Protein AF-A0AAU9M1V7-F1 (afdb_monomer)

Foldseek 3Di:
DDDCVVVLLVVLVVVVVVVVVVVVVVVVVVVPDDDDDDDDDDDDDDDDDDDDPPPDDDDDDDDDDDDDDDDDDDDDDDPPPPSVVSVVCSVQWDADPPPRDIDGNVCCLVLVCADPPPRDRDADFLVSVCVNFFDPPFWDWPPQVDADDQPPQQDDPPDGPVVLQVVLCVVRVGRAQKIWTWGDGVNAIATEIEGGCSGVRSAQALSNLVRLLVSLVVCQVVVHAYEYEATGQEHDPSRPVRSLVSQVSNQVSVCCSCPVRVGFYEYEQAAEHEASRLVHNQVSGPYYHYDPPHHYYDHHQWDWDDDPVVQKIWGWGADPDDPPRIDTDIDGLVQWAAKEWDFDDDPDTAIWIWIQGHPPGIDTDDTPPDRDDPVRSVVVRLVVCVVSVHAHPPDPPDLADPVRDGPVCVFFVFADAKEWDFDQEDEAQDKGKIKIAQDDDQVAFFQDLLQDTHAKFKKKKKAAPPQKAADDPVRDDPVLCVQQDPWDWDASDPVRRRIIITDRDGCVVPSMHITTMTHHDCVVVVVDDQFKDKMKMKMKMHGTQADSNGDGGLQAWDFDQAWFFFADWDADPSGFIWTWHQHPVPRDTDIDTHHRHFAADDDGGDTGHGRHTRTDRRHRMGMYMDMDMYGHDDVVVVVVVVVVVVVVVVVVVVVVVVVVVVVVVCVVVVPD

Organism: NCBI:txid75947

Secondary structure (DSSP, 8-state):
---HHHHHHHHHHHHHHHHHHHHHHHHHHHS-S------------------SS-S--------------------PPP-TTSHHHHHTTGGGEEE-TTT--EEEGGGTTTTTTB-TTT--B----HHHHHHHHS-TT--EEE-TT-----TT----SSS-HHHHHHHHHHHH--SSSEEEEEEEETTEEEEEEEE-TTTGGG-B-HHHHHHHHHHHHHHHHHT--EEEEEEESSB-GGGTHHHHHHHHHHHHHHHIIIIIT---EEEEEEEEEETTTTTTGGG--SS-EE-TT--EESS---EEEEETTTTEEEEEEE-SSSS--EEEEEEEGGGEEEEEEEEEPSSS-EEEEEEEETTTEEEE-S-SS----HHHHHHHHHHHHHHHT--B----SSSB-TTS-BGGGGT--SB---EEE--SEE-TT-EEEEEEE----TT--EEPTTS-EEPPEEEEEEEPPTT-EEPPTTTS-HHHHHHHTT---EEEETTEEEEEEEEEEETTT-SEEEEEEEPP-TTT-TT--SSEEEEEEEEEES--SB-TTSPBPSSS--B-SS-EEEEEEEE-TTSSEEEEEE-TTTSPEEEEEE-SSSPB---TT-EE-TT-BSB------EEEEEEEEEEE--HHHHHHHHHHHHHHHHHHHHHHHHHHHHHHHHHHH---

Sequence (672 aa):
MDDTQYTWNNHINSCIDSYLQSQICIDNYIVSGNDNSSNNNSSNDNSSNDYISSSISSKSENSSQNEDMTTSDQTIPESSTHMGVTQQYRHLWVQCENCYGLNYKKFFKSKMHLCEQCGYHLKMSSSDRIELLIDPGTWEPMDEDMVSLDPIEFHAEEEPYKNRIDSYQRNTGLTEAVQTGRGQLNGITVAIGVMDFQFMGGSMGSIVGEKITCLIEYATKEFLPLIIVCASGGARMQKGSLSLMQMAKISSALYDYQSNKKLFYVPILTSPTTGGVTASFGMLGDIIIAEPNAYIAFAGSGYDRFDRKDGIVCIFRWGFPGKNRRVFLQFLIKDIQSVRIEVKEGIYARRVLYMDIRGQGAIPLTRTDENFTPREMEQKAAELAYFLRVPIEKGYENPREATGRIVCANFHLANKPVDIEVPQTVLPDTVFEAVVRIPYDMQLKQVLANGKKGALNVGAVLILPEGFELAPPDRISPEIKEKMGNLSFQSYRPNQKNILVIGPVPGQKYSEITFPILSPDPATKKDIHFLKYPIYVGGNRGRGQIYPDGSKSNNTVYNATASDIVSKILPKEKGGYEITIADASDGRQVVDIIPLGPELLVSEGESIKFEQPLTSNPNVGGFGHGDAEIVLQDPLRVQGLLFFLASVILAQIFLVLKKKQFEKVQLSEMNF

Radius of gyration: 37.5 Å; Cα contacts (8 Å, |Δi|>4): 1180; chains: 1; bounding box: 86×80×133 Å

InterPro domains:
  IPR002325 Cytochrome f [MF_00610] (339-671)
  IPR002325 Cytochrome f [PF01333] (554-672)
  IPR002325 Cytochrome f [PR00610] (396-415)
  IPR002325 Cytochrome f [PR00610] (416-436)
  IPR002325 Cytochrome f [PR00610] (437-456)
  IPR002325 Cytochrome f [PR00610] (457-477)
  IPR002325 Cytochrome f [PR00610] (478-498)
  IPR002325 Cytochrome f [PR00610] (499-519)
  IPR002325 Cytochrome f [PR00610] (520-540)
  IPR002325 Cytochrome f [PR00610] (541-564)
  IPR002325 Cytochrome f [PR00610] (590-610)
  IPR002325 Cytochrome f [PR00610] (611-631)
  IPR002325 Cytochrome f [PR00610] (632-652)
  IPR002325 Cytochrome f [PR00610] (653-670)
  IPR002325 Cytochrome f [PS51010] (387-672)
  IPR003359 Photosystem I Ycf4, assembly [PF02392] (282-385)
  IPR011054 Rudiment single hybrid motif [SSF51246] (555-617)
  IPR011762 Acetyl-coenzyme A carboxyltransferase, N-terminal [PS50980] (92-367)
  IPR024058 Cytochrome f transmembrane anchor [SSF103431] (634-672)
  IPR024094 Cytochrome f large domain [PF16639] (394-542)

Solvent-accessible surface area (backbone atoms only — not comparable to full-atom values): 38483 Å² total; per-residue (Å²): 125,92,45,70,70,55,50,54,44,45,52,46,38,50,53,49,51,54,49,51,52,50,51,55,52,50,57,54,60,72,72,68,75,85,86,89,84,87,89,85,87,86,81,90,81,90,88,91,89,89,90,79,88,86,84,86,80,91,85,89,86,88,90,84,89,84,89,85,91,82,93,72,96,71,84,83,80,81,82,76,72,69,67,57,66,47,65,67,54,52,85,48,54,45,68,38,94,83,78,60,49,77,39,56,52,86,49,29,72,85,48,74,32,40,36,89,86,77,63,48,78,48,91,67,53,35,66,61,49,46,64,73,60,34,42,88,93,43,73,42,80,46,74,72,85,60,63,78,79,69,92,72,67,48,81,50,97,86,59,53,54,64,61,53,51,57,50,38,29,70,75,69,75,38,59,54,30,48,50,35,30,37,28,23,44,93,81,42,64,30,26,40,34,31,30,16,42,86,34,77,41,12,32,35,31,54,56,45,28,47,51,54,33,55,47,45,53,47,21,52,76,72,72,29,39,37,37,36,38,38,22,17,58,9,51,26,66,80,52,48,68,56,14,57,52,24,38,58,53,34,44,52,47,47,45,46,31,39,72,76,64,66,47,55,37,34,17,34,39,32,68,44,23,10,16,47,44,40,75,21,65,53,65,67,33,82,49,73,44,68,48,82,91,39,48,70,37,74,61,52,78,52,51,78,46,79,39,77,90,81,37,36,34,38,42,36,37,62,52,86,90,64,99,65,50,63,47,77,46,77,46,51,52,86,43,49,60,32,31,38,78,44,76,46,84,61,103,61,77,41,78,37,40,32,39,33,32,71,97,75,49,75,43,75,70,56,58,96,84,62,85,68,53,76,64,56,48,53,48,53,49,52,53,48,17,61,74,65,74,26,51,61,60,84,64,71,93,54,64,54,45,97,87,69,51,50,59,64,53,77,28,25,76,42,79,38,74,26,47,61,47,59,56,70,61,43,53,55,72,34,74,45,63,38,37,38,36,48,77,72,70,84,85,57,59,31,52,40,97,85,29,49,76,35,82,43,34,22,34,38,39,40,39,48,45,86,71,28,30,71,45,55,79,89,72,55,51,72,70,59,49,60,71,38,59,91,70,72,79,38,53,76,39,97,88,38,55,27,29,37,34,38,63,84,40,60,25,89,82,46,34,59,44,55,43,56,34,24,36,45,40,49,91,79,40,80,92,45,72,80,44,77,43,63,34,41,37,38,33,38,33,45,76,46,29,42,45,96,89,68,50,77,40,51,32,35,65,48,54,32,93,54,42,41,34,27,70,42,76,44,76,41,97,90,50,28,38,39,36,31,33,39,27,82,91,77,75,49,73,46,76,48,78,44,58,36,46,38,50,76,72,69,56,74,71,40,76,45,48,62,64,37,68,42,29,41,71,44,59,76,45,23,26,20,62,32,73,44,61,36,27,42,45,56,70,65,59,54,54,52,48,52,54,50,51,52,50,50,53,52,50,52,51,50,52,51,51,51,49,60,55,48,53,54,51,38,67,72,65,76,58,133

Structure (mmCIF, N/CA/C/O backbone):
data_AF-A0AAU9M1V7-F1
#
_entry.id   AF-A0AAU9M1V7-F1
#
loop_
_atom_site.group_PDB
_atom_site.id
_atom_site.type_symbol
_atom_site.label_atom_id
_atom_site.label_alt_id
_atom_site.label_comp_id
_atom_site.label_asym_id
_atom_site.label_entity_id
_atom_site.label_seq_id
_atom_site.pdbx_PDB_ins_code
_atom_site.Cartn_x
_atom_site.Cartn_y
_atom_site.Cartn_z
_atom_site.occupancy
_atom_site.B_iso_or_equiv
_atom_site.auth_seq_id
_atom_site.auth_comp_id
_atom_site.auth_asym_id
_atom_site.auth_atom_id
_atom_site.pdbx_PDB_model_num
ATOM 1 N N . MET A 1 1 ? 18.554 11.695 14.674 1.00 32.97 1 MET A N 1
ATOM 2 C CA . MET A 1 1 ? 18.127 12.726 15.631 1.00 32.97 1 MET A CA 1
ATOM 3 C C . MET A 1 1 ? 17.466 12.025 16.790 1.00 32.97 1 MET A C 1
ATOM 5 O O . MET A 1 1 ? 16.371 11.485 16.645 1.00 32.97 1 MET A O 1
ATOM 9 N N . ASP A 1 2 ? 18.165 12.023 17.922 1.00 27.64 2 ASP A N 1
ATOM 10 C CA . ASP A 1 2 ? 17.505 12.353 19.178 1.00 27.64 2 ASP A CA 1
ATOM 11 C C . ASP A 1 2 ? 16.544 13.506 18.854 1.00 27.64 2 ASP A C 1
ATOM 13 O O . ASP A 1 2 ? 16.915 14.478 18.212 1.00 27.64 2 ASP A O 1
ATOM 17 N N . ASP A 1 3 ? 15.261 13.415 19.129 1.00 33.56 3 ASP A N 1
ATOM 18 C CA . ASP A 1 3 ? 14.813 13.025 20.434 1.00 33.56 3 ASP A CA 1
ATOM 19 C C . ASP A 1 3 ? 13.287 12.855 20.343 1.00 33.56 3 ASP A C 1
ATOM 21 O O . ASP A 1 3 ? 12.559 13.837 20.406 1.00 33.56 3 ASP A O 1
ATOM 25 N N . THR A 1 4 ? 12.758 11.645 20.081 1.00 32.59 4 THR A N 1
ATOM 26 C CA . THR A 1 4 ? 11.288 11.462 20.053 1.00 32.59 4 THR A CA 1
ATOM 27 C C . THR A 1 4 ? 10.681 11.606 21.420 1.00 32.59 4 THR A C 1
ATOM 29 O O . THR A 1 4 ? 9.515 11.936 21.527 1.00 32.59 4 THR A O 1
ATOM 32 N N . GLN A 1 5 ? 11.452 11.333 22.467 1.00 30.22 5 GLN A N 1
ATOM 33 C CA . GLN A 1 5 ? 10.994 11.524 23.828 1.00 30.22 5 GLN A CA 1
ATOM 34 C C . GLN A 1 5 ? 10.919 13.023 24.136 1.00 30.22 5 GLN A C 1
ATOM 36 O O . GLN A 1 5 ? 9.956 13.430 24.768 1.00 30.22 5 GLN A O 1
ATOM 41 N N . TYR A 1 6 ? 11.825 13.840 23.588 1.00 36.38 6 TYR A N 1
ATOM 42 C CA . TYR A 1 6 ? 11.801 15.305 23.677 1.00 36.38 6 TYR A CA 1
ATOM 43 C C . TYR A 1 6 ? 10.913 15.990 22.643 1.00 36.38 6 TYR A C 1
ATOM 45 O O . TYR A 1 6 ? 10.382 17.023 22.975 1.00 36.38 6 TYR A O 1
ATOM 53 N N . THR A 1 7 ? 10.645 15.450 21.450 1.00 36.94 7 THR A N 1
ATOM 54 C CA . THR A 1 7 ? 9.617 16.000 20.530 1.00 36.94 7 THR A CA 1
ATOM 55 C C . THR A 1 7 ? 8.219 15.598 20.962 1.00 36.94 7 THR A C 1
ATOM 57 O O . THR A 1 7 ? 7.303 16.397 20.853 1.00 36.94 7 THR A O 1
ATOM 60 N N . TRP A 1 8 ? 8.041 14.404 21.525 1.00 37.38 8 TRP A N 1
ATOM 61 C CA . TRP A 1 8 ? 6.785 13.991 22.142 1.00 37.38 8 TRP A CA 1
ATOM 62 C C . TRP A 1 8 ? 6.558 14.719 23.483 1.00 37.38 8 TRP A C 1
ATOM 64 O O . TRP A 1 8 ? 5.448 15.191 23.716 1.00 37.38 8 TRP A O 1
ATOM 74 N N . ASN A 1 9 ? 7.601 14.908 24.312 1.00 37.25 9 ASN A N 1
ATOM 75 C CA . ASN A 1 9 ? 7.541 15.815 25.466 1.00 37.25 9 ASN A CA 1
ATOM 76 C C . ASN A 1 9 ? 7.276 17.243 24.979 1.00 37.25 9 ASN A C 1
ATOM 78 O O . ASN A 1 9 ? 6.307 17.819 25.423 1.00 37.25 9 ASN A O 1
ATOM 82 N N . ASN A 1 10 ? 8.034 17.795 24.028 1.00 41.91 10 ASN A N 1
ATOM 83 C CA . ASN A 1 10 ? 7.884 19.179 23.556 1.00 41.91 10 ASN A CA 1
ATOM 84 C C . ASN A 1 10 ? 6.557 19.444 22.868 1.00 41.91 10 ASN A C 1
ATOM 86 O O . ASN A 1 10 ? 6.034 20.533 23.027 1.00 41.91 10 ASN A O 1
ATOM 90 N N . HIS A 1 11 ? 5.990 18.489 22.135 1.00 44.66 11 HIS A N 1
ATOM 91 C CA . HIS A 1 11 ? 4.670 18.661 21.542 1.00 44.66 11 HIS A CA 1
ATOM 92 C C . HIS A 1 11 ? 3.595 18.658 22.630 1.00 44.66 11 HIS A C 1
ATOM 94 O O . HIS A 1 11 ? 2.669 19.457 22.577 1.00 44.66 11 HIS A O 1
ATOM 100 N N . ILE A 1 12 ? 3.728 17.819 23.657 1.00 41.94 12 ILE A N 1
ATOM 101 C CA . ILE A 1 12 ? 2.840 17.883 24.816 1.00 41.94 12 ILE A CA 1
ATOM 102 C C . ILE A 1 12 ? 3.053 19.155 25.613 1.00 41.94 12 ILE A C 1
ATOM 104 O O . ILE A 1 12 ? 2.067 19.776 25.971 1.00 41.94 12 ILE A O 1
ATOM 108 N N . ASN A 1 13 ? 4.293 19.589 25.804 1.00 45.25 13 ASN A N 1
ATOM 109 C CA . ASN A 1 13 ? 4.656 20.814 26.508 1.00 45.25 13 ASN A CA 1
ATOM 110 C C . ASN A 1 13 ? 4.148 22.035 25.764 1.00 45.25 13 ASN A C 1
ATOM 112 O O . ASN A 1 13 ? 3.548 22.884 26.384 1.00 45.25 13 ASN A O 1
ATOM 116 N N . SER A 1 14 ? 4.279 22.068 24.441 1.00 48.16 14 SER A N 1
ATOM 117 C CA . SER A 1 14 ? 3.719 23.100 23.571 1.00 48.16 14 SER A CA 1
ATOM 118 C C . SER A 1 14 ? 2.193 23.122 23.648 1.00 48.16 14 SER A C 1
ATOM 120 O O . SER A 1 14 ? 1.596 24.185 23.774 1.00 48.16 14 SER A O 1
ATOM 122 N N . CYS A 1 15 ? 1.540 21.959 23.664 1.00 46.19 15 CYS A N 1
ATOM 123 C CA . CYS A 1 15 ? 0.095 21.891 23.838 1.00 46.19 15 CYS A CA 1
ATOM 124 C C . CYS A 1 15 ? -0.350 22.283 25.269 1.00 46.19 15 CYS A C 1
ATOM 126 O O . CYS A 1 15 ? -1.385 22.926 25.427 1.00 46.19 15 CYS A O 1
ATOM 128 N N . ILE A 1 16 ? 0.423 21.944 26.311 1.00 48.00 16 ILE A N 1
ATOM 129 C CA . ILE A 1 16 ? 0.205 22.370 27.707 1.00 48.00 16 ILE A CA 1
ATOM 130 C C . ILE A 1 16 ? 0.413 23.881 27.849 1.00 48.00 16 ILE A C 1
ATOM 132 O O . ILE A 1 16 ? -0.437 24.535 28.442 1.00 48.00 16 ILE A O 1
ATOM 136 N N . ASP A 1 17 ? 1.492 24.425 27.286 1.00 45.16 17 ASP A N 1
ATOM 137 C CA . ASP A 1 17 ? 1.853 25.845 27.303 1.00 45.16 17 ASP A CA 1
ATOM 138 C C . ASP A 1 17 ? 0.772 26.665 26.580 1.00 45.16 17 ASP A C 1
ATOM 140 O O . ASP A 1 17 ? 0.234 27.608 27.156 1.00 45.16 17 ASP A O 1
ATOM 144 N N . SER A 1 18 ? 0.338 26.220 25.393 1.00 47.28 18 SER A N 1
ATOM 145 C CA . SER A 1 18 ? -0.756 26.835 24.629 1.00 47.28 18 SER A CA 1
ATOM 146 C C . SER A 1 18 ? -2.094 26.795 25.381 1.00 47.28 18 SER A C 1
ATOM 148 O O . SER A 1 18 ? -2.845 27.774 25.395 1.00 47.28 18 SER A O 1
ATOM 150 N N . TYR A 1 19 ? -2.391 25.692 26.077 1.00 44.47 19 TYR A N 1
ATOM 151 C CA . TYR A 1 19 ? -3.590 25.587 26.906 1.00 44.47 19 TYR A CA 1
ATOM 152 C C . TYR A 1 19 ? -3.519 26.481 28.159 1.00 44.47 19 TYR A C 1
ATOM 154 O O . TYR A 1 19 ? -4.499 27.161 28.472 1.00 44.47 19 TYR A O 1
ATOM 162 N N . LEU A 1 20 ? -2.378 26.533 28.855 1.00 42.66 20 LEU A N 1
ATOM 163 C CA . LEU A 1 20 ? -2.164 27.402 30.018 1.00 42.66 20 LEU A CA 1
ATOM 164 C C . LEU A 1 20 ? -2.219 28.886 29.628 1.00 42.66 20 LEU A C 1
ATOM 166 O O . LEU A 1 20 ? -2.880 29.657 30.319 1.00 42.66 20 LEU A O 1
ATOM 170 N N . GLN A 1 21 ? -1.637 29.278 28.489 1.00 41.94 21 GLN A N 1
ATOM 171 C CA . GLN A 1 21 ? -1.803 30.621 27.915 1.00 41.94 21 GLN A CA 1
ATOM 172 C C . GLN A 1 21 ? -3.271 30.921 27.588 1.00 41.94 21 GLN A C 1
ATOM 1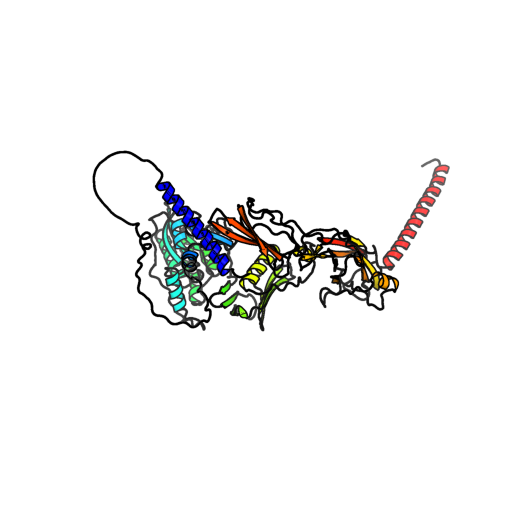74 O O . GLN A 1 21 ? -3.738 32.023 27.869 1.00 41.94 21 GLN A O 1
ATOM 179 N N . SER A 1 22 ? -4.035 29.945 27.080 1.00 41.81 22 SER A N 1
ATOM 180 C CA . SER A 1 22 ? -5.473 30.131 26.832 1.00 41.81 22 SER A CA 1
ATOM 181 C C . SER A 1 22 ? -6.283 30.330 28.124 1.00 41.81 22 SER A C 1
ATOM 183 O O . SER A 1 22 ? -7.194 31.152 28.148 1.00 41.81 22 SER A O 1
ATOM 185 N N . GLN A 1 23 ? -5.926 29.645 29.217 1.00 36.41 23 GLN A N 1
ATOM 186 C CA . GLN A 1 23 ? -6.596 29.770 30.516 1.00 36.41 23 GLN A CA 1
ATOM 187 C C . GLN A 1 23 ? -6.239 31.104 31.204 1.00 36.41 23 GLN A C 1
ATOM 189 O O . GLN A 1 23 ? -7.128 31.769 31.727 1.00 36.41 23 GLN A O 1
ATOM 194 N N . ILE A 1 24 ? -4.982 31.557 31.090 1.00 38.72 24 ILE A N 1
ATOM 195 C CA . ILE A 1 24 ? -4.532 32.893 31.528 1.00 38.72 24 ILE A CA 1
ATOM 196 C C . ILE A 1 24 ? -5.234 34.002 30.720 1.00 38.72 24 ILE A C 1
ATOM 198 O O . ILE A 1 24 ? -5.598 35.043 31.266 1.00 38.72 24 ILE A O 1
ATOM 202 N N . CYS A 1 25 ? -5.494 33.784 29.426 1.00 32.81 25 CYS A N 1
ATOM 203 C CA . CYS A 1 25 ? -6.296 34.700 28.610 1.00 32.81 25 CYS A CA 1
ATOM 204 C C . CYS A 1 25 ? -7.787 34.721 28.995 1.00 32.81 25 CYS A C 1
ATOM 206 O O . CYS A 1 25 ? -8.407 35.777 28.879 1.00 32.81 25 CYS A O 1
ATOM 208 N N . ILE A 1 26 ? -8.360 33.605 29.469 1.00 32.16 26 ILE A N 1
ATOM 209 C CA . ILE A 1 26 ? -9.744 33.553 29.977 1.00 32.16 26 ILE A CA 1
ATOM 210 C C . ILE A 1 26 ? -9.861 34.308 31.309 1.00 32.16 26 ILE A C 1
ATOM 212 O O . ILE A 1 26 ? -10.788 35.103 31.465 1.00 32.16 26 ILE A O 1
ATOM 216 N N . ASP A 1 27 ? -8.897 34.151 32.220 1.00 27.41 27 ASP A N 1
ATOM 217 C CA . ASP A 1 27 ? -8.883 34.890 33.492 1.00 27.41 27 ASP A CA 1
ATOM 218 C C . ASP A 1 27 ? -8.686 36.405 33.271 1.00 27.41 27 ASP A C 1
ATOM 220 O O . ASP A 1 27 ? -9.305 37.221 33.952 1.00 27.41 27 ASP A O 1
ATOM 224 N N . ASN A 1 28 ? -7.950 36.810 32.229 1.00 32.06 28 ASN A N 1
ATOM 225 C CA . ASN A 1 28 ? -7.828 38.220 31.832 1.00 32.06 28 ASN A CA 1
ATOM 226 C C . ASN A 1 28 ? -9.088 38.793 31.149 1.00 32.06 28 ASN A C 1
ATOM 228 O O . ASN A 1 28 ? -9.312 40.007 31.188 1.00 32.06 28 ASN A O 1
ATOM 232 N N . TYR A 1 29 ? -9.935 37.945 30.554 1.00 30.52 29 TYR A N 1
ATOM 233 C CA . TYR A 1 29 ? -11.219 38.363 29.976 1.00 30.52 29 TYR A CA 1
ATOM 234 C C . TYR A 1 29 ? -12.320 38.529 31.033 1.00 30.52 29 TYR A C 1
ATOM 236 O O . TYR A 1 29 ? -13.235 39.323 30.837 1.00 30.52 29 TYR A O 1
ATOM 244 N N . ILE A 1 30 ? -12.223 37.834 32.173 1.00 31.66 30 ILE A N 1
ATOM 245 C CA . ILE A 1 30 ? -13.142 38.019 33.312 1.00 31.66 30 ILE A CA 1
ATOM 246 C C . ILE A 1 30 ? -12.753 39.260 34.146 1.00 31.66 30 ILE A C 1
ATOM 248 O O . ILE A 1 30 ? -13.609 39.863 34.788 1.00 31.66 30 ILE A O 1
ATOM 252 N N . VAL A 1 31 ? -11.494 39.710 34.073 1.00 29.06 31 VAL A N 1
ATOM 253 C CA . VAL A 1 31 ? -10.967 40.875 34.820 1.00 29.06 31 VAL A CA 1
ATOM 254 C C . VAL A 1 31 ? -11.096 42.211 34.055 1.00 29.06 31 VAL A C 1
ATOM 256 O O . VAL A 1 31 ? -10.770 43.270 34.585 1.00 29.06 31 VAL A O 1
ATOM 259 N N . SER A 1 32 ? -11.643 42.218 32.834 1.00 30.05 32 SER A N 1
ATOM 260 C CA . SER A 1 32 ? -11.808 43.435 32.019 1.00 30.05 32 SER A CA 1
ATOM 261 C C . SER A 1 32 ? -13.277 43.737 31.691 1.00 30.05 32 SER A C 1
ATOM 263 O O . SER A 1 32 ? -13.702 43.732 30.539 1.00 30.05 32 SER A O 1
ATOM 265 N N . GLY A 1 33 ? -14.071 44.043 32.722 1.00 27.42 33 GLY A N 1
ATOM 266 C CA . GLY A 1 33 ? -15.461 44.475 32.562 1.00 27.42 33 GLY A CA 1
ATOM 267 C C . GLY A 1 33 ? -16.005 45.291 33.739 1.00 27.42 33 GLY A C 1
ATOM 268 O O . GLY A 1 33 ? -16.536 44.723 34.683 1.00 27.42 33 GLY A O 1
ATOM 269 N N . ASN A 1 34 ? -15.960 46.619 33.582 1.00 26.92 34 ASN A N 1
ATOM 270 C CA . ASN A 1 34 ? -16.675 47.687 34.304 1.00 26.92 34 ASN A CA 1
ATOM 271 C C . ASN A 1 34 ? -16.259 48.100 35.732 1.00 26.92 34 ASN A C 1
ATOM 273 O O . ASN A 1 34 ? -16.575 47.455 36.728 1.00 26.92 34 ASN A O 1
ATOM 277 N N . ASP A 1 35 ? -15.721 49.323 35.796 1.00 28.36 35 ASP A N 1
ATOM 278 C CA . ASP A 1 35 ? -15.693 50.201 36.966 1.00 28.36 35 ASP A CA 1
ATOM 279 C C . ASP A 1 35 ? -17.056 50.879 37.241 1.00 28.36 35 ASP A C 1
ATOM 281 O O . ASP A 1 35 ? -17.794 51.238 36.322 1.00 28.36 35 ASP A O 1
ATOM 285 N N . ASN A 1 36 ? -17.260 51.184 38.533 1.00 25.78 36 ASN A N 1
ATOM 286 C CA . ASN A 1 36 ? -18.159 52.171 39.165 1.00 25.78 36 ASN A CA 1
ATOM 287 C C . ASN A 1 36 ? -19.643 51.813 39.413 1.00 25.78 36 ASN A C 1
ATOM 289 O O . ASN A 1 36 ? -20.494 52.048 38.565 1.00 25.78 36 ASN A O 1
ATOM 293 N N . SER A 1 37 ? -19.991 51.458 40.664 1.00 23.91 37 SER A N 1
ATOM 294 C CA . SER A 1 37 ? -20.547 52.417 41.653 1.00 23.91 37 SER A CA 1
ATOM 295 C C . SER A 1 37 ? -21.078 51.751 42.945 1.00 23.91 37 SER A C 1
ATOM 297 O O . SER A 1 37 ? -21.934 50.876 42.889 1.00 23.91 37 SER A O 1
ATOM 299 N N . SER A 1 38 ? -20.627 52.275 44.094 1.00 24.34 38 SER A N 1
ATOM 300 C CA . SER A 1 38 ? -21.326 52.466 45.390 1.00 24.34 38 SER A CA 1
ATOM 301 C C . SER A 1 38 ? -22.010 51.314 46.169 1.00 24.34 38 SER A C 1
ATOM 303 O O . SER A 1 38 ? -23.091 50.861 45.821 1.00 24.34 38 SER A O 1
ATOM 305 N N . ASN A 1 39 ? -21.455 51.104 47.374 1.00 24.17 39 ASN A N 1
ATOM 306 C CA . ASN A 1 39 ? -22.071 50.921 48.706 1.00 24.17 39 ASN A CA 1
ATOM 307 C C . ASN A 1 39 ? -22.896 49.673 49.111 1.00 24.17 39 ASN A C 1
ATOM 309 O O . ASN A 1 39 ? -23.984 49.413 48.616 1.00 24.17 39 ASN A O 1
ATOM 313 N N . ASN A 1 40 ? -22.440 49.150 50.264 1.00 23.83 40 ASN A N 1
ATOM 314 C CA . ASN A 1 40 ? -23.150 48.587 51.425 1.00 23.83 40 ASN A CA 1
ATOM 315 C C . ASN A 1 40 ? -23.457 47.075 51.525 1.00 23.83 40 ASN A C 1
ATOM 317 O O . ASN A 1 40 ? -24.360 46.544 50.899 1.00 23.83 40 ASN A O 1
ATOM 321 N N . ASN A 1 41 ? -22.788 46.505 52.539 1.00 24.78 41 ASN A N 1
ATOM 322 C CA . ASN A 1 41 ? -23.236 45.549 53.559 1.00 24.78 41 ASN A CA 1
ATOM 323 C C . ASN A 1 41 ? -23.546 44.075 53.218 1.00 24.78 41 ASN A C 1
ATOM 325 O O . ASN A 1 41 ? -24.620 43.711 52.763 1.00 24.78 41 ASN A O 1
ATOM 329 N N . SER A 1 42 ? -22.612 43.259 53.726 1.00 23.41 42 SER A N 1
ATOM 330 C CA . SER A 1 42 ? -22.773 42.126 54.655 1.00 23.41 42 SER A CA 1
ATOM 331 C C . SER A 1 42 ? -23.197 40.734 54.163 1.00 23.41 42 SER A C 1
ATOM 333 O O . SER A 1 42 ? -24.337 40.507 53.769 1.00 23.41 42 SER A O 1
ATOM 335 N N . SER A 1 43 ? -22.284 39.808 54.504 1.00 25.86 43 SER A N 1
ATOM 336 C CA . SER A 1 43 ? -22.434 38.441 55.048 1.00 25.86 43 SER A CA 1
ATOM 337 C C . SER A 1 43 ? -22.610 37.233 54.111 1.00 25.86 43 SER A C 1
ATOM 339 O O . SER A 1 43 ? -23.679 37.052 53.548 1.00 25.86 43 SER A O 1
ATOM 341 N N . ASN A 1 44 ? -21.550 36.392 54.134 1.00 25.34 44 ASN A N 1
ATOM 342 C CA . ASN A 1 44 ? -21.486 34.916 54.278 1.00 25.34 44 ASN A CA 1
ATOM 343 C C . ASN A 1 44 ? -22.179 34.026 53.211 1.00 25.34 44 ASN A C 1
ATOM 345 O O . ASN A 1 44 ? -23.309 34.289 52.839 1.00 25.34 44 ASN A O 1
ATOM 349 N N . ASP A 1 45 ? -21.622 32.929 52.671 1.00 25.47 45 ASP A N 1
ATOM 350 C CA . ASP A 1 45 ? -20.557 31.998 53.091 1.00 25.47 45 ASP A CA 1
ATOM 351 C C . ASP A 1 45 ? -19.907 31.262 51.879 1.00 25.47 45 ASP A C 1
ATOM 353 O O . ASP A 1 45 ? -20.582 30.975 50.895 1.00 25.47 45 ASP A O 1
ATOM 357 N N . ASN A 1 46 ? -18.599 30.966 52.008 1.00 27.20 46 ASN A N 1
ATOM 358 C CA . ASN A 1 46 ? -17.768 29.791 51.612 1.00 27.20 46 ASN A CA 1
ATOM 359 C C . ASN A 1 46 ? -18.287 28.703 50.628 1.00 27.20 46 ASN A C 1
ATOM 361 O O . ASN A 1 46 ? -19.447 28.323 50.671 1.00 27.20 46 ASN A O 1
ATOM 365 N N . SER A 1 47 ? -17.465 27.975 49.851 1.00 25.72 47 SER A N 1
ATOM 366 C CA . SER A 1 47 ? -16.017 27.970 49.554 1.00 25.72 47 SER A CA 1
ATOM 367 C C . SER A 1 47 ? -15.734 26.996 48.389 1.00 25.72 47 SER A C 1
ATOM 369 O O . SER A 1 47 ? -16.474 26.029 48.204 1.00 25.72 47 SER A O 1
ATOM 371 N N . SER A 1 48 ? -14.627 27.217 47.663 1.00 23.89 48 SER A N 1
ATOM 372 C CA . SER A 1 48 ? -13.640 26.217 47.177 1.00 23.89 48 SER A CA 1
ATOM 373 C C . SER A 1 48 ? -13.004 26.674 45.859 1.00 23.89 48 SER A C 1
ATOM 375 O O . SER A 1 48 ? -13.474 26.305 44.790 1.00 23.89 48 SER A O 1
ATOM 377 N N . ASN A 1 49 ? -11.946 27.485 45.938 1.00 25.80 49 ASN A N 1
ATOM 378 C CA . ASN A 1 49 ? -10.910 27.624 44.905 1.00 25.80 49 ASN A CA 1
ATOM 379 C C . ASN A 1 49 ? -9.786 28.509 45.458 1.00 25.80 49 ASN A C 1
ATOM 381 O O . ASN A 1 49 ? -9.856 29.718 45.320 1.00 25.80 49 ASN A O 1
ATOM 385 N N . ASP A 1 50 ? -8.785 27.916 46.112 1.00 24.64 50 ASP A N 1
ATOM 386 C CA . ASP A 1 50 ? -7.525 28.598 46.453 1.00 24.64 50 ASP A CA 1
ATOM 387 C C . ASP A 1 50 ? -6.443 27.558 46.784 1.00 24.64 50 ASP A C 1
ATOM 389 O O . ASP A 1 50 ? -6.247 27.195 47.937 1.00 24.64 50 ASP A O 1
ATOM 393 N N . TYR A 1 51 ? -5.752 27.036 45.764 1.00 25.81 51 TYR A N 1
ATOM 394 C CA . TYR A 1 51 ? -4.531 26.229 45.939 1.00 25.81 51 TYR A CA 1
ATOM 395 C C . TYR A 1 51 ? -3.618 26.290 44.702 1.00 25.81 51 TYR A C 1
ATOM 397 O O . TYR A 1 51 ? -3.223 25.254 44.183 1.00 25.81 51 TYR A O 1
ATOM 405 N N . ILE A 1 52 ? -3.271 27.479 44.188 1.00 28.36 52 ILE A N 1
ATOM 406 C CA . ILE A 1 52 ? -2.169 27.601 43.197 1.00 28.36 52 ILE A CA 1
ATOM 407 C C . ILE A 1 52 ? -1.218 28.791 43.479 1.00 28.36 52 ILE A C 1
ATOM 409 O O . ILE A 1 52 ? -0.101 28.818 42.972 1.00 28.36 52 ILE A O 1
ATOM 413 N N . SER A 1 53 ? -1.554 29.745 44.355 1.00 25.14 53 SER A N 1
ATOM 414 C CA . SER A 1 53 ? -0.784 30.999 44.491 1.00 25.14 53 SER A CA 1
ATOM 415 C C . SER A 1 53 ? 0.393 30.992 45.488 1.00 25.14 53 SER A C 1
ATOM 417 O O . SER A 1 53 ? 1.028 32.028 45.671 1.00 25.14 53 SER A O 1
ATOM 419 N N . SER A 1 54 ? 0.738 29.874 46.138 1.00 25.56 54 SER A N 1
ATOM 420 C CA . SER A 1 54 ? 1.558 29.918 47.366 1.00 25.56 54 SER A CA 1
ATOM 421 C C . SER A 1 54 ? 3.004 29.398 47.292 1.00 25.56 54 SER A C 1
ATOM 423 O O . SER A 1 54 ? 3.546 29.034 48.334 1.00 25.56 54 SER A O 1
ATOM 425 N N . SER A 1 55 ? 3.678 29.343 46.137 1.00 24.80 55 SER A N 1
ATOM 426 C CA . SER A 1 55 ? 5.051 28.784 46.091 1.00 24.80 55 SER A CA 1
ATOM 427 C C . SER A 1 55 ? 6.101 29.585 45.318 1.00 24.80 55 SER A C 1
ATOM 429 O O . SER A 1 55 ? 7.060 29.005 44.816 1.00 24.80 55 SER A O 1
ATOM 431 N N . ILE A 1 56 ? 5.989 30.917 45.271 1.00 28.31 56 ILE A N 1
ATOM 432 C CA . ILE A 1 56 ? 7.093 31.787 44.828 1.00 28.31 56 ILE A CA 1
ATOM 433 C C . ILE A 1 56 ? 7.292 32.916 45.848 1.00 28.31 56 ILE A C 1
ATOM 435 O O . ILE A 1 56 ? 6.768 34.014 45.703 1.00 28.31 56 ILE A O 1
ATOM 439 N N . SER A 1 57 ? 8.072 32.651 46.899 1.00 23.59 57 SER A N 1
ATOM 440 C CA . SER A 1 57 ? 8.741 33.709 47.665 1.00 23.59 57 SER A CA 1
ATOM 441 C C . SER A 1 57 ? 10.075 33.203 48.218 1.00 23.59 57 SER A C 1
ATOM 443 O O . SER A 1 57 ? 10.127 32.278 49.027 1.00 23.59 57 SER A O 1
ATOM 445 N N . SER A 1 58 ? 11.147 33.825 47.744 1.00 26.28 58 SER A N 1
ATOM 446 C CA . SER A 1 58 ? 12.560 33.624 48.066 1.00 26.28 58 SER A CA 1
ATOM 447 C C . SER A 1 58 ? 12.920 33.825 49.545 1.00 26.28 58 SER A C 1
ATOM 449 O O . SER A 1 58 ? 12.444 34.775 50.166 1.00 26.28 58 SER A O 1
ATOM 451 N N . LYS A 1 59 ? 13.882 33.042 50.057 1.00 22.73 59 LYS A N 1
ATOM 452 C CA . LYS A 1 59 ? 14.741 33.437 51.189 1.00 22.73 59 LYS A CA 1
ATOM 453 C C . LYS A 1 59 ? 16.213 33.140 50.896 1.00 22.73 59 LYS A C 1
ATOM 455 O O . LYS A 1 59 ? 16.593 32.006 50.629 1.00 22.73 59 LYS A O 1
ATOM 460 N N . SER A 1 60 ? 16.997 34.209 50.943 1.00 25.39 60 SER A N 1
ATOM 461 C CA . SER A 1 60 ? 18.455 34.305 50.907 1.00 25.39 60 SER A CA 1
ATOM 462 C C . SER A 1 60 ? 19.035 34.239 52.321 1.00 25.39 60 SER A C 1
ATOM 464 O O . SER A 1 60 ? 18.511 34.944 53.179 1.00 25.39 60 SER A O 1
ATOM 466 N N . GLU A 1 61 ? 20.145 33.528 52.544 1.00 23.06 61 GLU A N 1
ATOM 467 C CA . GLU A 1 61 ? 21.037 33.736 53.700 1.00 23.06 61 GLU A CA 1
ATOM 468 C C . GLU A 1 61 ? 22.498 33.357 53.358 1.00 23.06 61 GLU A C 1
ATOM 470 O O . GLU A 1 61 ? 22.755 32.374 52.665 1.00 23.06 61 GLU A O 1
ATOM 475 N N . ASN A 1 62 ? 23.437 34.200 53.810 1.00 22.72 62 ASN A N 1
ATOM 476 C CA . ASN A 1 62 ? 24.891 34.193 53.566 1.00 22.72 62 ASN A CA 1
ATOM 477 C C . ASN A 1 62 ? 25.665 33.447 54.673 1.00 22.72 62 ASN A C 1
ATOM 479 O O . ASN A 1 62 ? 25.362 33.659 55.843 1.00 22.72 62 ASN A O 1
ATOM 483 N N . SER A 1 63 ? 26.780 32.771 54.343 1.00 22.86 63 SER A N 1
ATOM 484 C CA . SER A 1 63 ? 27.976 32.717 55.216 1.00 22.86 63 SER A CA 1
ATOM 485 C C . SER A 1 63 ? 29.254 32.299 54.464 1.00 22.86 63 SER A C 1
ATOM 487 O O . SER A 1 63 ? 29.207 31.537 53.505 1.00 22.86 63 SER A O 1
ATOM 489 N N . SER A 1 64 ? 30.380 32.837 54.927 1.00 23.69 64 SER A N 1
ATOM 490 C CA . SER A 1 64 ? 31.675 33.083 54.278 1.00 23.69 64 SER A CA 1
ATOM 491 C C . SER A 1 64 ? 32.756 31.986 54.383 1.00 23.69 64 SER A C 1
ATOM 493 O O . SER A 1 64 ? 32.914 31.378 55.433 1.00 23.69 64 SER A O 1
ATOM 495 N N . GLN A 1 65 ? 33.526 31.864 53.288 1.00 22.86 65 GLN A N 1
ATOM 496 C CA . GLN A 1 65 ? 34.975 31.608 53.087 1.00 22.86 65 GLN A CA 1
ATOM 497 C C . GLN A 1 65 ? 35.807 30.749 54.070 1.00 22.86 65 GLN A C 1
ATOM 499 O O . GLN A 1 65 ? 35.954 31.087 55.240 1.00 22.86 65 GLN A O 1
ATOM 504 N N . ASN A 1 66 ? 36.515 29.754 53.506 1.00 23.64 66 ASN A N 1
ATOM 505 C CA . ASN A 1 66 ? 37.979 29.611 53.609 1.00 23.64 66 ASN A CA 1
ATOM 506 C C . ASN A 1 66 ? 38.546 28.806 52.416 1.00 23.64 66 ASN A C 1
ATOM 508 O O . ASN A 1 66 ? 37.869 27.948 51.854 1.00 23.64 66 ASN A O 1
ATOM 512 N N . GLU A 1 67 ? 39.764 29.177 52.023 1.00 23.55 67 GLU A N 1
ATOM 513 C CA . GLU A 1 67 ? 40.510 28.866 50.794 1.00 23.55 67 GLU A CA 1
ATOM 514 C C . GLU A 1 67 ? 41.103 27.441 50.757 1.00 23.55 67 GLU A C 1
ATOM 516 O O . GLU A 1 67 ? 41.516 26.937 51.796 1.00 23.55 67 GLU A O 1
ATOM 521 N N . ASP A 1 68 ? 41.217 26.828 49.567 1.00 22.06 68 ASP A N 1
ATOM 522 C CA . ASP A 1 68 ? 42.534 26.468 49.007 1.00 22.06 68 ASP A CA 1
ATOM 523 C C . ASP A 1 68 ? 42.470 26.056 47.519 1.00 22.06 68 ASP A C 1
ATOM 525 O O . ASP A 1 68 ? 41.532 25.406 47.053 1.00 22.06 68 ASP A O 1
ATOM 529 N N . MET A 1 69 ? 43.487 26.477 46.763 1.00 21.41 69 MET A N 1
ATOM 530 C CA . MET A 1 69 ? 43.663 26.280 45.318 1.00 21.41 69 MET A CA 1
ATOM 531 C C . MET A 1 69 ? 44.126 24.854 44.977 1.00 21.41 69 MET A C 1
ATOM 533 O O . MET A 1 69 ? 45.122 24.384 45.514 1.00 21.41 69 MET A O 1
ATOM 537 N N . THR A 1 70 ? 43.518 24.215 43.972 1.00 23.44 70 THR A N 1
ATOM 538 C CA . THR A 1 70 ? 44.229 23.415 42.949 1.00 23.44 70 THR A CA 1
ATOM 539 C C . THR A 1 70 ? 43.304 23.139 41.760 1.00 23.44 70 THR A C 1
ATOM 541 O O . THR A 1 70 ? 42.144 22.771 41.905 1.00 23.44 70 THR A O 1
ATOM 544 N N . THR A 1 71 ? 43.821 23.394 40.563 1.00 23.80 71 THR A N 1
ATOM 545 C CA . THR A 1 71 ? 43.119 23.457 39.279 1.00 23.80 71 THR A CA 1
ATOM 546 C C . THR A 1 71 ? 42.942 22.082 38.624 1.00 23.80 71 THR A C 1
ATOM 548 O O . THR A 1 71 ? 43.918 21.433 38.256 1.00 23.80 71 THR A O 1
ATOM 551 N N . SER A 1 72 ? 41.689 21.688 38.378 1.00 26.56 72 SER A N 1
ATOM 552 C CA . SER A 1 72 ? 41.298 20.750 37.314 1.00 26.56 72 SER A CA 1
ATOM 553 C C . SER A 1 72 ? 39.823 20.982 36.957 1.00 26.56 72 SER A C 1
ATOM 555 O O . SER A 1 72 ? 38.950 20.695 37.776 1.00 26.56 72 SER A O 1
ATOM 557 N N . ASP A 1 73 ? 39.570 21.543 35.769 1.00 24.09 73 ASP A N 1
ATOM 558 C CA . ASP A 1 73 ? 38.251 21.954 35.263 1.00 24.09 73 ASP A CA 1
ATOM 559 C C . ASP A 1 73 ? 37.234 20.803 35.282 1.00 24.09 73 ASP A C 1
ATOM 561 O O . ASP A 1 73 ? 37.315 19.845 34.509 1.00 24.09 73 ASP A O 1
ATOM 565 N N . GLN A 1 74 ? 36.262 20.928 36.185 1.00 23.17 74 GLN A N 1
ATOM 566 C CA . GLN A 1 74 ? 35.071 20.099 36.280 1.00 23.17 74 GLN A CA 1
ATOM 567 C C . GLN A 1 74 ? 33.910 20.779 35.543 1.00 23.17 74 GLN A C 1
ATOM 569 O O . GLN A 1 74 ? 33.575 21.934 35.792 1.00 23.17 74 GLN A O 1
ATOM 574 N N . THR A 1 75 ? 33.299 20.003 34.649 1.00 23.97 75 THR A N 1
ATOM 575 C CA . THR A 1 75 ? 31.863 19.952 34.326 1.00 23.97 75 THR A CA 1
ATOM 576 C C . THR A 1 75 ? 30.951 20.907 35.106 1.00 23.97 75 THR A C 1
ATOM 578 O O . THR A 1 75 ? 30.725 20.724 36.302 1.00 23.97 75 THR A O 1
ATOM 581 N N . ILE A 1 76 ? 30.338 21.854 34.389 1.00 24.20 76 ILE A N 1
ATOM 582 C CA . ILE A 1 76 ? 29.198 22.642 34.874 1.00 24.20 76 ILE A CA 1
ATOM 583 C C . ILE A 1 76 ? 27.932 21.757 34.819 1.00 24.20 76 ILE A C 1
ATOM 585 O O . ILE A 1 76 ? 27.737 21.069 33.814 1.00 24.20 76 ILE A O 1
ATOM 589 N N . PRO A 1 77 ? 27.075 21.736 35.860 1.00 22.09 77 PRO A N 1
ATOM 590 C CA . PRO A 1 77 ? 25.945 20.816 35.968 1.00 22.09 77 PRO A CA 1
ATOM 591 C C . PRO A 1 77 ? 24.747 21.301 35.143 1.00 22.09 77 PRO A C 1
ATOM 593 O O . PRO A 1 77 ? 24.341 22.458 35.253 1.00 22.09 77 PRO A O 1
ATOM 596 N N . GLU A 1 78 ? 24.144 20.406 34.358 1.00 24.80 78 GLU A N 1
ATOM 597 C CA . GLU A 1 78 ? 22.850 20.642 33.713 1.00 24.80 78 GLU A CA 1
ATOM 598 C C . GLU A 1 78 ? 21.771 20.906 34.777 1.00 24.80 78 GLU A C 1
ATOM 600 O O . GLU A 1 78 ? 21.495 20.073 35.646 1.00 24.80 78 GLU A O 1
ATOM 605 N N . SER A 1 79 ? 21.149 22.084 34.707 1.00 27.58 79 SER A N 1
ATOM 606 C CA . SER A 1 79 ? 19.987 22.461 35.505 1.00 27.58 79 SER A CA 1
ATOM 607 C C . SER A 1 79 ? 18.772 21.622 35.091 1.00 27.58 79 SER A C 1
ATOM 609 O O . SER A 1 79 ? 18.021 21.919 34.167 1.00 27.58 79 SER A O 1
ATOM 611 N N . SER A 1 80 ? 18.573 20.539 35.829 1.00 28.94 80 SER A N 1
ATOM 612 C CA . SER A 1 80 ? 17.536 19.518 35.671 1.00 28.94 80 SER A CA 1
ATOM 613 C C . SER A 1 80 ? 16.121 19.943 36.104 1.00 28.94 80 SER A C 1
ATOM 615 O O . SER A 1 80 ? 15.267 19.092 36.346 1.00 28.94 80 SER A O 1
ATOM 617 N N . THR A 1 81 ? 15.805 21.237 36.185 1.00 28.72 81 THR A N 1
ATOM 618 C CA . THR A 1 81 ? 14.545 21.698 36.800 1.00 28.72 81 THR A CA 1
ATOM 619 C C . THR A 1 81 ? 13.368 21.910 35.842 1.00 28.72 81 THR A C 1
ATOM 621 O O . THR A 1 81 ? 12.237 21.963 36.316 1.00 28.72 81 THR A O 1
ATOM 624 N N . HIS A 1 82 ? 13.555 21.939 34.515 1.00 33.03 82 HIS A N 1
ATOM 625 C CA . HIS A 1 82 ? 12.433 22.175 33.578 1.00 33.03 82 HIS A CA 1
ATOM 626 C C . HIS A 1 82 ? 11.829 20.912 32.935 1.00 33.03 82 HIS A C 1
ATOM 628 O O . HIS A 1 82 ? 10.727 20.963 32.382 1.00 33.03 82 HIS A O 1
ATOM 634 N N . MET A 1 83 ? 12.508 19.764 33.041 1.00 28.23 83 MET A N 1
ATOM 635 C CA . MET A 1 83 ? 12.022 18.482 32.508 1.00 28.23 83 MET A CA 1
ATOM 636 C C . MET A 1 83 ? 10.989 17.808 33.435 1.00 28.23 83 MET A C 1
ATOM 638 O O . MET A 1 83 ? 10.215 16.963 32.992 1.00 28.23 83 MET A O 1
ATOM 642 N N . GLY A 1 84 ? 10.938 18.208 34.713 1.00 29.66 84 GLY A N 1
ATOM 643 C CA . GLY A 1 84 ? 9.996 17.667 35.702 1.00 29.66 84 GLY A CA 1
ATOM 644 C C . GLY A 1 84 ? 8.568 18.201 35.554 1.00 29.66 84 GLY A C 1
ATOM 645 O O . GLY A 1 84 ? 7.615 17.429 35.623 1.00 29.66 84 GLY A O 1
ATOM 646 N N . VAL A 1 85 ? 8.417 19.502 35.278 1.00 36.66 85 VAL A N 1
ATOM 647 C CA . VAL A 1 85 ? 7.108 20.176 35.141 1.00 36.66 85 VAL A CA 1
ATOM 648 C C . VAL A 1 85 ? 6.350 19.677 33.908 1.00 36.66 85 VAL A C 1
ATOM 650 O O . VAL A 1 85 ? 5.136 19.551 33.896 1.00 36.66 85 VAL A O 1
ATOM 653 N N . THR A 1 86 ? 7.073 19.330 32.857 1.00 39.03 86 THR A N 1
ATOM 654 C CA . THR A 1 86 ? 6.539 18.965 31.545 1.00 39.03 86 THR A CA 1
ATOM 655 C C . THR A 1 86 ? 6.120 17.494 31.459 1.00 39.03 86 THR A C 1
ATOM 657 O O . THR A 1 86 ? 5.060 17.147 30.932 1.00 39.03 86 THR A O 1
ATOM 660 N N . GLN A 1 87 ? 6.867 16.616 32.129 1.00 44.59 87 GLN A N 1
ATOM 661 C CA . GLN A 1 87 ? 6.461 15.231 32.374 1.00 44.59 87 GLN A CA 1
ATOM 662 C C . GLN A 1 87 ? 5.206 15.144 33.263 1.00 44.59 87 GLN A C 1
ATOM 664 O O . GLN A 1 87 ? 4.420 14.199 33.130 1.00 44.59 87 GLN A O 1
ATOM 669 N N . GLN A 1 88 ? 4.982 16.155 34.113 1.00 47.09 88 GLN A N 1
ATOM 670 C CA . GLN A 1 88 ? 3.851 16.234 35.034 1.00 47.09 88 GLN A CA 1
ATOM 671 C C . GLN A 1 88 ? 2.501 16.280 34.315 1.00 47.09 88 GLN A C 1
ATOM 673 O O . GLN A 1 88 ? 1.542 15.744 34.850 1.00 47.09 88 GLN A O 1
ATOM 678 N N . TYR A 1 89 ? 2.412 16.818 33.093 1.00 55.03 89 TYR A N 1
ATOM 679 C CA . TYR A 1 89 ? 1.137 17.108 32.415 1.00 55.03 89 TYR A CA 1
ATOM 680 C C . TYR A 1 89 ? 0.868 16.264 31.148 1.00 55.03 89 TYR A C 1
ATOM 682 O O . TYR A 1 89 ? -0.179 16.418 30.516 1.00 55.03 89 TYR A O 1
ATOM 690 N N . ARG A 1 90 ? 1.740 15.293 30.803 1.00 54.41 90 ARG A N 1
ATOM 691 C CA . ARG A 1 90 ? 1.510 14.271 29.741 1.00 54.41 90 ARG A CA 1
ATOM 692 C C . ARG A 1 90 ? 0.125 13.640 29.819 1.00 54.41 90 ARG A C 1
ATOM 694 O O . ARG A 1 90 ? -0.490 13.321 28.805 1.00 54.41 90 ARG A O 1
ATOM 701 N N . HIS A 1 91 ? -0.343 13.433 31.041 1.00 70.94 91 HIS A N 1
ATOM 702 C CA . HIS A 1 91 ? -1.615 12.799 31.326 1.00 70.94 91 HIS A CA 1
ATOM 703 C C . HIS A 1 91 ? -2.829 13.615 30.853 1.00 70.94 91 HIS A C 1
ATOM 705 O O . HIS A 1 91 ? -3.923 13.063 30.894 1.00 70.94 91 HIS A O 1
ATOM 711 N N . LEU A 1 92 ? -2.670 14.865 30.398 1.00 75.12 92 LEU A N 1
ATOM 712 C CA . LEU A 1 92 ? -3.755 15.719 29.900 1.00 75.12 92 LEU A CA 1
ATOM 713 C C . LEU A 1 92 ? -4.100 15.501 28.416 1.00 75.12 92 LEU A C 1
ATOM 715 O O . LEU A 1 92 ? -5.121 16.008 27.954 1.00 75.12 92 LEU A O 1
ATOM 719 N N . TRP A 1 93 ? -3.293 14.744 27.668 1.00 77.31 93 TRP A N 1
ATOM 720 C CA . TRP A 1 93 ? -3.452 14.557 26.220 1.00 77.31 93 TRP A CA 1
ATOM 721 C C . TRP A 1 93 ? -3.639 13.085 25.853 1.00 77.31 93 TRP A C 1
ATOM 723 O O . TRP A 1 93 ? -3.102 12.189 26.507 1.00 77.31 93 TRP A O 1
ATOM 733 N N . VAL A 1 94 ? -4.398 12.829 24.787 1.00 71.44 94 VAL A N 1
ATOM 734 C CA . VAL A 1 94 ? -4.623 11.489 24.225 1.00 71.44 94 VAL A CA 1
ATOM 735 C C . VAL A 1 94 ? -4.438 11.538 22.715 1.00 71.44 94 VAL A C 1
ATOM 737 O O . VAL A 1 94 ? -5.013 12.375 22.018 1.00 71.44 94 VAL A O 1
ATOM 740 N N . GLN A 1 95 ? -3.628 10.619 22.207 1.00 71.44 95 GLN A N 1
ATOM 741 C CA . GLN A 1 95 ? -3.338 10.500 20.787 1.00 71.44 95 GLN A CA 1
ATOM 742 C C . GLN A 1 95 ? -4.436 9.708 20.068 1.00 71.44 95 GLN A C 1
ATOM 744 O O . GLN A 1 95 ? -4.883 8.674 20.562 1.00 71.44 95 GLN A O 1
ATOM 749 N N . CYS A 1 96 ? -4.856 10.183 18.895 1.00 68.62 96 CYS A N 1
ATOM 750 C CA . CYS A 1 96 ? -5.776 9.450 18.033 1.00 68.62 96 CYS A CA 1
ATOM 751 C C . CYS A 1 96 ? -5.089 8.232 17.403 1.00 68.62 96 CYS A C 1
ATOM 753 O O . CYS A 1 96 ? -4.025 8.367 16.809 1.00 68.62 96 CYS A O 1
ATOM 755 N N . GLU A 1 97 ? -5.722 7.060 17.470 1.00 63.25 97 GLU A N 1
ATOM 756 C CA . GLU A 1 97 ? -5.201 5.828 16.853 1.00 63.25 97 GLU A CA 1
ATOM 757 C C . GLU A 1 97 ? -5.290 5.843 15.313 1.00 63.25 97 GLU A C 1
ATOM 759 O O . GLU A 1 97 ? -4.609 5.060 14.663 1.00 63.25 97 GLU A O 1
ATOM 764 N N . ASN A 1 98 ? -6.106 6.736 14.735 1.00 63.22 98 ASN A N 1
ATOM 765 C CA . ASN A 1 98 ? -6.325 6.834 13.290 1.00 63.22 98 ASN A CA 1
ATOM 766 C C . ASN A 1 98 ? -5.439 7.897 12.615 1.00 63.22 98 ASN A C 1
ATOM 768 O O . ASN A 1 98 ? -4.755 7.608 11.643 1.00 63.22 98 ASN A O 1
ATOM 772 N N . CYS A 1 99 ? -5.443 9.137 13.119 1.00 65.44 99 CYS A N 1
ATOM 773 C CA . CYS A 1 99 ? -4.707 10.250 12.500 1.00 65.44 99 CYS A CA 1
ATOM 774 C C . CYS A 1 99 ? -3.523 10.757 13.333 1.00 65.44 99 CYS A C 1
ATOM 776 O O . CYS A 1 99 ? -2.912 11.757 12.965 1.00 65.44 99 CYS A O 1
ATOM 778 N N . TYR A 1 100 ? -3.247 10.137 14.486 1.00 59.69 100 TYR A N 1
ATOM 779 C CA . TYR A 1 100 ? -2.156 10.491 15.405 1.00 59.69 100 TYR A CA 1
ATOM 780 C C . TYR A 1 100 ? -2.181 11.913 15.981 1.00 59.69 100 TYR A C 1
ATOM 782 O O . TYR A 1 100 ? -1.272 12.279 16.726 1.00 59.69 100 TYR A O 1
ATOM 790 N N . GLY A 1 101 ? -3.238 12.685 15.717 1.00 65.25 101 GLY A N 1
ATOM 791 C CA . GLY A 1 101 ? -3.459 13.996 16.322 1.00 65.25 101 GLY A CA 1
ATOM 792 C C . GLY A 1 101 ? -3.627 13.894 17.839 1.00 65.25 101 GLY A C 1
ATOM 793 O O . GLY A 1 101 ? -4.235 12.943 18.342 1.00 65.25 101 GLY A O 1
ATOM 794 N N . LEU A 1 102 ? -3.087 14.869 18.571 1.00 73.88 102 LEU A N 1
ATOM 795 C CA . LEU A 1 102 ? -3.273 14.982 20.015 1.00 73.88 102 LEU A CA 1
ATOM 796 C C . LEU A 1 102 ? -4.604 15.663 20.315 1.00 73.88 102 LEU A C 1
ATOM 798 O O . LEU A 1 102 ? -4.911 16.720 19.774 1.00 73.88 102 LEU A O 1
ATOM 802 N N . ASN A 1 103 ? -5.385 15.054 21.198 1.00 77.25 103 ASN A N 1
ATOM 803 C CA . ASN A 1 103 ? -6.671 15.571 21.630 1.00 77.25 103 ASN A CA 1
ATOM 804 C C . ASN A 1 103 ? -6.582 15.875 23.128 1.00 77.25 103 ASN A C 1
ATOM 806 O O . ASN A 1 103 ? -6.072 15.064 23.911 1.00 77.25 103 ASN A O 1
ATOM 810 N N . TYR A 1 104 ? -7.053 17.056 23.519 1.00 81.00 104 TYR A N 1
ATOM 811 C CA . TYR A 1 104 ? -6.995 17.498 24.904 1.00 81.00 104 TYR A CA 1
ATOM 812 C C . TYR A 1 104 ? -8.092 16.823 25.727 1.00 81.00 104 TYR A C 1
ATOM 814 O O . TYR A 1 104 ? -9.273 16.948 25.400 1.00 81.00 104 TYR A O 1
ATOM 822 N N . LYS A 1 105 ? -7.730 16.133 26.817 1.00 79.50 105 LYS A N 1
ATOM 823 C CA . LYS A 1 105 ? -8.682 15.329 27.603 1.00 79.50 105 LYS A CA 1
ATOM 824 C C . LYS A 1 105 ? -9.869 16.135 28.126 1.00 79.50 105 LYS A C 1
ATOM 826 O O . LYS A 1 105 ? -10.969 15.600 28.184 1.00 79.50 105 LYS A O 1
ATOM 831 N N . LYS A 1 106 ? -9.686 17.417 28.468 1.00 80.75 106 LYS A N 1
ATOM 832 C CA . LYS A 1 106 ? -10.782 18.267 28.972 1.00 80.75 106 LYS A CA 1
ATOM 833 C C . LYS A 1 106 ? -11.919 18.426 27.954 1.00 80.75 106 LYS A C 1
ATOM 835 O O . LYS A 1 106 ? -13.067 18.569 28.360 1.00 80.75 106 LYS A O 1
ATOM 840 N N . PHE A 1 107 ? -11.624 18.373 26.652 1.00 77.88 107 PHE A N 1
ATOM 841 C CA . PHE A 1 107 ? -12.631 18.514 25.592 1.00 77.88 107 PHE A CA 1
ATOM 842 C C . PHE A 1 107 ? -13.277 17.190 25.174 1.00 77.88 107 PHE A C 1
ATOM 844 O O . PHE A 1 107 ? -14.144 17.179 24.305 1.00 77.88 107 PHE A O 1
ATOM 851 N N . PHE A 1 108 ? -12.906 16.067 25.796 1.00 80.44 108 PHE A N 1
ATOM 852 C CA . PHE A 1 108 ? -13.449 14.760 25.421 1.00 80.44 108 PHE A CA 1
ATOM 853 C C . PHE A 1 108 ? -14.947 14.690 25.668 1.00 80.44 108 PHE A C 1
ATOM 855 O O . PHE A 1 108 ? -15.687 14.264 24.786 1.00 80.44 108 PHE A O 1
ATOM 862 N N . LYS A 1 109 ? -15.396 15.196 26.819 1.00 76.44 109 LYS A N 1
ATOM 863 C CA . LYS A 1 109 ? -16.818 15.245 27.165 1.00 76.44 109 LYS A CA 1
ATOM 864 C C . LYS A 1 109 ? -17.610 16.123 26.196 1.00 76.44 109 LYS A C 1
ATOM 866 O O . LYS A 1 109 ? -18.594 15.666 25.626 1.00 76.44 109 LYS A O 1
ATOM 871 N N . SER A 1 110 ? -17.146 17.349 25.933 1.00 79.25 110 SER A N 1
ATOM 872 C CA . SER A 1 110 ? -17.855 18.280 25.042 1.00 79.25 110 SER A CA 1
ATOM 873 C C . SER A 1 110 ? -17.868 17.837 23.576 1.00 79.25 110 SER A C 1
ATOM 875 O O . SER A 1 110 ? -18.778 18.210 22.840 1.00 79.25 110 SER A O 1
ATOM 877 N N . LYS A 1 111 ? -16.890 17.028 23.148 1.00 81.31 111 LYS A N 1
ATOM 878 C CA . LYS A 1 111 ? -16.795 16.475 21.787 1.00 81.31 111 LYS A CA 1
ATOM 879 C C . LYS A 1 111 ? -17.179 14.995 21.690 1.00 81.31 111 LYS A C 1
ATOM 881 O O . LYS A 1 111 ? -16.867 14.365 20.685 1.00 81.31 111 LYS A O 1
ATOM 886 N N . MET A 1 112 ? -17.837 14.431 22.707 1.00 85.19 112 MET A N 1
ATOM 887 C CA . MET A 1 112 ? -18.323 13.038 22.720 1.00 85.19 112 MET A CA 1
ATOM 888 C C . MET A 1 112 ? -17.228 11.994 22.409 1.00 85.19 112 MET A C 1
ATOM 890 O O . MET A 1 112 ? -17.483 10.974 21.775 1.00 85.19 112 MET A O 1
ATOM 894 N N . HIS A 1 113 ? -15.989 12.260 22.839 1.00 86.69 113 HIS A N 1
ATOM 895 C CA . HIS A 1 113 ? -14.784 11.469 22.551 1.00 86.69 113 HIS A CA 1
ATOM 896 C C . HIS A 1 113 ? -14.495 11.272 21.050 1.00 86.69 113 HIS A C 1
ATOM 898 O O . HIS A 1 113 ? -13.902 10.272 20.644 1.00 86.69 113 HIS A O 1
ATOM 904 N N . LEU A 1 114 ? -14.857 12.242 20.212 1.00 87.75 114 LEU A N 1
ATOM 905 C CA . LEU A 1 114 ? -14.456 12.273 18.808 1.00 87.75 114 LEU A CA 1
ATOM 906 C C . LEU A 1 114 ? -13.109 12.976 18.645 1.00 87.75 114 LEU A C 1
ATOM 908 O O . LEU A 1 114 ? -12.849 14.018 19.250 1.00 87.75 114 LEU A O 1
ATOM 912 N N . CYS A 1 115 ? -12.250 12.418 17.793 1.00 80.75 115 CYS A N 1
ATOM 913 C CA . CYS A 1 115 ? -11.010 13.081 17.426 1.00 80.75 115 CYS A CA 1
ATOM 914 C C . CYS A 1 115 ? -11.302 14.380 16.668 1.00 80.75 115 CYS A C 1
ATOM 916 O O . CYS A 1 115 ? -11.992 14.372 15.651 1.00 80.75 115 CYS A O 1
ATOM 918 N N . GLU A 1 116 ? -10.695 15.480 17.108 1.00 82.19 116 GLU A N 1
ATOM 919 C CA . GLU A 1 116 ? -10.939 16.812 16.543 1.00 82.19 116 GLU A CA 1
ATOM 920 C C . GLU A 1 116 ? -10.453 16.960 15.098 1.00 82.19 116 GLU A C 1
ATOM 922 O O . GLU A 1 116 ? -10.932 17.817 14.365 1.00 82.19 116 GLU A O 1
ATOM 927 N N . GLN A 1 117 ? -9.491 16.128 14.702 1.00 76.88 117 GLN A N 1
ATOM 928 C CA . GLN A 1 117 ? -8.820 16.213 13.408 1.00 76.88 117 GLN A CA 1
ATOM 929 C C . GLN A 1 117 ? -9.492 15.340 12.342 1.00 76.88 117 GLN A C 1
ATOM 931 O O . GLN A 1 117 ? -9.565 15.733 11.183 1.00 76.88 117 GLN A O 1
ATOM 936 N N . CYS A 1 118 ? -9.969 14.145 12.713 1.00 75.25 118 CYS A N 1
ATOM 937 C CA . CYS A 1 118 ? -10.486 13.165 11.748 1.00 75.25 118 CYS A CA 1
ATOM 938 C C . CYS A 1 118 ? -11.867 12.583 12.081 1.00 75.25 118 CYS A C 1
ATOM 940 O O . CYS A 1 118 ? -12.360 11.751 11.326 1.00 75.25 118 CYS A O 1
ATOM 942 N N . GLY A 1 119 ? -12.484 12.964 13.205 1.00 81.94 119 GLY A N 1
ATOM 943 C CA . GLY A 1 119 ? -13.792 12.445 13.622 1.00 81.94 119 GLY A CA 1
ATOM 944 C C . GLY A 1 119 ? -13.795 10.981 14.081 1.00 81.94 119 GLY A C 1
ATOM 945 O O . GLY A 1 119 ? -14.860 10.401 14.262 1.00 81.94 119 GLY A O 1
ATOM 946 N N . TYR A 1 120 ? -12.627 10.360 14.271 1.00 77.38 120 TYR A N 1
ATOM 947 C CA . TYR A 1 120 ? -12.524 8.983 14.761 1.00 77.38 120 TYR A CA 1
ATOM 948 C C . TYR A 1 120 ? -13.013 8.855 16.213 1.00 77.38 120 TYR A C 1
ATOM 950 O O . TYR A 1 120 ? -12.663 9.688 17.052 1.00 77.38 120 TYR A O 1
ATOM 958 N N . HIS A 1 121 ? -13.769 7.794 16.510 1.00 81.62 121 HIS A N 1
ATOM 959 C CA . HIS A 1 121 ? -14.267 7.488 17.853 1.00 81.62 121 HIS A CA 1
ATOM 960 C C . HIS A 1 121 ? -13.117 7.005 18.746 1.00 81.62 121 HIS A C 1
ATOM 962 O O . HIS A 1 121 ? -12.557 5.925 18.546 1.00 81.62 121 HIS A O 1
ATOM 968 N N . LEU A 1 122 ? -12.736 7.819 19.730 1.00 81.12 122 LEU A N 1
ATOM 969 C CA . LEU A 1 122 ? -11.715 7.467 20.711 1.00 81.12 122 LEU A CA 1
ATOM 970 C C . LEU A 1 122 ? -12.312 6.579 21.806 1.00 81.12 122 LEU A C 1
ATOM 972 O O . LEU A 1 122 ? -13.514 6.592 22.069 1.00 81.12 122 LEU A O 1
ATOM 976 N N . LYS A 1 123 ? -11.446 5.824 22.491 1.00 80.62 123 LYS A N 1
ATOM 977 C CA . LYS A 1 123 ? -11.862 5.003 23.633 1.00 80.62 123 LYS A CA 1
ATOM 978 C C . LYS A 1 123 ? -12.489 5.883 24.715 1.00 80.62 123 LYS A C 1
ATOM 980 O O . LYS A 1 123 ? -11.940 6.922 25.090 1.00 80.62 123 LYS A O 1
ATOM 985 N N . MET A 1 124 ? -13.622 5.426 25.226 1.00 88.06 124 MET A N 1
ATOM 986 C CA . MET A 1 124 ? -14.414 6.094 26.251 1.00 88.06 124 MET A CA 1
ATOM 987 C C . MET A 1 124 ? -14.542 5.155 27.450 1.00 88.06 124 MET A C 1
ATOM 989 O O . MET A 1 124 ? -14.662 3.943 27.261 1.00 88.06 124 MET A O 1
ATOM 993 N N . SER A 1 125 ? -14.451 5.693 28.668 1.00 91.88 125 SER A N 1
ATOM 994 C CA . SER A 1 125 ? -14.717 4.897 29.867 1.00 91.88 125 SER A CA 1
ATOM 995 C C . SER A 1 125 ? -16.213 4.618 29.990 1.00 91.88 125 SER A C 1
ATOM 997 O O . SER A 1 125 ? -17.049 5.339 29.440 1.00 91.88 125 SER A O 1
ATOM 999 N N . SER A 1 126 ? -16.562 3.578 30.734 1.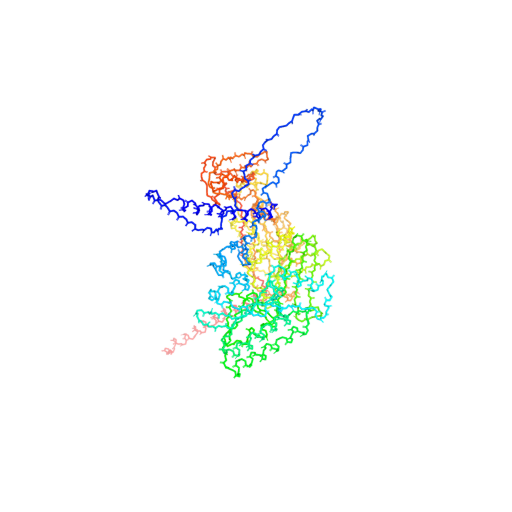00 94.50 126 SER A N 1
ATOM 1000 C CA . SER A 1 126 ? -17.957 3.259 31.034 1.00 94.50 126 SER A CA 1
ATOM 1001 C C . SER A 1 126 ? -18.666 4.401 31.777 1.00 94.50 126 SER A C 1
ATOM 1003 O O . SER A 1 126 ? -19.806 4.713 31.447 1.00 94.50 126 SER A O 1
ATOM 1005 N N . SER A 1 127 ? -17.978 5.094 32.690 1.00 93.94 127 SER A N 1
ATOM 1006 C CA . SER A 1 127 ? -18.529 6.247 33.416 1.00 93.94 127 SER A CA 1
ATOM 1007 C C . SER A 1 127 ? -18.796 7.447 32.504 1.00 93.94 127 SER A C 1
ATOM 1009 O O . SER A 1 127 ? -19.884 8.015 32.560 1.00 93.94 127 SER A O 1
ATOM 1011 N N . ASP A 1 128 ? -17.858 7.787 31.609 1.00 92.31 128 ASP A N 1
ATOM 1012 C CA . ASP A 1 128 ? -18.063 8.869 30.629 1.00 92.31 128 ASP A CA 1
ATOM 1013 C C . ASP A 1 128 ? -19.245 8.552 29.695 1.00 92.31 128 ASP A C 1
ATOM 1015 O O . ASP A 1 128 ? -20.006 9.435 29.308 1.00 92.31 128 ASP A O 1
ATOM 1019 N N . ARG A 1 129 ? -19.425 7.272 29.346 1.00 93.38 129 ARG A N 1
ATOM 1020 C CA . ARG A 1 129 ? -20.525 6.809 28.493 1.00 93.38 129 ARG A CA 1
ATOM 1021 C C . ARG A 1 129 ? -21.880 6.895 29.197 1.00 93.38 129 ARG A C 1
ATOM 1023 O O . ARG A 1 129 ? -22.862 7.244 28.550 1.00 93.38 129 ARG A O 1
ATOM 1030 N N . ILE A 1 130 ? -21.936 6.574 30.490 1.00 95.44 130 ILE A N 1
ATOM 1031 C CA . ILE A 1 130 ? -23.145 6.730 31.311 1.00 95.44 130 ILE A CA 1
ATOM 1032 C C . ILE A 1 130 ? -23.509 8.212 31.401 1.00 95.44 130 ILE A C 1
ATOM 1034 O O . ILE A 1 130 ? -24.644 8.562 31.108 1.00 95.44 130 ILE A O 1
ATOM 1038 N N . GLU A 1 131 ? -22.547 9.082 31.713 1.00 93.56 131 GLU A N 1
ATOM 1039 C CA . GLU A 1 131 ? -22.756 10.537 31.780 1.00 93.56 131 GLU A CA 1
ATOM 1040 C C . GLU A 1 131 ? -23.204 11.134 30.435 1.00 93.56 131 GLU A C 1
ATOM 1042 O O . GLU A 1 131 ? -23.968 12.093 30.407 1.00 93.56 131 GLU A O 1
ATOM 1047 N N . LEU A 1 132 ? -22.754 10.555 29.317 1.00 92.25 132 LEU A N 1
ATOM 1048 C CA . LEU A 1 132 ? -23.165 10.964 27.974 1.00 92.25 132 LEU A CA 1
ATOM 1049 C C . LEU A 1 132 ? -24.599 10.535 27.620 1.00 92.25 132 LEU A C 1
ATOM 1051 O O . LEU A 1 132 ? -25.280 11.253 26.891 1.00 92.25 132 LEU A O 1
ATOM 1055 N N . LEU A 1 133 ? -25.027 9.343 28.048 1.00 93.12 133 LEU A N 1
ATOM 1056 C CA . LEU A 1 133 ? -26.289 8.729 27.611 1.00 93.12 133 LEU A CA 1
ATOM 1057 C C . LEU A 1 133 ? -27.451 8.928 28.589 1.00 93.12 133 LEU A C 1
ATOM 1059 O O . LEU A 1 133 ? -28.600 8.907 28.154 1.00 93.12 133 LEU A O 1
ATOM 1063 N N . ILE A 1 134 ? -27.166 9.046 29.885 1.00 97.25 134 ILE A N 1
ATOM 1064 C CA . ILE A 1 134 ? -28.164 9.072 30.955 1.00 97.25 134 ILE A CA 1
ATOM 1065 C C . ILE A 1 134 ? -28.348 10.495 31.473 1.00 97.25 134 ILE A C 1
ATOM 1067 O O . ILE A 1 134 ? -27.386 11.219 31.725 1.00 97.25 134 ILE A O 1
ATOM 1071 N N . ASP A 1 135 ? -29.607 10.870 31.673 1.00 96.88 135 ASP A N 1
ATOM 1072 C CA . ASP A 1 135 ? -30.010 12.185 32.138 1.00 96.88 135 ASP A CA 1
ATOM 1073 C C . ASP A 1 135 ? -29.371 12.491 33.510 1.00 96.88 135 ASP A C 1
ATOM 1075 O O . ASP A 1 135 ? -29.416 11.645 34.422 1.00 96.88 135 ASP A O 1
ATOM 1079 N N . PRO A 1 136 ? -28.801 13.697 33.702 1.00 94.88 136 PRO A N 1
ATOM 1080 C CA . PRO A 1 136 ? -28.101 14.056 34.930 1.00 94.88 136 PRO A CA 1
ATOM 1081 C C . PRO A 1 136 ? -28.938 13.823 36.194 1.00 94.88 136 PRO A C 1
ATOM 1083 O O . PRO A 1 136 ? -30.083 14.260 36.290 1.00 94.88 136 PRO A O 1
ATOM 1086 N N . GLY A 1 137 ? -28.347 13.155 37.188 1.00 95.00 137 GLY A N 1
ATOM 1087 C CA . GLY A 1 137 ? -28.988 12.885 38.482 1.00 95.00 137 GLY A CA 1
ATOM 1088 C C . GLY A 1 137 ? -29.958 11.700 38.502 1.00 95.00 137 GLY A C 1
ATOM 1089 O O . GLY A 1 137 ? -30.579 11.465 39.533 1.00 95.00 137 GLY A O 1
ATOM 1090 N N . THR A 1 138 ? -30.086 10.947 37.403 1.00 97.12 138 THR A N 1
ATOM 1091 C CA . THR A 1 138 ? -30.996 9.786 37.327 1.00 97.12 138 THR A CA 1
ATOM 1092 C C . THR A 1 138 ? -30.294 8.429 37.377 1.00 97.12 138 THR A C 1
ATOM 1094 O O . THR A 1 138 ? -30.967 7.406 37.460 1.00 97.12 138 THR A O 1
ATOM 1097 N N . TRP A 1 139 ? -28.959 8.408 37.323 1.00 97.81 139 TRP A N 1
ATOM 1098 C CA . TRP A 1 139 ? -28.173 7.177 37.368 1.00 97.81 139 TRP A CA 1
ATOM 1099 C C . TRP A 1 139 ? -28.248 6.509 38.742 1.00 97.81 139 TRP A C 1
ATOM 1101 O O . TRP A 1 139 ? -27.838 7.086 39.748 1.00 97.81 139 TRP A O 1
ATOM 1111 N N . GLU A 1 140 ? -28.719 5.268 38.761 1.00 97.19 140 GLU A N 1
ATOM 1112 C CA . GLU A 1 140 ? -28.748 4.411 39.939 1.00 97.19 140 GLU A CA 1
ATOM 1113 C C . GLU A 1 140 ? -27.997 3.104 39.629 1.00 97.19 140 GLU A C 1
ATOM 1115 O O . GLU A 1 140 ? -28.534 2.242 38.916 1.00 97.19 140 GLU A O 1
ATOM 1120 N N . PRO A 1 141 ? -26.747 2.955 40.112 1.00 96.19 141 PRO A N 1
ATOM 1121 C CA . PRO A 1 141 ? -25.938 1.772 39.848 1.00 96.19 141 PRO A CA 1
ATOM 1122 C C . PRO A 1 141 ? -26.491 0.536 40.569 1.00 96.19 141 PRO A C 1
ATOM 1124 O O . PRO A 1 141 ? -27.147 0.620 41.607 1.00 96.19 141 PRO A O 1
ATOM 1127 N N . MET A 1 142 ? -26.206 -0.637 40.008 1.00 94.12 142 MET A N 1
ATOM 1128 C CA . MET A 1 142 ? -26.600 -1.945 40.526 1.00 94.12 142 MET A CA 1
ATOM 1129 C C . MET A 1 142 ? -25.379 -2.856 40.660 1.00 94.12 142 MET A C 1
ATOM 1131 O O . MET A 1 142 ? -24.442 -2.781 39.862 1.00 94.12 142 MET A O 1
ATOM 1135 N N . ASP A 1 143 ? -25.428 -3.768 41.634 1.00 91.94 143 ASP A N 1
ATOM 1136 C CA . ASP A 1 143 ? -24.451 -4.851 41.803 1.00 91.94 143 ASP A CA 1
ATOM 1137 C C . ASP A 1 143 ? -22.986 -4.369 41.917 1.00 91.94 143 ASP A C 1
ATOM 1139 O O . ASP A 1 143 ? -22.053 -5.022 41.431 1.00 91.94 143 ASP A O 1
ATOM 1143 N N . GLU A 1 144 ? -22.756 -3.210 42.546 1.00 88.88 144 GLU A N 1
ATOM 1144 C CA . GLU A 1 144 ? -21.422 -2.599 42.665 1.00 88.88 144 GLU A CA 1
ATOM 1145 C C . GLU A 1 144 ? -20.436 -3.502 43.421 1.00 88.88 144 GLU A C 1
ATOM 1147 O O . GLU A 1 144 ? -19.295 -3.660 42.980 1.00 88.88 144 GLU A O 1
ATOM 1152 N N . ASP A 1 145 ? -20.916 -4.196 44.457 1.00 88.12 145 ASP A N 1
ATOM 1153 C CA . ASP A 1 145 ? -20.125 -5.056 45.348 1.00 88.12 145 ASP A CA 1
ATOM 1154 C C . ASP A 1 145 ? -19.702 -6.402 44.725 1.00 88.12 145 ASP A C 1
ATOM 1156 O O . ASP A 1 145 ? -18.924 -7.155 45.320 1.00 88.12 145 ASP A O 1
ATOM 1160 N N . MET A 1 146 ? -20.192 -6.752 43.527 1.00 90.25 146 MET A N 1
ATOM 1161 C CA . MET A 1 146 ? -19.817 -8.017 42.887 1.00 90.25 146 MET A CA 1
ATOM 1162 C C . MET A 1 146 ? -18.403 -7.947 42.298 1.00 90.25 146 MET A C 1
ATOM 1164 O O . MET A 1 146 ? -18.142 -7.219 41.336 1.00 90.25 146 MET A O 1
ATOM 1168 N N . VAL A 1 147 ? -17.505 -8.784 42.826 1.00 86.81 147 VAL A N 1
ATOM 1169 C CA . VAL A 1 147 ? -16.083 -8.844 42.451 1.00 86.81 147 VAL A CA 1
ATOM 1170 C C . VAL A 1 147 ? -15.666 -10.212 41.914 1.00 86.81 147 VAL A C 1
ATOM 1172 O O . VAL A 1 147 ? -16.183 -11.263 42.298 1.00 86.81 147 VAL A O 1
ATOM 1175 N N . SER A 1 148 ? -14.695 -10.214 40.999 1.00 83.00 148 SER A N 1
ATOM 1176 C CA . SER A 1 148 ? -14.187 -11.440 40.384 1.00 83.00 148 SER A CA 1
ATOM 1177 C C . SER A 1 148 ? -13.254 -12.223 41.304 1.00 83.00 148 SER A C 1
ATOM 1179 O O . SER A 1 148 ? -12.224 -11.719 41.730 1.00 83.00 148 SER A O 1
ATOM 1181 N N . LEU A 1 149 ? -13.556 -13.510 41.491 1.00 80.25 149 LEU A N 1
ATOM 1182 C CA . LEU A 1 149 ? -12.644 -14.485 42.097 1.00 80.25 149 LEU A CA 1
ATOM 1183 C C . LEU A 1 149 ? -11.816 -15.236 41.038 1.00 80.25 149 LEU A C 1
ATOM 1185 O O . LEU A 1 149 ? -12.122 -15.163 39.836 1.00 80.25 149 LEU A O 1
ATOM 1189 N N . ASP A 1 150 ? -10.809 -15.981 41.506 1.00 76.44 150 ASP A N 1
ATOM 1190 C CA . ASP A 1 150 ? -10.008 -16.945 40.737 1.00 76.44 150 ASP A CA 1
ATOM 1191 C C . ASP A 1 150 ? -10.424 -18.396 41.064 1.00 76.44 150 ASP A C 1
ATOM 1193 O O . ASP A 1 150 ? -9.762 -19.074 41.845 1.00 76.44 150 ASP A O 1
ATOM 1197 N N . PRO A 1 151 ? -11.559 -18.880 40.525 1.00 70.56 151 PRO A N 1
ATOM 1198 C CA . PRO A 1 151 ? -12.108 -20.188 40.884 1.00 70.56 151 PRO A CA 1
ATOM 1199 C C . PRO A 1 151 ? -11.309 -21.378 40.337 1.00 70.56 151 PRO A C 1
ATOM 1201 O O . PRO A 1 151 ? -11.591 -22.504 40.731 1.00 70.56 151 PRO A O 1
ATOM 1204 N N . ILE A 1 152 ? -10.376 -21.157 39.403 1.00 76.19 152 ILE A N 1
ATOM 1205 C CA . ILE A 1 152 ? -9.580 -22.228 38.784 1.00 76.19 152 ILE A CA 1
ATOM 1206 C C . ILE A 1 152 ? -8.095 -22.155 39.150 1.00 76.19 152 ILE A C 1
ATOM 1208 O O . ILE A 1 152 ? -7.309 -22.879 38.544 1.00 76.19 152 ILE A O 1
ATOM 1212 N N . GLU A 1 153 ? -7.728 -21.276 40.091 1.00 72.56 153 GLU A N 1
ATOM 1213 C CA . GLU A 1 153 ? -6.346 -21.035 40.528 1.00 72.56 153 GLU A CA 1
ATOM 1214 C C . GLU A 1 153 ? -5.398 -20.892 39.330 1.00 72.56 153 GLU A C 1
ATOM 1216 O O . GLU A 1 153 ? -4.439 -21.644 39.155 1.00 72.56 153 GLU A O 1
ATOM 1221 N N . PHE A 1 154 ? -5.719 -19.962 38.425 1.00 70.25 154 PHE A N 1
ATOM 1222 C CA . PHE A 1 154 ? -5.010 -19.861 37.157 1.00 70.25 154 PHE A CA 1
ATOM 1223 C C . PHE A 1 154 ? -3.535 -19.485 37.370 1.00 70.25 154 PHE A C 1
ATOM 1225 O O . PHE A 1 154 ? -3.189 -18.326 37.623 1.00 70.25 154 PHE A O 1
ATOM 1232 N N . HIS A 1 155 ? -2.652 -20.468 37.199 1.00 64.38 155 HIS A N 1
ATOM 1233 C CA . HIS A 1 155 ? -1.207 -20.283 37.255 1.00 64.38 155 HIS A CA 1
ATOM 1234 C C . HIS A 1 155 ? -0.675 -19.764 35.912 1.00 64.38 155 HIS A C 1
ATOM 1236 O O . HIS A 1 155 ? -0.703 -20.467 34.901 1.00 64.38 155 HIS A O 1
ATOM 1242 N N . ALA A 1 156 ? -0.172 -18.530 35.906 1.00 59.72 156 ALA A N 1
ATOM 1243 C CA . ALA A 1 156 ? 0.625 -17.986 34.810 1.00 59.72 156 ALA A CA 1
ATOM 1244 C C . ALA A 1 156 ? 2.100 -17.919 35.229 1.00 59.72 156 ALA A C 1
ATOM 1246 O O . ALA A 1 156 ? 2.392 -17.645 36.390 1.00 59.72 156 ALA A O 1
ATOM 1247 N N . GLU A 1 157 ? 3.014 -18.138 34.281 1.00 48.31 157 GLU A N 1
ATOM 1248 C CA . GLU A 1 157 ? 4.468 -18.119 34.524 1.00 48.31 157 GLU A CA 1
ATOM 1249 C C . GLU A 1 157 ? 4.998 -16.726 34.919 1.00 48.31 157 GLU A C 1
ATOM 1251 O O . GLU A 1 157 ? 6.023 -16.633 35.586 1.00 48.31 157 GLU A O 1
ATOM 1256 N N . GLU A 1 158 ? 4.292 -15.654 34.542 1.00 55.78 158 GLU A N 1
ATOM 1257 C CA . GLU A 1 158 ? 4.689 -14.264 34.810 1.00 55.78 158 GLU A CA 1
ATOM 1258 C C . GLU A 1 158 ? 4.041 -13.691 36.081 1.00 55.78 158 GLU A C 1
ATOM 1260 O O . GLU A 1 158 ? 4.738 -13.235 36.983 1.00 55.78 158 GLU A O 1
ATOM 1265 N N . GLU A 1 159 ? 2.702 -13.693 36.162 1.00 62.25 159 GLU A N 1
ATOM 1266 C CA . GLU A 1 159 ? 1.966 -13.008 37.232 1.00 62.25 159 GLU A CA 1
ATOM 1267 C C . GLU A 1 159 ? 0.648 -13.724 37.598 1.00 62.25 159 GLU A C 1
ATOM 1269 O O . GLU A 1 159 ? -0.146 -14.031 36.698 1.00 62.25 159 GLU A O 1
ATOM 1274 N N . PRO A 1 160 ? 0.348 -13.946 38.897 1.00 74.88 160 PRO A N 1
ATOM 1275 C CA . PRO A 1 160 ? -0.909 -14.552 39.334 1.00 74.88 160 PRO A CA 1
ATOM 1276 C C . PRO A 1 160 ? -2.142 -13.779 38.850 1.00 74.88 160 PRO A C 1
ATOM 1278 O O . PRO A 1 160 ? -2.186 -12.548 38.896 1.00 74.88 160 PRO A O 1
ATOM 1281 N N . TYR A 1 161 ? -3.193 -14.496 38.444 1.00 79.25 161 TYR A N 1
ATOM 1282 C CA . TYR A 1 161 ? -4.414 -13.885 37.908 1.00 79.25 161 TYR A CA 1
ATOM 1283 C C . TYR A 1 161 ? -5.096 -12.917 38.891 1.00 79.25 161 TYR A C 1
ATOM 1285 O O . TYR A 1 161 ? -5.579 -11.861 38.475 1.00 79.25 161 TYR A O 1
ATOM 1293 N N . LYS A 1 162 ? -5.064 -13.222 40.193 1.00 82.00 162 LYS A N 1
ATOM 1294 C CA . LYS A 1 162 ? -5.580 -12.340 41.248 1.00 82.00 162 LYS A CA 1
ATOM 1295 C C . LYS A 1 162 ? -4.898 -10.966 41.250 1.00 82.00 162 LYS A C 1
ATOM 1297 O O . LYS A 1 162 ? -5.582 -9.950 41.203 1.00 82.00 162 LYS A O 1
ATOM 1302 N N . ASN A 1 163 ? -3.567 -10.933 41.167 1.00 81.62 163 ASN A N 1
ATOM 1303 C CA . ASN A 1 163 ? -2.803 -9.681 41.133 1.00 81.62 163 ASN A CA 1
ATOM 1304 C C . ASN A 1 163 ? -3.164 -8.830 39.909 1.00 81.62 163 ASN A C 1
ATOM 1306 O O . ASN A 1 163 ? -3.215 -7.601 39.992 1.00 81.62 163 ASN A O 1
ATOM 1310 N N . ARG A 1 164 ? -3.462 -9.481 38.776 1.00 81.81 164 ARG A N 1
ATOM 1311 C CA . ARG A 1 164 ? -3.915 -8.792 37.565 1.00 81.81 164 ARG A CA 1
ATOM 1312 C C . ARG A 1 164 ? -5.277 -8.138 37.772 1.00 81.81 164 ARG A C 1
ATOM 1314 O O . ARG A 1 164 ? -5.414 -6.971 37.418 1.00 81.81 164 ARG A O 1
ATOM 1321 N N . ILE A 1 165 ? -6.254 -8.845 38.349 1.00 85.50 165 ILE A N 1
ATOM 1322 C CA . ILE A 1 165 ? -7.560 -8.250 38.688 1.00 85.50 165 ILE A CA 1
ATOM 1323 C C . ILE A 1 165 ? -7.356 -7.043 39.606 1.00 85.50 165 ILE A C 1
ATOM 1325 O O . ILE A 1 165 ? -7.805 -5.951 39.262 1.00 85.50 165 ILE A O 1
ATOM 1329 N N . ASP A 1 166 ? -6.614 -7.213 40.701 1.00 86.19 166 ASP A N 1
ATOM 1330 C CA . ASP A 1 166 ? -6.387 -6.155 41.691 1.00 86.19 166 ASP A CA 1
ATOM 1331 C C . ASP A 1 166 ? -5.717 -4.919 41.067 1.00 86.19 166 ASP A C 1
ATOM 1333 O O . ASP A 1 166 ? -5.985 -3.782 41.454 1.00 86.19 166 ASP A O 1
ATOM 1337 N N . SER A 1 167 ? -4.824 -5.124 40.093 1.00 85.00 167 SER A N 1
ATOM 1338 C CA . SER A 1 167 ? -4.183 -4.049 39.331 1.00 85.00 167 SER A CA 1
ATOM 1339 C C . SER A 1 167 ? -5.187 -3.288 38.460 1.00 85.00 167 SER A C 1
ATOM 1341 O O . SER A 1 167 ? -5.250 -2.061 38.520 1.00 85.00 167 SER A O 1
ATOM 1343 N N . TYR A 1 168 ? -6.027 -3.990 37.690 1.00 87.31 168 TYR A N 1
ATOM 1344 C CA . TYR A 1 168 ? -7.047 -3.344 36.856 1.00 87.31 168 TYR A CA 1
ATOM 1345 C C . TYR A 1 168 ? -8.124 -2.635 37.682 1.00 87.31 168 TYR A C 1
ATOM 1347 O O . TYR A 1 168 ? -8.519 -1.531 37.311 1.00 87.31 168 TYR A O 1
ATOM 1355 N N . GLN A 1 169 ? -8.547 -3.209 38.811 1.00 89.81 169 GLN A N 1
ATOM 1356 C CA . GLN A 1 169 ? -9.485 -2.566 39.735 1.00 89.81 169 GLN A CA 1
ATOM 1357 C C . GLN A 1 169 ? -8.913 -1.254 40.281 1.00 89.81 169 GLN A C 1
ATOM 1359 O O . GLN A 1 169 ? -9.573 -0.222 40.209 1.00 89.81 169 GLN A O 1
ATOM 1364 N N . ARG A 1 170 ? -7.648 -1.249 40.727 1.00 88.25 170 ARG A N 1
ATOM 1365 C CA . ARG A 1 170 ? -6.969 -0.021 41.179 1.00 88.25 170 ARG A CA 1
ATOM 1366 C C . ARG A 1 170 ? -6.820 1.023 40.074 1.00 88.25 170 ARG A C 1
ATOM 1368 O O . ARG A 1 170 ? -6.980 2.207 40.338 1.00 88.25 170 ARG A O 1
ATOM 1375 N N . ASN A 1 171 ? -6.512 0.593 38.852 1.00 85.06 171 ASN A N 1
ATOM 1376 C CA . ASN A 1 171 ? -6.263 1.510 37.739 1.00 85.06 171 ASN A CA 1
ATOM 1377 C C . ASN A 1 171 ? -7.544 2.131 37.167 1.00 85.06 171 ASN A C 1
ATOM 1379 O O . ASN A 1 171 ? -7.506 3.264 36.700 1.00 85.06 171 ASN A O 1
ATOM 1383 N N . THR A 1 172 ? -8.650 1.385 37.156 1.00 87.38 172 THR A N 1
ATOM 1384 C CA . THR A 1 172 ? -9.920 1.822 36.544 1.00 87.38 172 THR A CA 1
ATOM 1385 C C . THR A 1 172 ? -10.932 2.344 37.560 1.00 87.38 172 THR A C 1
ATOM 1387 O O . THR A 1 172 ? -11.848 3.063 37.179 1.00 87.38 172 THR A O 1
ATOM 1390 N N . GLY A 1 173 ? -10.797 1.974 38.837 1.00 90.88 173 GLY A N 1
ATOM 1391 C CA . GLY A 1 173 ? -11.811 2.222 39.863 1.00 90.88 173 GLY A CA 1
ATOM 1392 C C . GLY A 1 173 ? -13.051 1.328 39.745 1.00 90.88 173 GLY A C 1
ATOM 1393 O O . GLY A 1 173 ? -13.984 1.489 40.523 1.00 90.88 173 GLY A O 1
ATOM 1394 N N . LEU A 1 174 ? -13.079 0.387 38.795 1.00 92.00 174 LEU A N 1
ATOM 1395 C CA . LEU A 1 174 ? -14.214 -0.505 38.562 1.00 92.00 174 LEU A CA 1
ATOM 1396 C C . LEU A 1 174 ? -14.019 -1.835 39.287 1.00 92.00 174 LEU A C 1
ATOM 1398 O O . LEU A 1 174 ? -12.904 -2.350 39.359 1.00 92.00 174 LEU A O 1
ATOM 1402 N N . THR A 1 175 ? -15.109 -2.450 39.752 1.00 91.62 175 THR A N 1
ATOM 1403 C CA . THR A 1 175 ? -15.055 -3.813 40.309 1.00 91.62 175 THR A CA 1
ATOM 1404 C C . THR A 1 175 ? -14.905 -4.881 39.228 1.00 91.62 175 THR A C 1
ATOM 1406 O O . THR A 1 175 ? -14.316 -5.937 39.482 1.00 91.62 175 THR A O 1
ATOM 1409 N N . GLU A 1 176 ? -15.386 -4.597 38.013 1.00 93.75 176 GLU A N 1
ATOM 1410 C CA . GLU A 1 176 ? -15.341 -5.488 36.858 1.00 93.75 176 GLU A CA 1
ATOM 1411 C C . GLU A 1 176 ? -15.543 -4.715 35.532 1.00 93.75 176 GLU A C 1
ATOM 1413 O O . GLU A 1 176 ? -15.893 -3.540 35.533 1.00 93.75 176 GLU A O 1
ATOM 1418 N N . ALA A 1 177 ? -15.359 -5.379 34.388 1.00 94.25 177 ALA A N 1
ATOM 1419 C CA . ALA A 1 177 ? -15.452 -4.819 33.036 1.00 94.25 177 ALA A CA 1
ATOM 1420 C C . ALA A 1 177 ? -16.852 -4.380 32.556 1.00 94.25 177 ALA A C 1
ATOM 1422 O O . ALA A 1 177 ? -17.040 -4.174 31.356 1.00 94.25 177 ALA A O 1
ATOM 1423 N N . VAL A 1 178 ? -17.842 -4.275 33.443 1.00 97.00 178 VAL A N 1
ATOM 1424 C CA . VAL A 1 178 ? -19.182 -3.774 33.113 1.00 97.00 178 VAL A CA 1
ATOM 1425 C C . VAL A 1 178 ? -19.785 -3.041 34.307 1.00 97.00 178 VAL A C 1
ATOM 1427 O O . VAL A 1 178 ? -19.721 -3.526 35.440 1.00 97.00 178 VAL A O 1
ATOM 1430 N N . GLN A 1 179 ? -20.385 -1.887 34.031 1.00 97.62 179 GLN A N 1
ATOM 1431 C CA . GLN A 1 179 ? -21.269 -1.175 34.947 1.00 97.62 179 GLN A CA 1
ATOM 1432 C C . GLN A 1 179 ? -22.718 -1.408 34.522 1.00 97.62 179 GLN A C 1
ATOM 1434 O O . GLN A 1 179 ? -23.026 -1.389 33.332 1.00 97.62 179 GLN A O 1
ATOM 1439 N N . THR A 1 180 ? -23.603 -1.646 35.480 1.00 98.12 180 THR A N 1
ATOM 1440 C CA . THR A 1 180 ? -25.024 -1.930 35.248 1.00 98.12 180 THR A CA 1
ATOM 1441 C C . THR A 1 180 ? -25.863 -1.075 36.178 1.00 98.12 180 THR A C 1
ATOM 1443 O O . THR A 1 180 ? -25.448 -0.820 37.305 1.00 98.12 180 THR A O 1
ATOM 1446 N N . GLY A 1 181 ? -27.026 -0.627 35.722 1.00 97.31 181 GLY A N 1
ATOM 1447 C CA . GLY A 1 181 ? -27.907 0.211 36.526 1.00 97.31 181 GLY A CA 1
ATOM 1448 C C . GLY A 1 181 ? -29.165 0.629 35.781 1.00 97.31 181 GLY A C 1
ATOM 1449 O O . GLY A 1 181 ? -29.411 0.201 34.648 1.00 97.31 181 GLY A O 1
ATOM 1450 N N . ARG A 1 182 ? -29.952 1.498 36.415 1.00 97.31 182 ARG A N 1
ATOM 1451 C CA . ARG A 1 182 ? -31.084 2.179 35.775 1.00 97.31 182 ARG A CA 1
ATOM 1452 C C . ARG A 1 182 ? -30.819 3.675 35.659 1.00 97.31 182 ARG A C 1
ATOM 1454 O O . ARG A 1 182 ? -30.086 4.251 36.458 1.00 97.31 182 ARG A O 1
ATOM 1461 N N . GLY A 1 183 ? -31.435 4.301 34.668 1.00 97.12 183 GLY A N 1
ATOM 1462 C CA . GLY A 1 183 ? -31.380 5.745 34.467 1.00 97.12 183 GLY A CA 1
ATOM 1463 C C . GLY A 1 183 ? -32.486 6.215 33.538 1.00 97.12 183 GLY A C 1
ATOM 1464 O O . GLY A 1 183 ? -33.234 5.396 33.004 1.00 97.12 183 GLY A O 1
ATOM 1465 N N . GLN A 1 184 ? -32.617 7.525 33.354 1.00 97.50 184 GLN A N 1
ATOM 1466 C CA . GLN A 1 184 ? -33.497 8.084 32.329 1.00 97.50 184 GLN A CA 1
ATOM 1467 C C . GLN A 1 184 ? -32.679 8.476 31.101 1.00 97.50 184 GLN A C 1
ATOM 1469 O O . GLN A 1 184 ? -31.562 8.957 31.235 1.00 97.50 184 GLN A O 1
ATOM 1474 N N . LEU A 1 185 ? -33.220 8.244 29.910 1.00 94.81 185 LEU A N 1
ATOM 1475 C CA . LEU A 1 185 ? -32.670 8.722 28.646 1.00 94.81 185 LEU A CA 1
ATOM 1476 C C . LEU A 1 185 ? -33.749 9.568 27.979 1.00 94.81 185 LEU A C 1
ATOM 1478 O O . LEU A 1 185 ? -34.774 9.031 27.549 1.00 94.81 185 LEU A O 1
ATOM 1482 N N . ASN A 1 186 ? -33.543 10.885 27.919 1.00 93.50 186 ASN A N 1
ATOM 1483 C CA . ASN A 1 186 ? -34.557 11.844 27.473 1.00 93.50 186 ASN A CA 1
ATOM 1484 C C . ASN A 1 186 ? -35.909 11.652 28.199 1.00 93.50 186 ASN A C 1
ATOM 1486 O O . ASN A 1 186 ? -36.973 11.668 27.575 1.00 93.50 186 ASN A O 1
ATOM 1490 N N . GLY A 1 187 ? -35.869 11.418 29.513 1.00 94.62 187 GLY A N 1
ATOM 1491 C CA . GLY A 1 187 ? -37.036 11.183 30.367 1.00 94.62 187 GLY A CA 1
ATOM 1492 C C . GLY A 1 187 ? -37.610 9.760 30.334 1.00 94.62 187 GLY A C 1
ATOM 1493 O O . GLY A 1 187 ? -38.562 9.472 31.059 1.00 94.62 187 GLY A O 1
ATOM 1494 N N . ILE A 1 188 ? -37.066 8.850 29.519 1.00 96.38 188 ILE A N 1
ATOM 1495 C CA . ILE A 1 188 ? -37.515 7.451 29.449 1.00 96.38 188 ILE A CA 1
ATOM 1496 C C . ILE A 1 188 ? -36.657 6.605 30.385 1.00 96.38 188 ILE A C 1
ATOM 1498 O O . ILE A 1 188 ? -35.450 6.505 30.187 1.00 96.38 188 ILE A O 1
ATOM 1502 N N . THR A 1 189 ? -37.265 5.962 31.384 1.00 97.69 189 THR A N 1
ATOM 1503 C CA . THR A 1 189 ? -36.543 5.040 32.271 1.00 97.69 189 THR A CA 1
ATOM 1504 C C . THR A 1 189 ? -36.083 3.803 31.505 1.00 97.69 189 THR A C 1
ATOM 1506 O O . THR A 1 189 ? -36.896 3.102 30.905 1.00 97.69 189 THR A O 1
ATOM 1509 N N . VAL A 1 190 ? -34.784 3.519 31.559 1.00 98.00 190 VAL A N 1
ATOM 1510 C CA . VAL A 1 190 ? -34.142 2.378 30.904 1.00 98.00 190 VAL A CA 1
ATOM 1511 C C . VAL A 1 190 ? -33.249 1.627 31.886 1.00 98.00 190 VAL A C 1
ATOM 1513 O O . VAL A 1 190 ? -32.657 2.211 32.797 1.00 98.00 190 VAL A O 1
ATOM 1516 N N . ALA A 1 191 ? -33.132 0.320 31.678 1.00 98.44 191 ALA A N 1
ATOM 1517 C CA . ALA A 1 191 ? -32.072 -0.487 32.259 1.00 98.44 191 ALA A CA 1
ATOM 1518 C C . ALA A 1 191 ? -30.877 -0.465 31.298 1.00 98.44 191 ALA A C 1
ATOM 1520 O O . ALA A 1 191 ? -31.036 -0.747 30.108 1.00 98.44 191 ALA A O 1
ATOM 1521 N N . ILE A 1 192 ? -29.686 -0.115 31.783 1.00 98.38 192 ILE A N 1
ATOM 1522 C CA . ILE A 1 192 ? -28.505 0.041 30.931 1.00 98.38 192 ILE A CA 1
ATOM 1523 C C . ILE A 1 192 ? -27.279 -0.669 31.507 1.00 98.38 192 ILE A C 1
ATOM 1525 O O . ILE A 1 192 ? -26.989 -0.610 32.702 1.00 98.38 192 ILE A O 1
ATOM 1529 N N . GLY A 1 193 ? -26.558 -1.362 30.627 1.00 98.00 193 GLY A N 1
ATOM 1530 C CA . GLY A 1 193 ? -25.263 -1.973 30.902 1.00 98.00 193 GLY A CA 1
ATOM 1531 C C . GLY A 1 193 ? -24.191 -1.363 30.008 1.00 98.00 193 GLY A C 1
ATOM 1532 O O . GLY A 1 193 ? -24.366 -1.287 28.796 1.00 98.00 193 GLY A O 1
ATOM 1533 N N . VAL A 1 194 ? -23.070 -0.938 30.576 1.00 97.88 194 VAL A N 1
ATOM 1534 C CA . VAL A 1 194 ? -21.974 -0.311 29.834 1.00 97.88 194 VAL A CA 1
ATOM 1535 C C . VAL A 1 194 ? -20.676 -1.046 30.127 1.00 97.88 194 VAL A C 1
ATOM 1537 O O . VAL A 1 194 ? -20.166 -1.020 31.248 1.00 97.88 194 VAL A O 1
ATOM 1540 N N . MET A 1 195 ? -20.145 -1.726 29.113 1.00 97.06 195 MET A N 1
ATOM 1541 C CA . MET A 1 195 ? -18.867 -2.427 29.211 1.00 97.06 195 MET A CA 1
ATOM 1542 C C . MET A 1 195 ? -17.682 -1.460 29.135 1.00 97.06 195 MET A C 1
ATOM 1544 O O . MET A 1 195 ? -17.743 -0.444 28.445 1.00 97.06 195 MET A O 1
ATOM 1548 N N . ASP A 1 196 ? -16.576 -1.817 29.790 1.00 94.19 196 ASP A N 1
ATOM 1549 C CA . ASP A 1 196 ? -15.343 -1.032 29.794 1.00 94.19 196 ASP A CA 1
ATOM 1550 C C . ASP A 1 196 ? -14.150 -1.836 29.266 1.00 94.19 196 ASP A C 1
ATOM 1552 O O . ASP A 1 196 ? -13.676 -2.792 29.889 1.00 94.19 196 ASP A O 1
ATOM 1556 N N . PHE A 1 197 ? -13.622 -1.429 28.108 1.00 90.62 197 PHE A N 1
ATOM 1557 C CA . PHE A 1 197 ? -12.483 -2.108 27.493 1.00 90.62 197 PHE A CA 1
ATOM 1558 C C . PHE A 1 197 ? -11.174 -1.921 28.279 1.00 90.62 197 PHE A C 1
ATOM 1560 O O . PHE A 1 197 ? -10.260 -2.741 28.156 1.00 90.62 197 PHE A O 1
ATOM 1567 N N . GLN A 1 198 ? -11.057 -0.871 29.099 1.00 88.50 198 GLN A N 1
ATOM 1568 C CA . GLN A 1 198 ? -9.852 -0.623 29.896 1.00 88.50 198 GLN A CA 1
ATOM 1569 C C . GLN A 1 198 ? -9.657 -1.709 30.961 1.00 88.50 198 GLN A C 1
ATOM 1571 O O . GLN A 1 198 ? -8.521 -2.053 31.299 1.00 88.50 198 GLN A O 1
ATOM 1576 N N . PHE A 1 199 ? -10.749 -2.318 31.430 1.00 87.81 199 PHE A N 1
ATOM 1577 C CA . PHE A 1 199 ? -10.715 -3.417 32.384 1.00 87.81 199 PHE A CA 1
ATOM 1578 C C . PHE A 1 199 ? -10.506 -4.757 31.668 1.00 87.81 199 PHE A C 1
ATOM 1580 O O . PHE A 1 199 ? -11.428 -5.335 31.093 1.00 87.81 199 PHE A O 1
ATOM 1587 N N . MET A 1 200 ? -9.277 -5.282 31.695 1.00 85.56 200 MET A N 1
ATOM 1588 C CA . MET A 1 200 ? -8.930 -6.582 31.094 1.00 85.56 200 MET A CA 1
ATOM 1589 C C . MET A 1 200 ? -9.441 -6.769 29.648 1.00 85.56 200 MET A C 1
ATOM 1591 O O . MET A 1 200 ? -9.890 -7.862 29.280 1.00 85.56 200 MET A O 1
ATOM 1595 N N . GLY A 1 201 ? -9.406 -5.709 28.834 1.00 86.38 201 GLY A N 1
ATOM 1596 C CA . GLY A 1 201 ? -9.883 -5.746 27.450 1.00 86.38 201 GLY A CA 1
ATOM 1597 C C . GLY A 1 201 ? -11.393 -5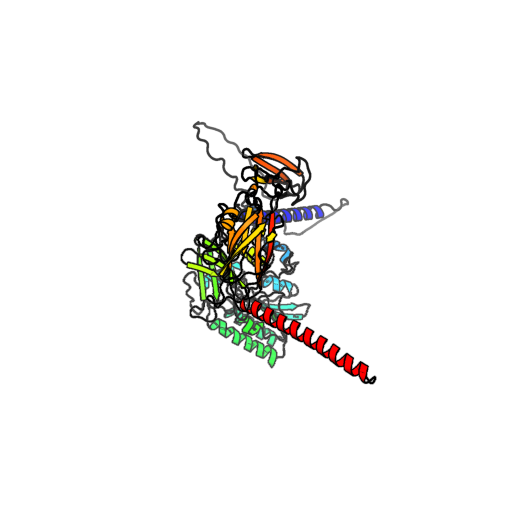.951 27.332 1.00 86.38 201 GLY A C 1
ATOM 1598 O O . GLY A 1 201 ? -11.836 -6.583 26.376 1.00 86.38 201 GLY A O 1
ATOM 1599 N N . GLY A 1 202 ? -12.182 -5.542 28.328 1.00 89.44 202 GLY A N 1
ATOM 1600 C CA . GLY A 1 202 ? -13.631 -5.744 28.329 1.00 89.44 202 GLY A CA 1
ATOM 1601 C C . GLY A 1 202 ? -14.034 -7.219 28.368 1.00 89.44 202 GLY A C 1
ATOM 1602 O O . GLY A 1 202 ? -15.125 -7.588 27.934 1.00 89.44 202 GLY A O 1
ATOM 1603 N N . SER A 1 203 ? -13.120 -8.112 28.763 1.00 90.00 203 SER A N 1
ATOM 1604 C CA . SER A 1 203 ? -13.338 -9.550 28.615 1.00 90.00 203 SER A CA 1
ATOM 1605 C C . SER A 1 203 ? -14.464 -10.038 29.523 1.00 90.00 203 SER A C 1
ATOM 1607 O O . SER A 1 203 ? -14.465 -9.769 30.725 1.00 90.00 203 SER A O 1
ATOM 1609 N N . MET A 1 204 ? -15.403 -10.804 28.968 1.00 91.81 204 MET A N 1
ATOM 1610 C CA . MET A 1 204 ? -16.537 -11.332 29.722 1.00 91.81 204 MET A CA 1
ATOM 1611 C C . MET A 1 204 ? -16.097 -12.511 30.597 1.00 91.81 204 MET A C 1
ATOM 1613 O O . MET A 1 204 ? -15.851 -13.610 30.098 1.00 91.81 204 MET A O 1
ATOM 1617 N N . GLY A 1 205 ? -15.978 -12.272 31.904 1.00 90.88 205 GLY A N 1
ATOM 1618 C CA . GLY A 1 205 ? -15.846 -13.312 32.928 1.00 90.88 205 GLY A CA 1
ATOM 1619 C C . GLY A 1 205 ? -17.180 -13.623 33.613 1.00 90.88 205 GLY A C 1
ATOM 1620 O O . GLY A 1 205 ? -18.204 -13.038 33.273 1.00 90.88 205 GLY A O 1
ATOM 1621 N N . SER A 1 206 ? -17.160 -14.495 34.626 1.00 91.50 206 SER A N 1
ATOM 1622 C CA . SER A 1 206 ? -18.367 -14.881 35.378 1.00 91.50 206 SER A CA 1
ATOM 1623 C C . SER A 1 206 ? -19.151 -13.691 35.937 1.00 91.50 206 SER A C 1
ATOM 1625 O O . SER A 1 206 ? -20.362 -13.664 35.805 1.00 91.50 206 SER A O 1
ATOM 1627 N N . ILE A 1 207 ? -18.467 -12.690 36.504 1.00 94.12 207 ILE A N 1
ATOM 1628 C CA . ILE A 1 207 ? -19.124 -11.524 37.119 1.00 94.12 207 ILE A CA 1
ATOM 1629 C C . ILE A 1 207 ? -19.727 -10.588 36.073 1.00 94.12 207 ILE A C 1
ATOM 1631 O O . ILE A 1 207 ? -20.824 -10.091 36.281 1.00 94.12 207 ILE A O 1
ATOM 1635 N N . VAL A 1 208 ? -19.063 -10.394 34.926 1.00 95.31 208 VAL A N 1
ATOM 1636 C CA . VAL A 1 208 ? -19.656 -9.640 33.806 1.00 95.31 208 VAL A CA 1
ATOM 1637 C C . VAL A 1 208 ? -20.967 -10.296 33.378 1.00 95.31 208 VAL A C 1
ATOM 1639 O O . VAL A 1 208 ? -21.972 -9.614 33.207 1.00 95.31 208 VAL A O 1
ATOM 1642 N N . GLY A 1 209 ? -20.963 -11.626 33.238 1.00 95.06 209 GLY A N 1
ATOM 1643 C CA . GLY A 1 209 ? -22.167 -12.367 32.882 1.00 95.06 209 GLY A CA 1
ATOM 1644 C C . GLY A 1 209 ? -23.260 -12.317 33.941 1.00 95.06 209 GLY A C 1
ATOM 1645 O O . GLY A 1 209 ? -24.428 -12.159 33.592 1.00 95.06 209 GLY A O 1
ATOM 1646 N N . GLU A 1 210 ? -22.884 -12.384 35.219 1.00 95.88 210 GLU A N 1
ATOM 1647 C CA . GLU A 1 210 ? -23.814 -12.252 36.340 1.00 95.88 210 GLU A CA 1
ATOM 1648 C C . GLU A 1 210 ? -24.497 -10.885 36.342 1.00 95.88 210 GLU A C 1
ATOM 1650 O O . GLU A 1 210 ? -25.718 -10.833 36.262 1.00 95.88 210 GLU A O 1
ATOM 1655 N N . LYS A 1 211 ? -23.722 -9.791 36.324 1.00 97.25 211 LYS A N 1
ATOM 1656 C CA . LYS A 1 211 ? -24.252 -8.417 36.337 1.00 97.25 211 LYS A CA 1
ATOM 1657 C C . LYS A 1 211 ? -25.205 -8.157 35.173 1.00 97.25 211 LYS A C 1
ATOM 1659 O O . LYS A 1 211 ? -26.289 -7.615 35.362 1.00 97.25 211 LYS A O 1
ATOM 1664 N N . ILE A 1 212 ? -24.835 -8.586 33.963 1.00 97.69 212 ILE A N 1
ATOM 1665 C CA . ILE A 1 212 ? -25.705 -8.442 32.787 1.00 97.69 212 ILE A CA 1
ATOM 1666 C C . ILE A 1 212 ? -26.991 -9.260 32.957 1.00 97.69 212 ILE A C 1
ATOM 1668 O O . ILE A 1 212 ? -28.069 -8.777 32.622 1.00 97.69 212 ILE A O 1
ATOM 1672 N N . THR A 1 213 ? -26.903 -10.477 33.498 1.00 97.94 213 THR A N 1
ATOM 1673 C CA . THR A 1 213 ? -28.092 -11.305 33.741 1.00 97.94 213 THR A CA 1
ATOM 1674 C C . THR A 1 213 ? -29.016 -10.663 34.778 1.00 97.94 213 THR A C 1
ATOM 1676 O O . THR A 1 213 ? -30.207 -10.525 34.509 1.00 97.94 213 THR A O 1
ATOM 1679 N N . CYS A 1 214 ? -28.476 -10.197 35.910 1.00 97.75 214 CYS A N 1
ATOM 1680 C CA . CYS A 1 214 ? -29.231 -9.474 36.935 1.00 97.75 214 CYS A CA 1
ATOM 1681 C C . CYS A 1 214 ? -29.921 -8.229 36.364 1.00 97.75 214 CYS A C 1
ATOM 1683 O O . CYS A 1 214 ? -31.099 -7.999 36.638 1.00 97.75 214 CYS A O 1
ATOM 1685 N N . LEU A 1 215 ? -29.225 -7.464 35.514 1.00 98.38 215 LEU A N 1
ATOM 1686 C CA . LEU A 1 215 ? -29.792 -6.308 34.821 1.00 98.38 215 LEU A CA 1
ATOM 1687 C C . LEU A 1 215 ? -30.982 -6.698 33.930 1.00 98.38 215 LEU A C 1
ATOM 1689 O O . LEU A 1 215 ? -32.018 -6.038 33.976 1.00 98.38 215 LEU A O 1
ATOM 1693 N N . ILE A 1 216 ? -30.860 -7.769 33.137 1.00 98.38 216 ILE A N 1
ATOM 1694 C CA . ILE A 1 216 ? -31.942 -8.256 32.265 1.00 98.38 216 ILE A CA 1
ATOM 1695 C C . ILE A 1 216 ? -33.140 -8.729 33.093 1.00 98.38 216 ILE A C 1
ATOM 1697 O O . ILE A 1 216 ? -34.288 -8.418 32.771 1.00 98.38 216 ILE A O 1
ATOM 1701 N N . GLU A 1 217 ? -32.901 -9.468 34.174 1.00 97.94 217 GLU A N 1
ATOM 1702 C CA . GLU A 1 217 ? -33.961 -9.937 35.068 1.00 97.94 217 GLU A CA 1
ATOM 1703 C C . GLU A 1 217 ? -34.660 -8.779 35.787 1.00 97.94 217 GLU A C 1
ATOM 1705 O O . GLU A 1 217 ? -35.879 -8.802 35.965 1.00 97.94 217 GLU A O 1
ATOM 1710 N N . TYR A 1 218 ? -33.913 -7.747 36.175 1.00 97.88 218 TYR A N 1
ATOM 1711 C CA . TYR A 1 218 ? -34.474 -6.523 36.733 1.00 97.88 218 TYR A CA 1
ATOM 1712 C C . TYR A 1 218 ? -35.328 -5.782 35.698 1.00 97.88 218 TYR A C 1
ATOM 1714 O O . TYR A 1 218 ? -36.500 -5.512 35.954 1.00 97.88 218 TYR A O 1
ATOM 1722 N N . ALA A 1 219 ? -34.793 -5.555 34.494 1.00 97.88 219 ALA A N 1
ATOM 1723 C CA . ALA A 1 219 ? -35.523 -4.940 33.386 1.00 97.88 219 ALA A CA 1
ATOM 1724 C C . ALA A 1 219 ? -36.799 -5.723 33.036 1.00 97.88 219 ALA A C 1
ATOM 1726 O O . ALA A 1 219 ? -37.833 -5.134 32.729 1.00 97.88 219 ALA A O 1
ATOM 1727 N N . THR A 1 220 ? -36.747 -7.053 33.147 1.00 97.56 220 THR A N 1
ATOM 1728 C CA . THR A 1 220 ? -37.898 -7.947 32.977 1.00 97.56 220 THR A CA 1
ATOM 1729 C C . THR A 1 220 ? -38.980 -7.707 34.031 1.00 97.56 220 THR A C 1
ATOM 1731 O O . THR A 1 220 ? -40.164 -7.675 33.697 1.00 97.56 220 THR A O 1
ATOM 1734 N N . LYS A 1 221 ? -38.594 -7.582 35.307 1.00 97.31 221 LYS A N 1
ATOM 1735 C CA . LYS A 1 221 ? -39.529 -7.386 36.428 1.00 97.31 221 LYS A CA 1
ATOM 1736 C C . LYS A 1 221 ? -40.184 -6.007 36.387 1.00 97.31 221 LYS A C 1
ATOM 1738 O O . LYS A 1 221 ? -41.384 -5.908 36.618 1.00 97.31 221 LYS A O 1
ATOM 1743 N N . GLU A 1 222 ? -39.405 -4.986 36.047 1.00 97.12 222 GLU A N 1
ATOM 1744 C CA . GLU A 1 222 ? -39.838 -3.584 36.009 1.00 97.12 222 GLU A CA 1
ATOM 1745 C C . GLU A 1 222 ? -40.395 -3.152 34.639 1.00 97.12 222 GLU A C 1
ATOM 1747 O O . GLU A 1 222 ? -40.801 -2.006 34.470 1.00 97.12 222 GLU A O 1
ATOM 1752 N N . PHE A 1 223 ? -40.436 -4.057 33.652 1.00 96.88 223 PHE A N 1
ATOM 1753 C CA . PHE A 1 223 ? -40.887 -3.791 32.278 1.00 96.88 223 PHE A CA 1
ATOM 1754 C C . PHE A 1 223 ? -40.146 -2.626 31.594 1.00 96.88 223 PHE A C 1
ATOM 1756 O O . PHE A 1 223 ? -40.737 -1.846 30.845 1.00 96.88 223 PHE A O 1
ATOM 1763 N N . LEU A 1 224 ? -38.838 -2.513 31.837 1.00 97.44 224 LEU A N 1
ATOM 1764 C CA . LEU A 1 224 ? -38.001 -1.437 31.302 1.00 97.44 224 LEU A CA 1
ATOM 1765 C C . LEU A 1 224 ? -37.358 -1.832 29.966 1.00 97.44 224 LEU A C 1
ATOM 1767 O O . LEU A 1 224 ? -36.934 -2.985 29.829 1.00 97.44 224 LEU A O 1
ATOM 1771 N N . PRO A 1 225 ? -37.202 -0.899 29.004 1.00 97.56 225 PRO A N 1
ATOM 1772 C CA . PRO A 1 225 ? -36.312 -1.078 27.860 1.00 97.56 225 PRO A CA 1
ATOM 1773 C C . PRO A 1 225 ? -34.870 -1.322 28.314 1.00 97.56 225 PRO A C 1
ATOM 1775 O O . PRO A 1 225 ? -34.411 -0.724 29.292 1.00 97.56 225 PRO A O 1
ATOM 1778 N N . LEU A 1 226 ? -34.155 -2.179 27.590 1.00 98.44 226 LEU A N 1
ATOM 1779 C CA . LEU A 1 226 ? -32.792 -2.588 27.904 1.00 98.44 226 LEU A CA 1
ATOM 1780 C C . LEU A 1 226 ? -31.813 -2.049 26.859 1.00 98.44 226 LEU A C 1
ATOM 1782 O O . LEU A 1 226 ? -31.999 -2.249 25.659 1.00 98.44 226 LEU A O 1
ATOM 1786 N N . ILE A 1 227 ? -30.726 -1.430 27.313 1.00 98.44 227 ILE A N 1
ATOM 1787 C CA . ILE A 1 227 ? -29.630 -0.970 26.454 1.00 98.44 227 ILE A CA 1
ATOM 1788 C C . ILE A 1 227 ? -28.320 -1.577 26.951 1.00 98.44 227 ILE A C 1
ATOM 1790 O O . ILE A 1 227 ? -28.014 -1.500 28.136 1.00 98.44 227 ILE A O 1
ATOM 1794 N N . ILE A 1 228 ? -27.515 -2.175 26.068 1.00 98.31 228 ILE A N 1
ATOM 1795 C CA . ILE A 1 228 ? -26.180 -2.667 26.452 1.00 98.31 228 ILE A CA 1
ATOM 1796 C C . ILE A 1 228 ? -25.111 -2.135 25.499 1.00 98.31 228 ILE A C 1
ATOM 1798 O O . ILE A 1 228 ? -25.053 -2.522 24.334 1.00 98.31 228 ILE A O 1
ATOM 1802 N N . VAL A 1 229 ? -24.219 -1.285 26.006 1.00 97.81 229 VAL A N 1
ATOM 1803 C CA . VAL A 1 229 ? -23.035 -0.816 25.278 1.00 97.81 229 VAL A CA 1
ATOM 1804 C C . VAL A 1 229 ? -21.930 -1.863 25.392 1.00 97.81 229 VAL A C 1
ATOM 1806 O O . VAL A 1 229 ? -21.386 -2.111 26.468 1.00 97.81 229 VAL A O 1
ATOM 1809 N N . CYS A 1 230 ? -21.606 -2.486 24.266 1.00 96.44 230 CYS A N 1
ATOM 1810 C CA . CYS A 1 230 ? -20.653 -3.576 24.150 1.00 96.44 230 CYS A CA 1
ATOM 1811 C C . CYS A 1 230 ? -19.258 -3.045 23.807 1.00 96.44 230 CYS A C 1
ATOM 1813 O O . CYS A 1 230 ? -19.089 -2.300 22.841 1.00 96.44 230 CYS A O 1
ATOM 1815 N N . ALA A 1 231 ? -18.261 -3.478 24.578 1.00 93.25 231 ALA A N 1
ATOM 1816 C CA . ALA A 1 231 ? -16.841 -3.228 24.352 1.00 93.25 231 ALA A CA 1
ATOM 1817 C C . ALA A 1 231 ? -16.057 -4.422 24.914 1.00 93.25 231 ALA A C 1
ATOM 1819 O O . ALA A 1 231 ? -15.971 -4.595 26.129 1.00 93.25 231 ALA A O 1
ATOM 1820 N N . SER A 1 232 ? -15.545 -5.307 24.055 1.00 91.12 232 SER A N 1
ATOM 1821 C CA . SER A 1 232 ? -14.942 -6.565 24.501 1.00 91.12 232 SER A CA 1
ATOM 1822 C C . SER A 1 232 ? -13.955 -7.201 23.523 1.00 91.12 232 SER A C 1
ATOM 1824 O O . SER A 1 232 ? -14.182 -7.290 22.315 1.00 91.12 232 SER A O 1
ATOM 1826 N N . GLY A 1 233 ? -12.887 -7.764 24.088 1.00 84.81 233 GLY A N 1
ATOM 1827 C CA . GLY A 1 233 ? -11.956 -8.693 23.447 1.00 84.81 233 GLY A CA 1
ATOM 1828 C C . GLY A 1 233 ? -12.423 -10.160 23.436 1.00 84.81 233 GLY A C 1
ATOM 1829 O O . GLY A 1 233 ? -11.686 -11.021 22.956 1.00 84.81 233 GLY A O 1
ATOM 1830 N N . GLY A 1 234 ? -13.605 -10.467 23.990 1.00 86.75 234 GLY A N 1
ATOM 1831 C CA . GLY A 1 234 ? -14.191 -11.810 24.036 1.00 86.75 234 GLY A CA 1
ATOM 1832 C C . GLY A 1 234 ? -14.335 -12.395 25.444 1.00 86.75 234 GLY A C 1
ATOM 1833 O O . GLY A 1 234 ? -14.358 -11.681 26.444 1.00 86.75 234 GLY A O 1
ATOM 1834 N N . ALA A 1 235 ? -14.464 -13.722 25.537 1.00 86.31 235 ALA A N 1
ATOM 1835 C CA . ALA A 1 235 ? -14.602 -14.417 26.819 1.00 86.31 235 ALA A CA 1
ATOM 1836 C C . ALA A 1 235 ? -13.276 -14.423 27.602 1.00 86.31 235 ALA A C 1
ATOM 1838 O O . ALA A 1 235 ? -12.196 -14.589 27.026 1.00 86.31 235 ALA A O 1
ATOM 1839 N N . ARG A 1 236 ? -13.344 -14.284 28.931 1.00 86.75 236 ARG A N 1
ATOM 1840 C CA . ARG A 1 236 ? -12.157 -14.247 29.792 1.00 86.75 236 ARG A CA 1
ATOM 1841 C C . ARG A 1 236 ? -11.537 -15.633 29.933 1.00 86.75 236 ARG A C 1
ATOM 1843 O O . ARG A 1 236 ? -12.032 -16.474 30.684 1.00 86.75 236 ARG A O 1
ATOM 1850 N N . MET A 1 237 ? -10.431 -15.857 29.229 1.00 79.88 237 MET A N 1
ATOM 1851 C CA . MET A 1 237 ? -9.747 -17.154 29.175 1.00 79.88 237 MET A CA 1
ATOM 1852 C C . MET A 1 237 ? -9.289 -17.673 30.537 1.00 79.88 237 MET A C 1
ATOM 1854 O O . MET A 1 237 ? -9.312 -18.877 30.764 1.00 79.88 237 MET A O 1
ATOM 1858 N N . GLN A 1 238 ? -8.895 -16.776 31.442 1.00 80.56 238 GLN A N 1
ATOM 1859 C CA . GLN A 1 238 ? -8.380 -17.108 32.774 1.00 80.56 238 GLN A CA 1
ATOM 1860 C C . GLN A 1 238 ? -9.439 -17.735 33.688 1.00 80.56 238 GLN A C 1
ATOM 1862 O O . GLN A 1 238 ? -9.106 -18.201 34.764 1.00 80.56 238 GLN A O 1
ATOM 1867 N N . LYS A 1 239 ? -10.710 -17.759 33.269 1.00 80.00 239 LYS A N 1
ATOM 1868 C CA . LYS A 1 239 ? -11.798 -18.464 33.962 1.00 80.00 239 LYS A CA 1
ATOM 1869 C C . LYS A 1 239 ? -12.336 -19.662 33.166 1.00 80.00 239 LYS A C 1
ATOM 1871 O O . LYS A 1 239 ? -13.303 -20.297 33.581 1.00 80.00 239 LYS A O 1
ATOM 1876 N N . GLY A 1 240 ? -11.726 -19.978 32.021 1.00 81.38 240 GLY A N 1
ATOM 1877 C CA . GLY A 1 240 ? -12.051 -21.150 31.209 1.00 81.38 240 GLY A CA 1
ATOM 1878 C C . GLY A 1 240 ? -13.529 -21.245 30.815 1.00 81.38 240 GLY A C 1
ATOM 1879 O O . GLY A 1 240 ? -14.128 -20.286 30.323 1.00 81.38 240 GLY A O 1
ATOM 1880 N N . SER A 1 241 ? -14.118 -22.423 31.030 1.00 84.38 241 SER A N 1
ATOM 1881 C CA . SER A 1 241 ? -15.512 -22.736 30.690 1.00 84.38 241 SER A CA 1
ATOM 1882 C C . SER A 1 241 ? -16.536 -21.880 31.439 1.00 84.38 241 SER A C 1
ATOM 1884 O O . SER A 1 241 ? -17.607 -21.627 30.891 1.00 84.38 241 SER A O 1
ATOM 1886 N N . LEU A 1 242 ? -16.211 -21.373 32.635 1.00 86.00 242 LEU A N 1
ATOM 1887 C CA . LEU A 1 242 ? -17.122 -20.529 33.418 1.00 86.00 242 LEU A CA 1
ATOM 1888 C C . LEU A 1 242 ? -17.451 -19.216 32.702 1.00 86.00 242 LEU A C 1
ATOM 1890 O O . LEU A 1 242 ? -18.583 -18.746 32.792 1.00 86.00 242 LEU A O 1
ATOM 1894 N N . SER A 1 243 ? -16.488 -18.651 31.966 1.00 86.62 243 SER A N 1
ATOM 1895 C CA . SER A 1 243 ? -16.717 -17.481 31.108 1.00 86.62 243 SER A CA 1
ATOM 1896 C C . SER A 1 243 ? -17.604 -17.816 29.914 1.00 86.62 243 SER A C 1
ATOM 1898 O O . SER A 1 243 ? -18.448 -17.015 29.530 1.00 86.62 243 SER A O 1
ATOM 1900 N N . LEU A 1 244 ? -17.429 -19.002 29.324 1.00 85.25 244 LEU A N 1
ATOM 1901 C CA . LEU A 1 244 ? -18.209 -19.427 28.162 1.00 85.25 244 LEU A CA 1
ATOM 1902 C C . LEU A 1 244 ? -19.676 -19.684 28.536 1.00 85.25 244 LEU A C 1
ATOM 1904 O O . LEU A 1 244 ? -20.576 -19.283 27.805 1.00 85.25 244 LEU A O 1
ATOM 1908 N N . MET A 1 245 ? -19.922 -20.287 29.704 1.00 90.38 245 MET A N 1
ATOM 1909 C CA . MET A 1 245 ? -21.273 -20.535 30.222 1.00 90.38 245 MET A CA 1
ATOM 1910 C C . MET A 1 245 ? -22.090 -19.250 30.406 1.00 90.38 245 MET A C 1
ATOM 1912 O O . MET A 1 245 ? -23.312 -19.291 30.273 1.00 90.38 245 MET A O 1
ATOM 1916 N N . GLN A 1 246 ? -21.438 -18.104 30.630 1.00 93.31 246 GLN A N 1
ATOM 1917 C CA . GLN A 1 246 ? -22.140 -16.822 30.721 1.00 93.31 246 GLN A CA 1
ATOM 1918 C C . GLN A 1 246 ? -22.866 -16.455 29.426 1.00 93.31 246 GLN A C 1
ATOM 1920 O O . GLN A 1 246 ? -23.938 -15.867 29.489 1.00 93.31 246 GLN A O 1
ATOM 1925 N N . MET A 1 247 ? -22.350 -16.861 28.258 1.00 92.88 247 MET A N 1
ATOM 1926 C CA . MET A 1 247 ? -23.040 -16.631 26.984 1.00 92.88 247 MET A CA 1
ATOM 1927 C C . MET A 1 247 ? -24.423 -17.281 26.989 1.00 92.88 247 MET A C 1
ATOM 1929 O O . MET A 1 247 ? -25.408 -16.645 26.623 1.00 92.88 247 MET A O 1
ATOM 1933 N N . ALA A 1 248 ? -24.497 -18.538 27.434 1.00 92.94 248 ALA A N 1
ATOM 1934 C CA . ALA A 1 248 ? -25.750 -19.276 27.519 1.00 92.94 248 ALA A CA 1
ATOM 1935 C C . ALA A 1 248 ? -26.683 -18.666 28.573 1.00 92.94 248 ALA A C 1
ATOM 1937 O O . ALA A 1 248 ? -27.867 -18.486 28.299 1.00 92.94 248 ALA A O 1
ATOM 1938 N N . LYS A 1 249 ? -26.141 -18.292 29.741 1.00 95.81 249 LYS A N 1
ATOM 1939 C CA . LYS A 1 249 ? -26.907 -17.667 30.828 1.00 95.81 249 LYS A CA 1
ATOM 1940 C C . LYS A 1 249 ? -27.576 -16.362 30.378 1.00 95.81 249 LYS A C 1
ATOM 1942 O O . LYS A 1 249 ? -28.793 -16.239 30.478 1.00 95.81 249 LYS A O 1
ATOM 1947 N N . ILE A 1 250 ? -26.802 -15.441 29.804 1.00 96.88 250 ILE A N 1
ATOM 1948 C CA . ILE A 1 250 ? -27.312 -14.151 29.321 1.00 96.88 250 ILE A CA 1
ATOM 1949 C C . ILE A 1 250 ? -28.315 -14.357 28.181 1.00 96.88 250 ILE A C 1
ATOM 1951 O O . ILE A 1 250 ? -29.372 -13.736 28.173 1.00 96.88 250 ILE A O 1
ATOM 1955 N N . SER A 1 251 ? -28.014 -15.252 27.232 1.00 95.94 251 SER A N 1
ATOM 1956 C CA . SER A 1 251 ? -28.913 -15.521 26.099 1.00 95.94 251 SER A CA 1
ATOM 1957 C C . SER A 1 251 ? -30.253 -16.100 26.559 1.00 95.94 251 SER A C 1
ATOM 1959 O O . SER A 1 251 ? -31.286 -15.759 25.994 1.00 95.94 251 SER A O 1
ATOM 1961 N N . SER A 1 252 ? -30.255 -16.939 27.602 1.00 96.75 252 SER A N 1
ATOM 1962 C CA . SER A 1 252 ? -31.486 -17.463 28.201 1.00 96.75 252 SER A CA 1
ATOM 1963 C C . SER A 1 252 ? -32.314 -16.354 28.853 1.00 96.75 252 SER A C 1
ATOM 1965 O O . SER A 1 252 ? -33.520 -16.294 28.635 1.00 96.75 252 SER A O 1
ATOM 1967 N N . ALA A 1 253 ? -31.679 -15.456 29.610 1.00 97.62 253 ALA A N 1
ATOM 1968 C CA . ALA A 1 253 ? -32.372 -14.326 30.226 1.00 97.62 253 ALA A CA 1
ATOM 1969 C C . ALA A 1 253 ? -32.943 -13.360 29.172 1.00 97.62 253 ALA A C 1
ATOM 1971 O O . ALA A 1 253 ? -34.085 -12.918 29.292 1.00 97.62 253 ALA A O 1
ATOM 1972 N N . LEU A 1 254 ? -32.186 -13.082 28.102 1.00 97.31 254 LEU A N 1
ATOM 1973 C CA . LEU A 1 254 ? -32.664 -12.284 26.968 1.00 97.31 254 LEU A CA 1
ATOM 1974 C C . LEU A 1 254 ? -33.828 -12.954 26.238 1.00 97.31 254 LEU A C 1
ATOM 1976 O O . LEU A 1 254 ? -34.787 -12.276 25.877 1.00 97.31 254 LEU A O 1
ATOM 1980 N N . TYR A 1 255 ? -33.785 -14.276 26.059 1.00 96.44 255 TYR A N 1
ATOM 1981 C CA . TYR A 1 255 ? -34.887 -15.013 25.449 1.00 96.44 255 TYR A CA 1
ATOM 1982 C C . TYR A 1 255 ? -36.189 -14.819 26.233 1.00 96.44 255 TYR A C 1
ATOM 1984 O O . TYR A 1 255 ? -37.223 -14.536 25.628 1.00 96.44 255 TYR A O 1
ATOM 1992 N N . ASP A 1 256 ? -36.145 -14.905 27.564 1.00 95.88 256 ASP A N 1
ATOM 1993 C CA . ASP A 1 256 ? -37.315 -14.642 28.404 1.00 95.88 256 ASP A CA 1
ATOM 1994 C C . ASP A 1 256 ? -37.766 -13.172 28.323 1.00 95.88 256 ASP A C 1
ATOM 1996 O O . ASP A 1 256 ? -38.960 -12.899 28.159 1.00 95.88 256 ASP A O 1
ATOM 2000 N N . TYR A 1 257 ? -36.825 -12.225 28.363 1.00 97.62 257 TYR A N 1
ATOM 2001 C CA . TYR A 1 257 ? -37.088 -10.786 28.246 1.00 97.62 257 TYR A CA 1
ATOM 2002 C C . TYR A 1 257 ? -37.775 -10.412 26.914 1.00 97.62 257 TYR A C 1
ATOM 2004 O O . TYR A 1 257 ? -38.806 -9.735 26.903 1.00 97.62 257 TYR A O 1
ATOM 2012 N N . GLN A 1 258 ? -37.267 -10.903 25.782 1.00 96.00 258 GLN A N 1
ATOM 2013 C CA . GLN A 1 258 ? -37.794 -10.574 24.452 1.00 96.00 258 GLN A CA 1
ATOM 2014 C C . GLN A 1 258 ? -38.994 -11.451 24.074 1.00 96.00 258 GLN A C 1
ATOM 2016 O O . GLN A 1 258 ? -40.030 -10.946 23.652 1.00 96.00 258 GLN A O 1
ATOM 2021 N N . SER A 1 259 ? -38.906 -12.772 24.242 1.00 91.62 259 SER A N 1
ATOM 2022 C CA . SER A 1 259 ? -39.925 -13.695 23.717 1.00 91.62 259 SER A CA 1
ATOM 2023 C C . SER A 1 259 ? -41.131 -13.819 24.643 1.00 91.62 259 SER A C 1
ATOM 2025 O O . SER A 1 259 ? -42.275 -13.752 24.188 1.00 91.62 259 SER A O 1
ATOM 2027 N N . ASN A 1 260 ? -40.892 -13.982 25.948 1.00 91.69 260 ASN A N 1
ATOM 2028 C CA . ASN A 1 260 ? -41.969 -14.199 26.916 1.00 91.69 260 ASN A CA 1
ATOM 2029 C C . ASN A 1 260 ? -42.590 -12.880 27.389 1.00 91.69 260 ASN A C 1
ATOM 2031 O O . ASN A 1 260 ? -43.794 -12.830 27.649 1.00 91.69 260 ASN A O 1
ATOM 2035 N N . LYS A 1 261 ? -41.790 -11.811 27.495 1.00 94.44 261 LYS A N 1
ATOM 2036 C CA . LYS A 1 261 ? -42.240 -10.505 28.007 1.00 94.44 261 LYS A CA 1
ATOM 2037 C C . LYS A 1 261 ? -42.405 -9.432 26.936 1.00 94.44 261 LYS A C 1
ATOM 2039 O O . LYS A 1 261 ? -43.092 -8.451 27.208 1.00 94.44 261 LYS A O 1
ATOM 2044 N N . LYS A 1 262 ? -41.883 -9.648 25.721 1.00 95.31 262 LYS A N 1
ATOM 2045 C CA . LYS A 1 262 ? -42.001 -8.723 24.576 1.00 95.31 262 LYS A CA 1
ATOM 2046 C C . LYS A 1 262 ? -41.455 -7.326 24.875 1.00 95.31 262 LYS A C 1
ATOM 2048 O O . LYS A 1 262 ? -42.037 -6.330 24.449 1.00 95.31 262 LYS A O 1
ATOM 2053 N N . LEU A 1 263 ? -40.365 -7.270 25.635 1.00 97.00 263 LEU A N 1
ATOM 2054 C CA . LEU A 1 263 ? -39.663 -6.035 25.969 1.00 97.00 263 LEU A CA 1
ATOM 2055 C C . LEU A 1 263 ? -38.547 -5.749 24.956 1.00 97.00 263 LEU A C 1
ATOM 2057 O O . LEU A 1 263 ? -38.111 -6.644 24.237 1.00 97.00 263 LEU A O 1
ATOM 2061 N N . PHE A 1 264 ? -38.123 -4.488 24.891 1.00 97.00 264 PHE A N 1
ATOM 2062 C CA . PHE A 1 264 ? -37.284 -3.959 23.817 1.00 97.00 264 PHE A CA 1
ATOM 2063 C C . PHE A 1 264 ? -35.806 -3.871 24.212 1.00 97.00 264 PHE A C 1
ATOM 2065 O O . PHE A 1 264 ? -35.465 -3.187 25.179 1.00 97.00 264 PHE A O 1
ATOM 2072 N N . TYR A 1 265 ? -34.931 -4.520 23.440 1.00 98.19 265 TYR A N 1
ATOM 2073 C CA . TYR A 1 265 ? -33.491 -4.591 23.677 1.00 98.19 265 TYR A CA 1
ATOM 2074 C C . TYR A 1 265 ? -32.657 -3.976 22.539 1.00 98.19 265 TYR A C 1
ATOM 2076 O O . TYR A 1 265 ? -32.783 -4.355 21.371 1.00 98.19 265 TYR A O 1
ATOM 2084 N N . VAL A 1 266 ? -31.732 -3.077 22.902 1.00 98.25 266 VAL A N 1
ATOM 2085 C CA . VAL A 1 266 ? -30.781 -2.427 21.985 1.00 98.25 266 VAL A CA 1
ATOM 2086 C C . VAL A 1 266 ? -29.327 -2.615 22.445 1.00 98.25 266 VAL A C 1
ATOM 2088 O O . VAL A 1 266 ? -28.877 -1.953 23.386 1.00 98.25 266 VAL A O 1
ATOM 2091 N N . PRO A 1 267 ? -28.530 -3.469 21.782 1.00 97.94 267 PRO A N 1
ATOM 2092 C CA . PRO A 1 267 ? -27.081 -3.452 21.908 1.00 97.94 267 PRO A CA 1
ATOM 2093 C C . PRO A 1 267 ? -26.451 -2.327 21.074 1.00 97.94 267 PRO A C 1
ATOM 2095 O O . PRO A 1 267 ? -26.807 -2.103 19.914 1.00 97.94 267 PRO A O 1
ATOM 2098 N N . ILE A 1 268 ? -25.455 -1.659 21.658 1.00 97.56 268 ILE A N 1
ATOM 2099 C CA . ILE A 1 268 ? -24.608 -0.663 20.991 1.00 97.56 268 ILE A CA 1
ATOM 2100 C C . ILE A 1 268 ? -23.187 -1.221 20.894 1.00 97.56 268 ILE A C 1
ATOM 2102 O O . ILE A 1 268 ? -22.512 -1.394 21.903 1.00 97.56 268 ILE A O 1
ATOM 2106 N N . LEU A 1 269 ? -22.722 -1.501 19.683 1.00 95.38 269 LEU A N 1
ATOM 2107 C CA . LEU A 1 269 ? -21.420 -2.095 19.398 1.00 95.38 269 LEU A CA 1
ATOM 2108 C C . LEU A 1 269 ? -20.356 -1.007 19.234 1.00 95.38 269 LEU A C 1
ATOM 2110 O O . LEU A 1 269 ? -20.428 -0.192 18.312 1.00 95.38 269 LEU A O 1
ATOM 2114 N N . THR A 1 270 ? -19.354 -1.017 20.112 1.00 92.88 270 THR A N 1
ATOM 2115 C CA . THR A 1 270 ? -18.221 -0.076 20.086 1.00 92.88 270 THR A CA 1
ATOM 2116 C C . THR A 1 270 ? -16.919 -0.790 19.720 1.00 92.88 270 THR A C 1
ATOM 2118 O O . THR A 1 270 ? -16.861 -2.024 19.665 1.00 92.88 270 THR A O 1
ATOM 2121 N N . SER A 1 271 ? -15.865 -0.023 19.428 1.00 85.19 271 SER A N 1
ATOM 2122 C CA . SER A 1 271 ? -14.568 -0.578 19.030 1.00 85.19 271 SER A CA 1
ATOM 2123 C C . SER A 1 271 ? -13.682 -0.928 20.238 1.00 85.19 271 SER A C 1
ATOM 2125 O O . SER A 1 271 ? -13.283 -0.017 20.970 1.00 85.19 271 SER A O 1
ATOM 2127 N N . PRO A 1 272 ? -13.264 -2.196 20.431 1.00 87.88 272 PRO A N 1
ATOM 2128 C CA . PRO A 1 272 ? -13.662 -3.405 19.706 1.00 87.88 272 PRO A CA 1
ATOM 2129 C C . PRO A 1 272 ? -14.835 -4.151 20.376 1.00 87.88 272 PRO A C 1
ATOM 2131 O O . PRO A 1 272 ? -14.938 -4.173 21.600 1.00 87.88 272 PRO A O 1
ATOM 2134 N N . THR A 1 273 ? -15.652 -4.867 19.596 1.00 90.00 273 THR A N 1
ATOM 2135 C CA . THR A 1 273 ? -16.644 -5.835 20.103 1.00 90.00 273 THR A CA 1
ATOM 2136 C C . THR A 1 273 ? -16.425 -7.194 19.453 1.00 90.00 273 THR A C 1
ATOM 2138 O O . THR A 1 273 ? -16.704 -7.393 18.268 1.00 90.00 273 THR A O 1
ATOM 2141 N N . THR A 1 274 ? -15.881 -8.140 20.221 1.00 89.25 274 THR A N 1
ATOM 2142 C CA . THR A 1 274 ? -15.439 -9.428 19.678 1.00 89.25 274 THR A CA 1
ATOM 2143 C C . THR A 1 274 ? -15.805 -10.646 20.521 1.00 89.25 274 THR A C 1
ATOM 2145 O O . THR A 1 274 ? -16.162 -10.544 21.697 1.00 89.25 274 THR A O 1
ATOM 2148 N N . GLY A 1 275 ? -15.664 -11.837 19.931 1.00 86.75 275 GLY A N 1
ATOM 2149 C CA . GLY A 1 275 ? -15.678 -13.095 20.672 1.00 86.75 275 GLY A CA 1
ATOM 2150 C C . GLY A 1 275 ? -17.050 -13.449 21.238 1.00 86.75 275 GLY A C 1
ATOM 2151 O O . GLY A 1 275 ? -18.081 -13.281 20.590 1.00 86.75 275 GLY A O 1
ATOM 2152 N N . GLY A 1 276 ? -17.047 -13.940 22.480 1.00 85.62 276 GLY A N 1
ATOM 2153 C CA . GLY A 1 276 ? -18.257 -14.388 23.170 1.00 85.62 276 GLY A CA 1
ATOM 2154 C C . GLY A 1 276 ? -19.324 -13.306 23.346 1.00 85.62 276 GLY A C 1
ATOM 2155 O O . GLY A 1 276 ? -20.498 -13.645 23.403 1.00 85.62 276 GLY A O 1
ATOM 2156 N N . VAL A 1 277 ? -18.949 -12.022 23.376 1.00 92.00 277 VAL A N 1
ATOM 2157 C CA . VAL A 1 277 ? -19.913 -10.910 23.449 1.00 92.00 277 VAL A CA 1
ATOM 2158 C C . VAL A 1 277 ? -20.664 -10.760 22.128 1.00 92.00 277 VAL A C 1
ATOM 2160 O O . VAL A 1 277 ? -21.891 -10.784 22.118 1.00 92.00 277 VAL A O 1
ATOM 2163 N N . THR A 1 278 ? -19.941 -10.709 21.005 1.00 91.75 278 THR A N 1
ATOM 2164 C CA . THR A 1 278 ? -20.537 -10.673 19.658 1.00 91.75 278 THR A CA 1
ATOM 2165 C C . THR A 1 278 ? -21.370 -11.920 19.375 1.00 91.75 278 THR A C 1
ATOM 2167 O O . THR A 1 278 ? -22.418 -11.833 18.755 1.00 91.75 278 THR A O 1
ATOM 2170 N N . ALA A 1 279 ? -20.926 -13.087 19.846 1.00 88.88 279 ALA A N 1
ATOM 2171 C CA . ALA A 1 279 ? -21.635 -14.355 19.675 1.00 88.88 279 ALA A CA 1
ATOM 2172 C C . ALA A 1 279 ? -22.796 -14.574 20.670 1.00 88.88 279 ALA A C 1
ATOM 2174 O O . ALA A 1 279 ? -23.392 -15.649 20.670 1.00 88.88 279 ALA A O 1
ATOM 2175 N N . SER A 1 280 ? -23.089 -13.605 21.542 1.00 92.56 280 SER A N 1
ATOM 2176 C CA . SER A 1 280 ? -24.222 -13.647 22.473 1.00 92.56 280 SER A CA 1
ATOM 2177 C C . SER A 1 280 ? -24.962 -12.308 22.461 1.00 92.56 280 SER A C 1
ATOM 2179 O O . SER A 1 280 ? -25.407 -11.876 21.402 1.00 92.56 280 SER A O 1
ATOM 2181 N N . PHE A 1 281 ? -25.086 -11.630 23.602 1.00 94.88 281 PHE A N 1
ATOM 2182 C CA . PHE A 1 281 ? -25.949 -10.460 23.770 1.00 94.88 281 PHE A CA 1
ATOM 2183 C C . PHE A 1 281 ? -25.669 -9.319 22.784 1.00 94.88 281 PHE A C 1
ATOM 2185 O O . PHE A 1 281 ? -26.607 -8.650 22.373 1.00 94.88 281 PHE A O 1
ATOM 2192 N N . GLY A 1 282 ? -24.435 -9.152 22.293 1.00 94.12 282 GLY A N 1
ATOM 2193 C CA . GLY A 1 282 ? -24.127 -8.120 21.297 1.00 94.12 282 GLY A CA 1
ATOM 2194 C C . GLY A 1 282 ? -24.915 -8.245 19.982 1.00 94.12 282 GLY A C 1
ATOM 2195 O O . GLY A 1 282 ? -25.148 -7.238 19.324 1.00 94.12 282 GLY A O 1
ATOM 2196 N N . MET A 1 283 ? -25.355 -9.449 19.600 1.00 94.25 283 MET A N 1
ATOM 2197 C CA . MET A 1 283 ? -26.080 -9.697 18.340 1.00 94.25 283 MET A CA 1
ATOM 2198 C C . MET A 1 283 ? -27.517 -10.200 18.536 1.00 94.25 283 MET A C 1
ATOM 2200 O O . MET A 1 283 ? -28.172 -10.554 17.561 1.00 94.25 283 MET A O 1
ATOM 2204 N N . LEU A 1 284 ? -28.018 -10.233 19.775 1.00 94.94 284 LEU A N 1
ATOM 2205 C CA . LEU A 1 284 ? -29.378 -10.696 20.102 1.00 94.94 284 LEU A CA 1
ATOM 2206 C C . LEU A 1 284 ? -30.388 -9.544 20.270 1.00 94.94 284 LEU A C 1
ATOM 2208 O O . LEU A 1 284 ? -31.503 -9.755 20.732 1.00 94.94 284 LEU A O 1
ATOM 2212 N N . GLY A 1 285 ? -30.000 -8.321 19.904 1.00 94.12 285 GLY A N 1
ATOM 2213 C CA . GLY A 1 285 ? -30.858 -7.137 19.963 1.00 94.12 285 GLY A CA 1
ATOM 2214 C C . GLY A 1 285 ? -32.038 -7.154 19.003 1.00 94.12 285 GLY A C 1
ATOM 2215 O O . GLY A 1 285 ? -31.938 -7.706 17.909 1.00 94.12 285 GLY A O 1
ATOM 2216 N N . ASP A 1 286 ? -33.110 -6.451 19.369 1.00 95.62 286 ASP A N 1
ATOM 2217 C CA . ASP A 1 286 ? -34.192 -6.112 18.436 1.00 95.62 286 ASP A CA 1
ATOM 2218 C C . ASP A 1 286 ? -33.709 -5.080 17.406 1.00 95.62 286 ASP A C 1
ATOM 2220 O O . ASP A 1 286 ? -34.027 -5.163 16.219 1.00 95.62 286 ASP A O 1
ATOM 2224 N N . ILE A 1 287 ? -32.897 -4.117 17.860 1.00 96.38 287 ILE A N 1
ATOM 2225 C CA . ILE A 1 287 ? -32.175 -3.163 17.013 1.00 96.38 287 ILE A CA 1
ATOM 2226 C C . ILE A 1 287 ? -30.717 -3.133 17.451 1.00 96.38 287 ILE A C 1
ATOM 2228 O O . ILE A 1 287 ? -30.416 -2.815 18.595 1.00 96.38 287 ILE A O 1
ATOM 2232 N N . ILE A 1 288 ? -29.807 -3.423 16.526 1.00 96.75 288 ILE A N 1
ATOM 2233 C CA . ILE A 1 288 ? -28.365 -3.400 16.776 1.00 96.75 288 ILE A CA 1
ATOM 2234 C C . ILE A 1 288 ? -27.796 -2.104 16.201 1.00 96.75 288 ILE A C 1
ATOM 2236 O O . ILE A 1 288 ? -27.930 -1.838 15.006 1.00 96.75 288 ILE A O 1
ATOM 2240 N N . ILE A 1 289 ? -27.145 -1.308 17.047 1.00 96.50 289 ILE A N 1
ATOM 2241 C CA . ILE A 1 289 ? -26.482 -0.060 16.654 1.00 96.50 289 ILE A CA 1
ATOM 2242 C C . ILE A 1 289 ? -24.974 -0.282 16.721 1.00 96.50 289 ILE A C 1
ATOM 2244 O O . ILE A 1 289 ? -24.485 -0.876 17.673 1.00 96.50 289 ILE A O 1
ATOM 2248 N N . ALA A 1 290 ? -24.218 0.203 15.739 1.00 93.88 290 ALA A N 1
ATOM 2249 C CA . ALA A 1 290 ? -22.759 0.148 15.749 1.00 93.88 290 ALA A CA 1
ATOM 2250 C C . ALA A 1 290 ? -22.171 1.545 15.559 1.00 93.88 290 ALA A C 1
ATOM 2252 O O . ALA A 1 290 ? -22.667 2.327 14.746 1.00 93.88 290 ALA A O 1
ATOM 2253 N N . GLU A 1 291 ? -21.101 1.853 16.292 1.00 89.44 291 GLU A N 1
ATOM 2254 C CA . GLU A 1 291 ? -20.337 3.071 16.041 1.00 89.44 291 GLU A CA 1
ATOM 2255 C C . GLU A 1 291 ? -19.630 3.008 14.674 1.00 89.44 291 GLU A C 1
ATOM 2257 O O . GLU A 1 291 ? -19.155 1.940 14.265 1.00 89.44 291 GLU A O 1
ATOM 2262 N N . PRO A 1 292 ? -19.513 4.142 13.961 1.00 81.38 292 PRO A N 1
ATOM 2263 C CA . PRO A 1 292 ? -18.746 4.225 12.725 1.00 81.38 292 PRO A CA 1
ATOM 2264 C C . PRO A 1 292 ? -17.325 3.679 12.892 1.00 81.38 292 PRO A C 1
ATOM 2266 O O . PRO A 1 292 ? -16.606 4.049 13.818 1.00 81.38 292 PRO A O 1
ATOM 2269 N N . ASN A 1 293 ? -16.905 2.822 11.959 1.00 76.75 293 ASN A N 1
ATOM 2270 C CA . ASN A 1 293 ? -15.578 2.193 11.936 1.00 76.75 293 ASN A CA 1
ATOM 2271 C C . ASN A 1 293 ? -15.250 1.320 13.166 1.00 76.75 293 ASN A C 1
ATOM 2273 O O . ASN A 1 293 ? -14.082 0.997 13.392 1.00 76.75 293 ASN A O 1
ATOM 2277 N N . ALA A 1 294 ? -16.250 0.915 13.958 1.00 82.00 294 ALA A N 1
ATOM 2278 C CA . ALA A 1 294 ? -16.020 0.021 15.084 1.00 82.00 294 ALA A CA 1
ATOM 2279 C C . ALA A 1 294 ? -15.540 -1.363 14.629 1.00 82.00 294 ALA A C 1
ATOM 2281 O O . ALA A 1 294 ? -16.109 -1.976 13.725 1.00 82.00 294 ALA A O 1
ATOM 2282 N N . TYR A 1 295 ? -14.508 -1.887 15.295 1.00 81.31 295 TYR A N 1
ATOM 2283 C CA . TYR A 1 295 ? -13.999 -3.225 15.015 1.00 81.31 295 TYR A CA 1
ATOM 2284 C C . TYR A 1 295 ? -14.903 -4.291 15.651 1.00 81.31 295 TYR A C 1
ATOM 2286 O O . TYR A 1 295 ? -14.848 -4.525 16.862 1.00 81.31 295 TYR A O 1
ATOM 2294 N N . ILE A 1 296 ? -15.726 -4.949 14.831 1.00 85.69 296 ILE A N 1
ATOM 2295 C CA . ILE A 1 296 ? -16.655 -6.006 15.252 1.00 85.69 296 ILE A CA 1
ATOM 2296 C C . ILE A 1 296 ? -16.246 -7.322 14.587 1.00 85.69 296 ILE A C 1
ATOM 2298 O O . ILE A 1 296 ? -16.218 -7.416 13.363 1.00 85.69 296 ILE A O 1
ATOM 2302 N N . ALA A 1 297 ? -15.934 -8.352 15.377 1.00 81.00 297 ALA A N 1
ATOM 2303 C CA . ALA A 1 297 ? -15.451 -9.626 14.833 1.00 81.00 297 ALA A CA 1
ATOM 2304 C C . ALA A 1 297 ? -15.832 -10.841 15.689 1.00 81.00 297 ALA A C 1
ATOM 2306 O O . ALA A 1 297 ? -15.896 -10.766 16.911 1.00 81.00 297 ALA A O 1
ATOM 2307 N N . PHE A 1 298 ? -16.011 -12.011 15.070 1.00 73.75 298 PHE A N 1
ATOM 2308 C CA . PHE A 1 298 ? -16.309 -13.245 15.812 1.00 73.75 298 PHE A CA 1
ATOM 2309 C C . PHE A 1 298 ? -15.140 -13.714 16.697 1.00 73.75 298 PHE A C 1
ATOM 2311 O O . PHE A 1 298 ? -15.359 -14.275 17.764 1.00 73.75 298 PHE A O 1
ATOM 2318 N N . ALA A 1 299 ? -13.894 -13.451 16.300 1.00 63.59 299 ALA A N 1
ATOM 2319 C CA . ALA A 1 299 ? -12.703 -13.734 17.096 1.00 63.59 299 ALA A CA 1
ATOM 2320 C C . ALA A 1 299 ? -11.799 -12.497 17.152 1.00 63.59 299 ALA A C 1
ATOM 2322 O O . ALA A 1 299 ? -11.677 -11.761 16.172 1.00 63.59 299 ALA A O 1
ATOM 2323 N N . GLY A 1 300 ? -11.157 -12.264 18.299 1.00 58.66 300 GLY A N 1
ATOM 2324 C CA . GLY A 1 300 ? -10.174 -11.192 18.435 1.00 58.66 300 GLY A CA 1
ATOM 2325 C C . GLY A 1 300 ? -8.936 -11.455 17.568 1.00 58.66 300 GLY A C 1
ATOM 2326 O O . GLY A 1 300 ? -8.394 -12.558 17.571 1.00 58.66 300 GLY A O 1
ATOM 2327 N N . SER A 1 301 ? -8.445 -10.430 16.872 1.00 54.06 301 SER A N 1
ATOM 2328 C CA . SER A 1 301 ? -7.290 -10.478 15.951 1.00 54.06 301 SER A CA 1
ATOM 2329 C C . SER A 1 301 ? -5.918 -10.596 16.641 1.00 54.06 301 SER A C 1
ATOM 2331 O O . SER A 1 301 ? -4.877 -10.591 15.984 1.00 54.06 301 SER A O 1
ATOM 2333 N N . GLY A 1 302 ? -5.892 -10.671 17.974 1.00 61.78 302 GLY A N 1
ATOM 2334 C CA . GLY A 1 302 ? -4.679 -10.503 18.776 1.00 61.78 302 GLY A CA 1
ATOM 2335 C C . GLY A 1 302 ? -4.223 -9.037 18.883 1.00 61.78 302 GLY A C 1
ATOM 2336 O O . GLY A 1 302 ? -4.904 -8.133 18.394 1.00 61.78 302 GLY A O 1
ATOM 2337 N N . TYR A 1 303 ? -3.095 -8.783 19.550 1.00 60.66 303 TYR A N 1
ATOM 2338 C CA . TYR A 1 303 ? -2.558 -7.437 19.796 1.00 60.66 303 TYR A CA 1
ATOM 2339 C C . TYR A 1 303 ? -1.031 -7.406 19.677 1.00 60.66 303 TYR A C 1
ATOM 2341 O O . TYR A 1 303 ? -0.374 -8.409 19.945 1.00 60.66 303 TYR A O 1
ATOM 2349 N N . ASP A 1 304 ? -0.483 -6.244 19.322 1.00 64.25 304 ASP A N 1
ATOM 2350 C CA . ASP A 1 304 ? 0.943 -5.941 19.467 1.00 64.25 304 ASP A CA 1
ATOM 2351 C C . ASP A 1 304 ? 1.107 -4.943 20.604 1.00 64.25 304 ASP A C 1
ATOM 2353 O O . ASP A 1 304 ? 0.441 -3.907 20.632 1.00 64.25 304 ASP A O 1
ATOM 2357 N N . ARG A 1 305 ? 1.976 -5.257 21.561 1.00 69.38 305 ARG A N 1
ATOM 2358 C CA . ARG A 1 305 ? 2.382 -4.336 22.618 1.00 69.38 305 ARG A CA 1
ATOM 2359 C C . ARG A 1 305 ? 3.866 -4.052 22.451 1.00 69.38 305 ARG A C 1
ATOM 2361 O O . ARG A 1 305 ? 4.684 -4.962 22.535 1.00 69.38 305 ARG A O 1
ATOM 2368 N N . PHE A 1 306 ? 4.191 -2.779 22.282 1.00 71.50 306 PHE A N 1
ATOM 2369 C CA . PHE A 1 306 ? 5.560 -2.287 22.270 1.00 71.50 306 PHE A CA 1
ATOM 2370 C C . PHE A 1 306 ? 5.787 -1.467 23.541 1.00 71.50 306 PHE A C 1
ATOM 2372 O O . PHE A 1 306 ? 5.278 -0.351 23.649 1.00 71.50 306 PHE A O 1
ATOM 2379 N N . ASP A 1 307 ? 6.508 -2.024 24.514 1.00 68.50 307 ASP A N 1
ATOM 2380 C CA . ASP A 1 307 ? 6.834 -1.327 25.757 1.00 68.50 307 ASP A CA 1
ATOM 2381 C C . ASP A 1 307 ? 8.292 -0.868 25.754 1.00 68.50 307 ASP A C 1
ATOM 2383 O O . ASP A 1 307 ? 9.231 -1.656 25.884 1.00 68.50 307 ASP A O 1
ATOM 2387 N N . ARG A 1 308 ? 8.491 0.442 25.602 1.00 57.94 308 ARG A N 1
ATOM 2388 C CA . ARG A 1 308 ? 9.827 1.043 25.608 1.00 57.94 308 ARG A CA 1
ATOM 2389 C C . ARG A 1 308 ? 10.406 1.189 27.017 1.00 57.94 308 ARG A C 1
ATOM 2391 O O . ARG A 1 308 ? 11.625 1.260 27.131 1.00 57.94 308 ARG A O 1
ATOM 2398 N N . LYS A 1 309 ? 9.572 1.259 28.063 1.00 57.97 309 LYS A N 1
ATOM 2399 C CA . LYS A 1 309 ? 10.054 1.366 29.450 1.00 57.97 309 LYS A CA 1
ATOM 2400 C C . LYS A 1 309 ? 10.690 0.056 29.887 1.00 57.97 309 LYS A C 1
ATOM 2402 O O . LYS A 1 309 ? 11.782 0.076 30.442 1.00 57.97 309 LYS A O 1
ATOM 2407 N N . ASP A 1 310 ? 10.041 -1.048 29.537 1.00 60.72 310 ASP A N 1
ATOM 2408 C CA . ASP A 1 310 ? 10.516 -2.386 29.888 1.00 60.72 310 ASP A CA 1
ATOM 2409 C C . ASP A 1 310 ? 11.444 -2.977 28.812 1.00 60.72 310 ASP A C 1
ATOM 2411 O O . ASP A 1 310 ? 12.139 -3.963 29.049 1.00 60.72 310 ASP A O 1
ATOM 2415 N N . GLY A 1 311 ? 11.502 -2.360 27.624 1.00 71.50 311 GLY A N 1
ATOM 2416 C CA . GLY A 1 311 ? 12.355 -2.788 26.514 1.00 71.50 311 GLY A CA 1
ATOM 2417 C C . GLY A 1 311 ? 11.851 -4.051 25.811 1.00 71.50 311 GLY A C 1
ATOM 2418 O O . GLY A 1 311 ? 12.650 -4.766 2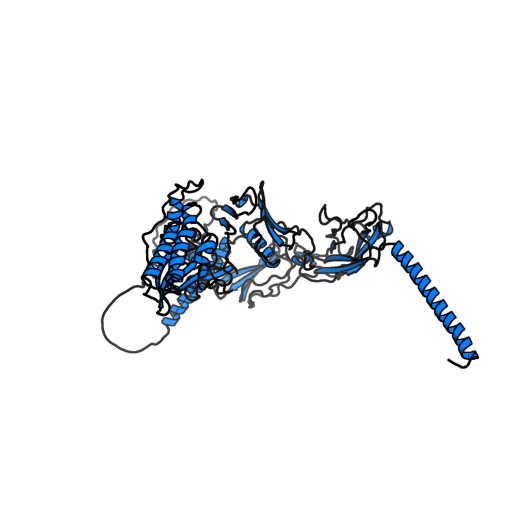5.202 1.00 71.50 311 GLY A O 1
ATOM 2419 N N . ILE A 1 312 ? 10.549 -4.332 25.903 1.00 76.44 312 ILE A N 1
ATOM 2420 C CA . ILE A 1 312 ? 9.923 -5.591 25.492 1.00 76.44 312 ILE A CA 1
ATOM 2421 C C . ILE A 1 312 ? 8.917 -5.342 24.363 1.00 76.44 312 ILE A C 1
ATOM 2423 O O . ILE A 1 312 ? 8.118 -4.404 24.397 1.00 76.44 312 ILE A O 1
ATOM 2427 N N . VAL A 1 313 ? 8.920 -6.230 23.372 1.00 76.12 313 VAL A N 1
ATOM 2428 C CA . VAL A 1 313 ? 7.866 -6.352 22.363 1.00 76.12 313 VAL A CA 1
ATOM 2429 C C . VAL A 1 313 ? 7.116 -7.652 22.595 1.00 76.12 313 VAL A C 1
ATOM 2431 O O . VAL A 1 313 ? 7.725 -8.719 22.575 1.00 76.12 313 VAL A O 1
ATOM 2434 N N . CYS A 1 314 ? 5.798 -7.562 22.774 1.00 74.00 314 CYS A N 1
ATOM 2435 C CA . CYS A 1 314 ? 4.905 -8.713 22.853 1.00 74.00 314 CYS A CA 1
ATOM 2436 C C . CYS A 1 314 ? 3.971 -8.723 21.643 1.00 74.00 314 CYS A C 1
ATOM 2438 O O . CYS A 1 314 ? 3.127 -7.839 21.492 1.00 74.00 314 CYS A O 1
ATOM 2440 N N . ILE A 1 315 ? 4.084 -9.753 20.814 1.00 72.31 315 ILE A N 1
ATOM 2441 C CA . ILE A 1 315 ? 3.181 -10.016 19.697 1.00 72.31 315 ILE A CA 1
ATOM 2442 C C . ILE A 1 315 ? 2.267 -11.161 20.099 1.00 72.31 315 ILE A C 1
ATOM 2444 O O . ILE A 1 315 ? 2.717 -12.274 20.374 1.00 72.31 315 ILE A O 1
ATOM 2448 N N . PHE A 1 316 ? 0.968 -10.889 20.104 1.00 66.44 316 PHE A N 1
ATOM 2449 C CA . PHE A 1 316 ? -0.063 -11.887 20.314 1.00 66.44 316 PHE A CA 1
ATOM 2450 C C . PHE A 1 316 ? -0.929 -12.019 19.060 1.00 66.44 316 PHE A C 1
ATOM 2452 O O . PHE A 1 316 ? -1.489 -11.037 18.563 1.00 66.44 316 PHE A O 1
ATOM 2459 N N . ARG A 1 317 ? -1.067 -13.243 18.545 1.00 65.62 317 ARG A N 1
ATOM 2460 C CA . ARG A 1 317 ? -1.963 -13.587 17.432 1.00 65.62 317 ARG A CA 1
ATOM 2461 C C . ARG A 1 317 ? -2.743 -14.863 17.742 1.00 65.62 317 ARG A C 1
ATOM 2463 O O . ARG A 1 317 ? -2.197 -15.836 18.272 1.00 65.62 317 ARG A O 1
ATOM 2470 N N . TRP A 1 318 ? -4.014 -14.862 17.349 1.00 54.75 318 TRP A N 1
ATOM 2471 C CA . TRP A 1 318 ? -4.859 -16.054 17.284 1.00 54.75 318 TRP A CA 1
ATOM 2472 C C . TRP A 1 318 ? -4.812 -16.644 15.874 1.00 54.75 318 TRP A C 1
ATOM 2474 O O . TRP A 1 318 ? -4.924 -15.906 14.900 1.00 54.75 318 TRP A O 1
ATOM 2484 N N . GLY A 1 319 ? -4.639 -17.963 15.759 1.00 42.50 319 GLY A N 1
ATOM 2485 C CA . GLY A 1 319 ? -4.575 -18.657 14.468 1.00 42.50 319 GLY A CA 1
ATOM 2486 C C . GLY A 1 319 ? -5.699 -19.677 14.269 1.00 42.50 319 GLY A C 1
ATOM 2487 O O . GLY A 1 319 ? -5.988 -20.467 15.168 1.00 42.50 319 GLY A O 1
ATOM 2488 N N . PHE A 1 320 ? -6.265 -19.715 13.059 1.00 30.33 320 PHE A N 1
ATOM 2489 C CA . PHE A 1 320 ? -7.060 -20.823 12.503 1.00 30.33 320 PHE A CA 1
ATOM 2490 C C . PHE A 1 320 ? -6.590 -21.101 11.053 1.00 30.33 320 PHE A C 1
ATOM 2492 O O . PHE A 1 320 ? -6.427 -20.125 10.321 1.00 30.33 320 PHE A O 1
ATOM 2499 N N . PRO A 1 321 ? -6.430 -22.360 10.573 1.00 41.84 321 PRO A N 1
ATOM 2500 C CA . PRO A 1 321 ? -6.174 -23.625 11.271 1.00 41.84 321 PRO A CA 1
ATOM 2501 C C . PRO A 1 321 ? -4.689 -24.079 11.174 1.00 41.84 321 PRO A C 1
ATOM 2503 O O . PRO A 1 321 ? -4.042 -23.940 10.140 1.00 41.84 321 PRO A O 1
ATOM 2506 N N . GLY A 1 322 ? -4.153 -24.675 12.251 1.00 40.06 322 GLY A N 1
ATOM 2507 C CA . GLY A 1 322 ? -2.794 -25.245 12.336 1.00 40.06 322 GLY A CA 1
ATOM 2508 C C . GLY A 1 322 ? -2.424 -25.685 13.767 1.00 40.06 322 GLY A C 1
ATOM 2509 O O . GLY A 1 322 ? -3.146 -25.361 14.711 1.00 40.06 322 GLY A O 1
ATOM 2510 N N . LYS A 1 323 ? -1.323 -26.441 13.952 1.00 38.84 323 LYS A N 1
ATOM 2511 C CA . LYS A 1 323 ? -0.910 -27.024 15.258 1.00 38.84 323 LYS A CA 1
ATOM 2512 C C . LYS A 1 323 ? -0.584 -25.986 16.352 1.00 38.84 323 LYS A C 1
ATOM 2514 O O . LYS A 1 323 ? -0.734 -26.307 17.525 1.00 38.84 323 LYS A O 1
ATOM 2519 N N . ASN A 1 324 ? -0.243 -24.745 15.992 1.00 41.97 324 ASN A N 1
ATOM 2520 C CA . ASN A 1 324 ? 0.027 -23.656 16.940 1.00 41.97 324 ASN A CA 1
ATOM 2521 C C . ASN A 1 324 ? -1.121 -22.633 16.916 1.00 41.97 324 ASN A C 1
ATOM 2523 O O . ASN A 1 324 ? -1.123 -21.700 16.119 1.00 41.97 324 ASN A O 1
ATOM 2527 N N . ARG A 1 325 ? -2.125 -22.831 17.780 1.00 54.81 325 ARG A N 1
ATOM 2528 C CA . ARG A 1 325 ? -3.356 -22.007 17.847 1.00 54.81 325 ARG A CA 1
ATOM 2529 C C . ARG A 1 325 ? -3.169 -20.648 18.536 1.00 54.81 325 ARG A C 1
ATOM 2531 O O . ARG A 1 325 ? -4.051 -19.796 18.473 1.00 54.81 325 ARG A O 1
ATOM 2538 N N . ARG A 1 326 ? -2.021 -20.453 19.184 1.00 58.47 326 ARG A N 1
ATOM 2539 C CA . ARG A 1 326 ? -1.618 -19.235 19.884 1.00 58.47 326 ARG A CA 1
ATOM 2540 C C . ARG A 1 326 ? -0.187 -18.911 19.483 1.00 58.47 326 ARG A C 1
ATOM 2542 O O . ARG A 1 326 ? 0.697 -19.739 19.682 1.00 58.47 326 ARG A O 1
ATOM 2549 N N . VAL A 1 327 ? 0.029 -17.714 18.957 1.00 58.03 327 VAL A N 1
ATOM 2550 C CA . VAL A 1 327 ? 1.366 -17.151 18.774 1.00 58.03 327 VAL A CA 1
ATOM 2551 C C . VAL A 1 327 ? 1.491 -16.047 19.811 1.00 58.03 327 VAL A C 1
ATOM 2553 O O . VAL A 1 327 ? 0.903 -14.983 19.647 1.00 58.03 327 VAL A O 1
ATOM 2556 N N . PHE A 1 328 ? 2.159 -16.347 20.923 1.00 65.12 328 PHE A N 1
ATOM 2557 C CA . PHE A 1 328 ? 2.612 -15.345 21.880 1.00 65.12 328 PHE A CA 1
ATOM 2558 C C . PHE A 1 328 ? 4.126 -15.306 21.785 1.00 65.12 328 PHE A C 1
ATOM 2560 O O . PHE A 1 328 ? 4.790 -16.323 21.975 1.00 65.12 328 PHE A O 1
ATOM 2567 N N . LEU A 1 329 ? 4.638 -14.156 21.394 1.00 68.56 329 LEU A N 1
ATOM 2568 C CA . LEU A 1 329 ? 6.027 -13.959 21.057 1.00 68.56 329 LEU A CA 1
ATOM 2569 C C . LEU A 1 329 ? 6.511 -12.733 21.816 1.00 68.56 329 LEU A C 1
ATOM 2571 O O . LEU A 1 329 ? 5.957 -11.650 21.648 1.00 68.56 329 LEU A O 1
ATOM 2575 N N . GLN A 1 330 ? 7.504 -12.932 22.673 1.00 77.31 330 GLN A N 1
ATOM 2576 C CA . GLN A 1 330 ? 8.080 -11.890 23.506 1.00 77.31 330 GLN A CA 1
ATOM 2577 C C . GLN A 1 330 ? 9.564 -11.768 23.192 1.00 77.31 330 GLN A C 1
ATOM 2579 O O . GLN A 1 330 ? 10.301 -12.751 23.266 1.00 77.31 330 GLN A O 1
ATOM 2584 N N . PHE A 1 331 ? 9.994 -10.557 22.856 1.00 81.00 331 PHE A N 1
ATOM 2585 C CA . PHE A 1 331 ? 11.376 -10.267 22.486 1.00 81.00 331 PHE A CA 1
ATOM 2586 C C . PHE A 1 331 ? 11.840 -8.972 23.123 1.00 81.00 331 PHE A C 1
ATOM 2588 O O . PHE A 1 331 ? 11.032 -8.100 23.444 1.00 81.00 331 PHE A O 1
ATOM 2595 N N . LEU A 1 332 ? 13.153 -8.822 23.260 1.00 78.25 332 LEU A N 1
ATOM 2596 C CA . LEU A 1 332 ? 13.735 -7.546 23.641 1.00 78.25 332 LEU A CA 1
ATOM 2597 C C . LEU A 1 332 ? 13.860 -6.666 22.398 1.00 78.25 332 LEU A C 1
ATOM 2599 O O . LEU A 1 332 ? 14.270 -7.135 21.338 1.00 78.25 332 LEU A O 1
ATOM 2603 N N . ILE A 1 333 ? 13.574 -5.370 22.536 1.00 77.94 333 ILE A N 1
ATOM 2604 C CA . ILE A 1 333 ? 13.682 -4.404 21.428 1.00 77.94 333 ILE A CA 1
ATOM 2605 C C . ILE A 1 333 ? 15.086 -4.436 20.795 1.00 77.94 333 ILE A C 1
ATOM 2607 O O . ILE A 1 333 ? 15.222 -4.313 19.583 1.00 77.94 333 ILE A O 1
ATOM 2611 N N . LYS A 1 334 ? 16.132 -4.685 21.599 1.00 75.50 334 LYS A N 1
ATOM 2612 C CA . LYS A 1 334 ? 17.533 -4.784 21.147 1.00 75.50 334 LYS A CA 1
ATOM 2613 C C . LYS A 1 334 ? 17.813 -5.934 20.167 1.00 75.50 334 LYS A C 1
ATOM 2615 O O . LYS A 1 334 ? 18.844 -5.913 19.498 1.00 75.50 334 LYS A O 1
ATOM 2620 N N . ASP A 1 335 ? 16.951 -6.950 20.132 1.00 82.06 335 ASP A N 1
ATOM 2621 C CA . ASP A 1 335 ? 17.125 -8.127 19.277 1.00 82.06 335 ASP A CA 1
ATOM 2622 C C . ASP A 1 335 ? 16.494 -7.923 17.890 1.00 82.06 335 ASP A C 1
ATOM 2624 O O . ASP A 1 335 ? 16.707 -8.736 16.988 1.00 82.06 335 ASP A O 1
ATOM 2628 N N . ILE A 1 336 ? 15.761 -6.824 17.693 1.00 82.00 336 ILE A N 1
ATOM 2629 C CA . ILE A 1 336 ? 15.165 -6.448 16.413 1.00 82.00 336 ILE A CA 1
ATOM 2630 C C . ILE A 1 336 ? 16.247 -5.817 15.531 1.00 82.00 336 ILE A C 1
ATOM 2632 O O . ILE A 1 336 ? 16.972 -4.922 15.961 1.00 82.00 336 ILE A O 1
ATOM 2636 N N . GLN A 1 337 ? 16.377 -6.302 14.298 1.00 76.31 337 GLN A N 1
ATOM 2637 C CA . GLN A 1 337 ? 17.427 -5.885 13.366 1.00 76.31 337 GLN A CA 1
ATOM 2638 C C . GLN A 1 337 ? 16.939 -4.877 12.336 1.00 76.31 337 GLN A C 1
ATOM 2640 O O . GLN A 1 337 ? 17.644 -3.914 12.045 1.00 76.31 337 GLN A O 1
ATOM 2645 N N . SER A 1 338 ? 15.756 -5.108 11.772 1.00 76.69 338 SER A N 1
ATOM 2646 C CA . SER A 1 338 ? 15.200 -4.295 10.697 1.00 76.69 338 SER A CA 1
ATOM 2647 C C . SER A 1 338 ? 13.687 -4.482 10.599 1.00 76.69 338 SER A C 1
ATOM 2649 O O . SER A 1 338 ? 13.095 -5.400 11.177 1.00 76.69 338 SER A O 1
ATOM 2651 N N . VAL A 1 339 ? 13.052 -3.569 9.871 1.00 79.50 339 VAL A N 1
ATOM 2652 C CA . VAL A 1 339 ? 11.657 -3.685 9.439 1.00 79.50 339 VAL A CA 1
ATOM 2653 C C . VAL A 1 339 ? 11.646 -3.703 7.910 1.00 79.50 339 VAL A C 1
ATOM 2655 O O . VAL A 1 339 ? 12.355 -2.919 7.278 1.00 79.50 339 VAL A O 1
ATOM 2658 N N . ARG A 1 340 ? 10.844 -4.576 7.295 1.00 73.94 340 ARG A N 1
ATOM 2659 C CA . ARG A 1 340 ? 10.741 -4.694 5.831 1.00 73.94 340 ARG A CA 1
ATOM 2660 C C . ARG A 1 340 ? 9.294 -4.813 5.372 1.00 73.94 340 ARG A C 1
ATOM 2662 O O . ARG A 1 340 ? 8.450 -5.331 6.094 1.00 73.94 340 ARG A O 1
ATOM 2669 N N . ILE A 1 341 ? 8.998 -4.342 4.166 1.00 75.94 341 ILE A N 1
ATOM 2670 C CA . ILE A 1 341 ? 7.684 -4.518 3.535 1.00 75.94 341 ILE A CA 1
ATOM 2671 C C . ILE A 1 341 ? 7.847 -5.531 2.407 1.00 75.94 341 ILE A C 1
ATOM 2673 O O . ILE A 1 341 ? 8.640 -5.313 1.496 1.00 75.94 341 ILE A O 1
ATOM 2677 N N . GLU A 1 342 ? 7.064 -6.603 2.433 1.00 71.56 342 GLU A N 1
ATOM 2678 C CA . GLU A 1 342 ? 6.989 -7.573 1.340 1.00 71.56 342 GLU A CA 1
ATOM 2679 C C . GLU A 1 342 ? 5.614 -7.525 0.679 1.00 71.56 342 GLU A C 1
ATOM 2681 O O . GLU A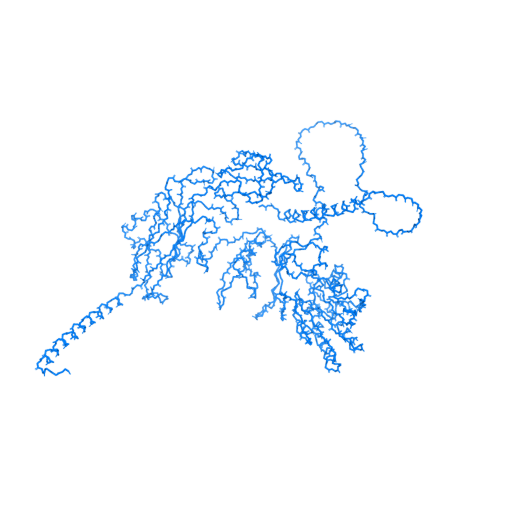 1 342 ? 4.591 -7.380 1.347 1.00 71.56 342 GLU A O 1
ATOM 2686 N N . VAL A 1 343 ? 5.566 -7.691 -0.640 1.00 69.69 343 VAL A N 1
ATOM 2687 C CA . VAL A 1 343 ? 4.307 -7.949 -1.346 1.00 69.69 343 VAL A CA 1
ATOM 2688 C C . VAL A 1 343 ? 4.123 -9.459 -1.406 1.00 69.69 343 VAL A C 1
ATOM 2690 O O . VAL A 1 343 ? 4.924 -10.154 -2.022 1.00 69.69 343 VAL A O 1
ATOM 2693 N N . LYS A 1 344 ? 3.075 -9.979 -0.763 1.00 65.62 344 LYS A N 1
ATOM 2694 C CA . LYS A 1 344 ? 2.683 -11.381 -0.905 1.00 65.62 344 LYS A CA 1
ATOM 2695 C C . LYS A 1 344 ? 1.679 -11.535 -2.032 1.00 65.62 344 LYS A C 1
ATOM 2697 O O . LYS A 1 344 ? 0.585 -10.969 -1.978 1.00 65.62 344 LYS A O 1
ATOM 2702 N N . GLU A 1 345 ? 2.060 -12.338 -3.015 1.00 48.22 345 GLU A N 1
ATOM 2703 C CA . GLU A 1 345 ? 1.197 -12.746 -4.117 1.00 48.22 345 GLU A CA 1
ATOM 2704 C C . GLU A 1 345 ? 0.180 -13.798 -3.641 1.00 48.22 345 GLU A C 1
ATOM 2706 O O . GLU A 1 345 ? 0.490 -14.714 -2.878 1.00 48.22 345 GLU A O 1
ATOM 2711 N N . GLY A 1 346 ? -1.071 -13.613 -4.055 1.00 54.66 346 GLY A N 1
ATOM 2712 C CA . GLY A 1 346 ? -2.243 -14.425 -3.730 1.00 54.66 346 GLY A CA 1
ATOM 2713 C C . GLY A 1 346 ? -3.414 -13.978 -4.611 1.00 54.66 346 GLY A C 1
ATOM 2714 O O . GLY A 1 346 ? -3.204 -13.206 -5.542 1.00 54.66 346 GLY A O 1
ATOM 2715 N N . ILE A 1 347 ? -4.651 -14.403 -4.316 1.00 46.47 347 ILE A N 1
ATOM 2716 C CA . ILE A 1 347 ? -5.852 -13.972 -5.077 1.00 46.47 347 ILE A CA 1
ATOM 2717 C C . ILE A 1 347 ? -5.962 -12.433 -5.120 1.00 46.47 347 ILE A C 1
ATOM 2719 O O . ILE A 1 347 ? -6.396 -11.866 -6.118 1.00 46.47 347 ILE A O 1
ATOM 2723 N N . TYR A 1 348 ? -5.486 -11.766 -4.064 1.00 48.53 348 TYR A N 1
ATOM 2724 C CA . TYR A 1 348 ? -5.239 -10.328 -4.023 1.00 48.53 348 TYR A CA 1
ATOM 2725 C C . TYR A 1 348 ? -3.810 -10.082 -3.529 1.00 48.53 348 TYR A C 1
ATOM 2727 O O . TYR A 1 348 ? -3.406 -10.631 -2.499 1.00 48.53 348 TYR A O 1
ATOM 2735 N N . ALA A 1 349 ? -3.042 -9.268 -4.259 1.00 55.94 349 ALA A N 1
ATOM 2736 C CA . ALA A 1 349 ? -1.709 -8.854 -3.834 1.00 55.94 349 ALA A CA 1
ATOM 2737 C C . ALA A 1 349 ? -1.821 -8.003 -2.563 1.00 55.94 349 ALA A C 1
ATOM 2739 O O . ALA A 1 349 ? -2.491 -6.970 -2.563 1.00 55.94 349 ALA A O 1
ATOM 2740 N N . ARG A 1 350 ? -1.158 -8.426 -1.482 1.00 66.81 350 ARG A N 1
ATOM 2741 C CA . ARG A 1 350 ? -1.176 -7.711 -0.197 1.00 66.81 350 ARG A CA 1
ATOM 2742 C C . ARG A 1 350 ? 0.229 -7.335 0.243 1.00 66.81 350 ARG A C 1
ATOM 2744 O O . ARG A 1 350 ? 1.154 -8.136 0.132 1.00 66.81 350 ARG A O 1
ATOM 2751 N N . ARG A 1 351 ? 0.386 -6.124 0.770 1.00 70.19 351 ARG A N 1
ATOM 2752 C CA . ARG A 1 351 ? 1.633 -5.673 1.396 1.00 70.19 351 ARG A CA 1
ATOM 2753 C C . ARG A 1 351 ? 1.638 -6.116 2.852 1.00 70.19 351 ARG A C 1
ATOM 2755 O O . ARG A 1 351 ? 0.676 -5.874 3.570 1.00 70.19 351 ARG A O 1
ATOM 2762 N N . VAL A 1 352 ? 2.710 -6.769 3.273 1.00 75.31 352 VAL A N 1
ATOM 2763 C CA . VAL A 1 352 ? 2.890 -7.280 4.627 1.00 75.31 352 VAL A CA 1
ATOM 2764 C C . VAL A 1 352 ? 4.130 -6.631 5.226 1.00 75.31 352 VAL A C 1
ATOM 2766 O O . VAL A 1 352 ? 5.214 -6.700 4.651 1.00 75.31 352 VAL A O 1
ATOM 2769 N N . LEU A 1 353 ? 3.960 -5.984 6.375 1.00 80.56 353 LEU A N 1
ATOM 2770 C CA . LEU A 1 353 ? 5.051 -5.467 7.187 1.00 80.56 353 LEU A CA 1
ATOM 2771 C C . LEU A 1 353 ? 5.655 -6.617 7.985 1.00 80.56 353 LEU A C 1
ATOM 2773 O O . LEU A 1 353 ? 4.935 -7.332 8.680 1.00 80.56 353 LEU A O 1
ATOM 2777 N N . TYR A 1 354 ? 6.964 -6.764 7.911 1.00 82.56 354 TYR A N 1
ATOM 2778 C CA . TYR A 1 354 ? 7.752 -7.759 8.612 1.00 82.56 354 TYR A CA 1
ATOM 2779 C C . TYR A 1 354 ? 8.752 -7.083 9.539 1.00 82.56 354 TYR A C 1
ATOM 2781 O O . TYR A 1 354 ? 9.266 -6.006 9.241 1.00 82.56 354 TYR A O 1
ATOM 2789 N N . MET A 1 355 ? 9.045 -7.751 10.646 1.00 84.69 355 MET A N 1
ATOM 2790 C CA . MET A 1 355 ? 10.080 -7.371 11.595 1.00 84.69 355 MET A CA 1
ATOM 2791 C C . MET A 1 355 ? 11.082 -8.509 11.719 1.00 84.69 355 MET A C 1
ATOM 2793 O O . MET A 1 355 ? 10.695 -9.632 12.049 1.00 84.69 355 MET A O 1
ATOM 2797 N N . ASP A 1 356 ? 12.349 -8.221 11.442 1.00 80.12 356 ASP A N 1
ATOM 2798 C CA . ASP A 1 356 ? 13.424 -9.202 11.516 1.00 80.12 356 ASP A CA 1
ATOM 2799 C C . ASP A 1 356 ? 14.045 -9.232 12.904 1.00 80.12 356 ASP A C 1
ATOM 2801 O O . ASP A 1 356 ? 14.469 -8.208 13.447 1.00 80.12 356 ASP A O 1
ATOM 2805 N N . ILE A 1 357 ? 14.116 -10.435 13.471 1.00 81.38 357 ILE A N 1
ATOM 2806 C CA . ILE A 1 357 ? 14.642 -10.675 14.811 1.00 81.38 357 ILE A CA 1
ATOM 2807 C C . ILE A 1 357 ? 15.902 -11.527 14.727 1.00 81.38 357 ILE A C 1
ATOM 2809 O O . ILE A 1 357 ? 15.946 -12.578 14.075 1.00 81.38 357 ILE A O 1
ATOM 2813 N N . ARG A 1 358 ? 16.939 -11.087 15.443 1.00 75.56 358 ARG A N 1
ATOM 2814 C CA . ARG A 1 358 ? 18.225 -11.774 15.545 1.00 75.56 358 ARG A CA 1
ATOM 2815 C C . ARG A 1 358 ? 18.023 -13.218 16.013 1.00 75.56 358 ARG A C 1
ATOM 2817 O O . ARG A 1 358 ? 17.603 -13.467 17.136 1.00 75.56 358 ARG A O 1
ATOM 2824 N N . GLY A 1 359 ? 18.370 -14.173 15.150 1.00 70.50 359 GLY A N 1
ATOM 2825 C CA . GLY A 1 359 ? 18.345 -15.607 15.462 1.00 70.50 359 GLY A CA 1
ATOM 2826 C C . GLY A 1 359 ? 16.966 -16.276 15.410 1.00 70.50 359 GLY A C 1
ATOM 2827 O O . GLY A 1 359 ? 16.889 -17.475 15.654 1.00 70.50 359 GLY A O 1
ATOM 2828 N N . GLN A 1 360 ? 15.896 -15.543 15.079 1.00 69.94 360 GLN A N 1
ATOM 2829 C CA . GLN A 1 360 ? 14.523 -16.073 15.053 1.00 69.94 360 GLN A CA 1
ATOM 2830 C C . GLN A 1 360 ? 13.774 -15.810 13.737 1.00 69.94 360 GLN A C 1
ATOM 2832 O O . GLN A 1 360 ? 12.728 -16.414 13.499 1.00 69.94 360 GLN A O 1
ATOM 2837 N N . GLY A 1 361 ? 14.336 -14.983 12.849 1.00 74.69 361 GLY A N 1
ATOM 2838 C CA . GLY A 1 361 ? 13.789 -14.718 11.518 1.00 74.69 361 GLY A CA 1
ATOM 2839 C C . GLY A 1 361 ? 12.723 -13.620 11.508 1.00 74.69 361 GLY A C 1
ATOM 2840 O O . GLY A 1 361 ? 12.614 -12.832 12.448 1.00 74.69 361 GLY A O 1
ATOM 2841 N N . ALA A 1 362 ? 11.959 -13.558 10.416 1.00 79.38 362 ALA A N 1
ATOM 2842 C CA . ALA A 1 362 ? 11.008 -12.484 10.149 1.00 79.38 362 ALA A CA 1
ATOM 2843 C C . ALA A 1 362 ? 9.609 -12.794 10.683 1.00 79.38 362 ALA A C 1
ATOM 2845 O O . ALA A 1 362 ? 9.035 -13.843 10.376 1.00 79.38 362 ALA A O 1
ATOM 2846 N N . ILE A 1 363 ? 9.013 -11.843 11.398 1.00 77.19 363 ILE A N 1
ATOM 2847 C CA . ILE A 1 363 ? 7.653 -11.958 11.928 1.00 77.19 363 ILE A CA 1
ATOM 2848 C C . ILE A 1 363 ? 6.739 -10.955 11.222 1.00 77.19 363 ILE A C 1
ATOM 2850 O O . ILE A 1 363 ? 7.053 -9.764 11.208 1.00 77.19 363 ILE A O 1
ATOM 2854 N N . PRO A 1 364 ? 5.605 -11.396 10.646 1.00 77.19 364 PRO A N 1
ATOM 2855 C CA . PRO A 1 364 ? 4.639 -10.484 10.053 1.00 77.19 364 PRO A CA 1
ATOM 2856 C C . PRO A 1 364 ? 3.905 -9.700 11.146 1.00 77.19 364 PRO A C 1
ATOM 2858 O O . PRO A 1 364 ? 3.340 -10.280 12.074 1.00 77.19 364 PRO A O 1
ATOM 2861 N N . LEU A 1 365 ? 3.880 -8.380 11.004 1.00 74.88 365 LEU A N 1
ATOM 2862 C CA . LEU A 1 365 ? 3.204 -7.459 11.914 1.00 74.88 365 LEU A CA 1
ATOM 2863 C C . LEU A 1 365 ? 1.809 -7.077 11.427 1.00 74.88 365 LEU A C 1
ATOM 2865 O O . LEU A 1 365 ? 0.866 -7.052 12.210 1.00 74.88 365 LEU A O 1
ATOM 2869 N N . THR A 1 366 ? 1.641 -6.838 10.132 1.00 69.69 366 THR A N 1
ATOM 2870 C CA . THR A 1 366 ? 0.325 -6.568 9.531 1.00 69.69 366 THR A CA 1
ATOM 2871 C C . THR A 1 366 ? -0.585 -7.784 9.539 1.00 69.69 366 THR A C 1
ATOM 2873 O O . THR A 1 366 ? -0.149 -8.903 9.244 1.00 69.69 366 THR A O 1
ATOM 2876 N N . ARG A 1 367 ? -1.861 -7.547 9.842 1.00 62.38 367 ARG A N 1
ATOM 2877 C CA . ARG A 1 367 ? -2.893 -8.584 9.899 1.00 62.38 367 ARG A CA 1
ATOM 2878 C C . ARG A 1 367 ? -3.384 -8.953 8.499 1.00 62.38 367 ARG A C 1
ATOM 2880 O O . ARG A 1 367 ? -3.145 -8.246 7.526 1.00 62.38 367 ARG A O 1
ATOM 2887 N N . THR A 1 368 ? -4.051 -10.098 8.378 1.00 54.72 368 THR A N 1
ATOM 2888 C CA . THR A 1 368 ? -4.537 -10.591 7.079 1.00 54.72 368 THR A CA 1
ATOM 2889 C C . THR A 1 368 ? -5.773 -9.856 6.560 1.00 54.72 368 THR A C 1
ATOM 2891 O O . THR A 1 368 ? -6.047 -9.946 5.369 1.00 54.72 368 THR A O 1
ATOM 2894 N N . ASP A 1 369 ? -6.505 -9.187 7.448 1.00 53.69 369 ASP A N 1
ATOM 2895 C CA . ASP A 1 369 ? -7.716 -8.391 7.222 1.00 53.69 369 ASP A CA 1
ATOM 2896 C C . ASP A 1 369 ? -7.436 -6.880 7.096 1.00 53.69 369 ASP A C 1
ATOM 2898 O O . ASP A 1 369 ? -8.314 -6.116 6.702 1.00 53.69 369 ASP A O 1
ATOM 2902 N N . GLU A 1 370 ? -6.209 -6.443 7.392 1.00 59.31 370 GLU A N 1
ATOM 2903 C CA . GLU A 1 370 ? -5.780 -5.054 7.235 1.00 59.31 370 GLU A CA 1
ATOM 2904 C C . GLU A 1 370 ? -5.447 -4.753 5.761 1.00 59.31 370 GLU A C 1
ATOM 2906 O O . GLU A 1 370 ? -4.386 -5.123 5.253 1.00 59.31 370 GLU A O 1
ATOM 2911 N N . ASN A 1 371 ? -6.346 -4.046 5.073 1.00 58.66 371 ASN A N 1
ATOM 2912 C CA . ASN A 1 371 ? -6.124 -3.546 3.714 1.00 58.66 371 ASN A CA 1
ATOM 2913 C C . ASN A 1 371 ? -5.558 -2.122 3.749 1.00 58.66 371 ASN A C 1
ATOM 2915 O O . ASN A 1 371 ? -6.296 -1.150 3.610 1.00 58.66 371 ASN A O 1
ATOM 2919 N N . PHE A 1 372 ? -4.244 -1.999 3.919 1.00 65.19 372 PHE A N 1
ATOM 2920 C CA . PHE A 1 372 ? -3.564 -0.708 3.823 1.00 65.19 372 PHE A CA 1
ATOM 2921 C C . PHE A 1 372 ? -3.239 -0.341 2.375 1.00 65.19 372 PHE A C 1
ATOM 2923 O O . PHE A 1 372 ? -2.788 -1.168 1.574 1.00 65.19 372 PHE A O 1
ATOM 2930 N N . THR A 1 373 ? -3.378 0.941 2.057 1.00 66.62 373 THR A N 1
ATOM 2931 C CA . THR A 1 373 ? -2.803 1.522 0.845 1.00 66.62 373 THR A CA 1
ATOM 2932 C C . THR A 1 373 ? -1.265 1.459 0.891 1.00 66.62 373 THR A C 1
ATOM 2934 O O . THR A 1 373 ? -0.667 1.385 1.969 1.00 66.62 373 THR A O 1
ATOM 2937 N N . PRO A 1 374 ? -0.567 1.523 -0.262 1.00 61.41 374 PRO A N 1
ATOM 2938 C CA . PRO A 1 374 ? 0.897 1.563 -0.293 1.00 61.41 374 PRO A CA 1
ATOM 2939 C C . PRO A 1 374 ? 1.499 2.656 0.599 1.00 61.41 374 PRO A C 1
ATOM 2941 O O . PRO A 1 374 ? 2.481 2.407 1.292 1.00 61.41 374 PRO A O 1
ATOM 2944 N N . ARG A 1 375 ? 0.864 3.833 0.626 1.00 56.91 375 ARG A N 1
ATOM 2945 C CA . ARG A 1 375 ? 1.303 4.984 1.419 1.00 56.91 375 ARG A CA 1
ATOM 2946 C C . ARG A 1 375 ? 1.150 4.740 2.919 1.00 56.91 375 ARG A C 1
ATOM 2948 O O . ARG A 1 375 ? 2.078 5.027 3.665 1.00 56.91 375 ARG A O 1
ATOM 2955 N N . GLU A 1 376 ? 0.021 4.183 3.352 1.00 65.00 376 GLU A N 1
ATOM 2956 C CA . GLU A 1 376 ? -0.208 3.832 4.761 1.00 65.00 376 GLU A CA 1
ATOM 2957 C C . GLU A 1 376 ? 0.774 2.756 5.234 1.00 65.00 376 GLU A C 1
ATOM 2959 O O . GLU A 1 376 ? 1.290 2.840 6.343 1.00 65.00 376 GLU A O 1
ATOM 2964 N N . MET A 1 377 ? 1.102 1.783 4.378 1.00 72.81 377 MET A N 1
ATOM 2965 C CA . MET A 1 377 ? 2.113 0.765 4.684 1.00 72.81 377 MET A CA 1
ATOM 2966 C C . MET A 1 377 ? 3.513 1.345 4.844 1.00 72.81 377 MET A C 1
ATOM 2968 O O . MET A 1 377 ? 4.223 0.992 5.783 1.00 72.81 377 MET A O 1
ATOM 2972 N N . GLU A 1 378 ? 3.922 2.211 3.919 1.00 64.69 378 GLU A N 1
ATOM 2973 C CA . GLU A 1 378 ? 5.226 2.875 3.966 1.00 64.69 378 GLU A CA 1
ATOM 2974 C C . GLU A 1 378 ? 5.338 3.790 5.184 1.00 64.69 378 GLU A C 1
ATOM 2976 O O . GLU A 1 378 ? 6.363 3.784 5.864 1.00 64.69 378 GLU A O 1
ATOM 2981 N N . GLN A 1 379 ? 4.262 4.507 5.509 1.00 64.31 379 GLN A N 1
ATOM 2982 C CA . GLN A 1 379 ? 4.184 5.344 6.696 1.00 64.31 379 GLN A CA 1
ATOM 2983 C C . GLN A 1 379 ? 4.257 4.508 7.982 1.00 64.31 379 GLN A C 1
ATOM 2985 O O . GLN A 1 379 ? 5.105 4.776 8.829 1.00 64.31 379 GLN A O 1
ATOM 2990 N N . LYS A 1 380 ? 3.469 3.432 8.091 1.00 68.69 380 LYS A N 1
ATOM 2991 C CA . LYS A 1 380 ? 3.484 2.518 9.245 1.00 68.69 380 LYS A CA 1
ATOM 2992 C C . LYS A 1 380 ? 4.853 1.853 9.432 1.00 68.69 380 LYS A C 1
ATOM 2994 O O . LYS A 1 380 ? 5.317 1.692 10.558 1.00 68.69 380 LYS A O 1
ATOM 2999 N N . ALA A 1 381 ? 5.531 1.496 8.338 1.00 70.69 381 ALA A N 1
ATOM 3000 C CA . ALA A 1 381 ? 6.890 0.962 8.381 1.00 70.69 381 ALA A CA 1
ATOM 3001 C C . ALA A 1 381 ? 7.916 2.003 8.843 1.00 70.69 381 ALA A C 1
ATOM 3003 O O . ALA A 1 381 ? 8.776 1.680 9.658 1.00 70.69 381 ALA A O 1
ATOM 3004 N N . ALA A 1 382 ? 7.818 3.240 8.346 1.00 58.69 382 ALA A N 1
ATOM 3005 C CA . ALA A 1 382 ? 8.674 4.351 8.757 1.00 58.69 382 ALA A CA 1
ATOM 3006 C C . ALA A 1 382 ? 8.497 4.687 10.237 1.00 58.69 382 ALA A C 1
ATOM 3008 O O . ALA A 1 382 ? 9.486 4.798 10.957 1.00 58.69 382 ALA A O 1
ATOM 3009 N N . GLU A 1 383 ? 7.254 4.773 10.702 1.00 65.44 383 GLU A N 1
ATOM 3010 C CA . GLU A 1 383 ? 6.918 5.033 12.100 1.00 65.44 383 GLU A CA 1
ATOM 3011 C C . GLU A 1 383 ? 7.433 3.924 13.019 1.00 65.44 383 GLU A C 1
ATOM 3013 O O . GLU A 1 383 ? 8.058 4.208 14.042 1.00 65.44 383 GLU A O 1
ATOM 3018 N N . LEU A 1 384 ? 7.242 2.659 12.637 1.00 71.88 384 LEU A N 1
ATOM 3019 C CA . LEU A 1 384 ? 7.713 1.526 13.423 1.00 71.88 384 LEU A CA 1
ATOM 3020 C C . LEU A 1 384 ? 9.244 1.434 13.456 1.00 71.88 384 LEU A C 1
ATOM 3022 O O . LEU A 1 384 ? 9.826 1.258 14.524 1.00 71.88 384 LEU A O 1
ATOM 3026 N N . ALA A 1 385 ? 9.905 1.559 12.305 1.00 65.00 385 ALA A N 1
ATOM 3027 C CA . ALA A 1 385 ? 11.363 1.532 12.213 1.00 65.00 385 ALA A CA 1
ATOM 3028 C C . ALA A 1 385 ? 11.989 2.660 13.044 1.00 65.00 385 ALA A C 1
ATOM 3030 O O . ALA A 1 385 ? 12.946 2.446 13.791 1.00 65.00 385 ALA A O 1
ATOM 3031 N N . TYR A 1 386 ? 11.382 3.846 12.980 1.00 61.72 386 TYR A N 1
ATOM 3032 C CA . TYR A 1 386 ? 11.762 4.990 13.790 1.00 61.72 386 TYR A CA 1
ATOM 3033 C C . TYR A 1 386 ? 11.545 4.726 15.293 1.00 61.72 386 TYR A C 1
ATOM 3035 O O . TYR A 1 386 ? 12.452 4.965 16.094 1.00 61.72 386 TYR A O 1
ATOM 3043 N N . PHE A 1 387 ? 10.389 4.176 15.686 1.00 65.38 387 PHE A N 1
ATOM 3044 C CA . PHE A 1 387 ? 10.080 3.823 17.076 1.00 65.38 387 PHE A CA 1
ATOM 3045 C C . PHE A 1 387 ? 11.074 2.800 17.653 1.00 65.38 387 PHE A C 1
ATOM 3047 O O . PHE A 1 387 ? 11.525 2.945 18.791 1.00 65.38 387 PHE A O 1
ATOM 3054 N N . LEU A 1 388 ? 11.443 1.792 16.860 1.00 68.31 388 LEU A N 1
ATOM 3055 C CA . LEU A 1 388 ? 12.335 0.700 17.254 1.00 68.31 388 LEU A CA 1
ATOM 3056 C C . LEU A 1 388 ? 13.831 1.038 17.106 1.00 68.31 388 LEU A C 1
ATOM 3058 O O . LEU A 1 388 ? 14.665 0.272 17.579 1.00 68.31 388 LEU A O 1
ATOM 3062 N N . ARG A 1 389 ? 14.183 2.179 16.492 1.00 62.56 389 ARG A N 1
ATOM 3063 C CA . ARG A 1 389 ? 15.565 2.568 16.132 1.00 62.56 389 ARG A CA 1
ATOM 3064 C C . ARG A 1 389 ? 16.287 1.523 15.269 1.00 62.56 389 ARG A C 1
ATOM 3066 O O . ARG A 1 389 ? 17.488 1.307 15.421 1.00 62.56 389 ARG A O 1
ATOM 3073 N N . VAL A 1 390 ? 15.561 0.905 14.345 1.00 66.12 390 VAL A N 1
ATOM 3074 C CA . VAL A 1 390 ? 16.102 -0.091 13.412 1.00 66.12 390 VAL A CA 1
ATOM 3075 C C . VAL A 1 390 ? 15.974 0.411 11.975 1.00 66.12 390 VAL A C 1
ATOM 3077 O O . VAL A 1 390 ? 15.032 1.143 11.667 1.00 66.12 390 VAL A O 1
ATOM 3080 N N . PRO A 1 391 ? 16.910 0.071 11.075 1.00 49.94 391 PRO A N 1
ATOM 3081 C CA . PRO A 1 391 ? 16.785 0.428 9.671 1.00 49.94 391 PRO A CA 1
ATOM 3082 C C . PRO A 1 391 ? 15.533 -0.203 9.051 1.00 49.94 391 PRO A C 1
ATOM 3084 O O . PRO A 1 391 ? 15.177 -1.348 9.338 1.00 49.94 391 PRO A O 1
ATOM 3087 N N . ILE A 1 392 ? 14.903 0.524 8.127 1.00 58.28 392 ILE A N 1
ATOM 3088 C CA . ILE A 1 392 ? 14.093 -0.133 7.103 1.00 58.28 392 ILE A CA 1
ATOM 3089 C C . ILE A 1 392 ? 15.084 -0.818 6.173 1.00 58.28 392 ILE A C 1
ATOM 3091 O O . ILE A 1 392 ? 15.959 -0.139 5.626 1.00 58.28 392 ILE A O 1
ATOM 3095 N N . GLU A 1 393 ? 14.961 -2.129 5.978 1.00 51.09 393 GLU A N 1
ATOM 3096 C CA . GLU A 1 393 ? 15.727 -2.826 4.947 1.00 51.09 393 GLU A CA 1
ATOM 3097 C C . GLU A 1 393 ? 15.282 -2.313 3.571 1.00 51.09 393 GLU A C 1
ATOM 3099 O O . GLU A 1 393 ? 14.353 -2.805 2.934 1.00 51.09 393 GLU A O 1
ATOM 3104 N N . LYS A 1 394 ? 15.935 -1.234 3.128 1.00 47.38 394 LYS A N 1
ATOM 3105 C CA . LYS A 1 394 ? 15.778 -0.634 1.807 1.00 47.38 394 LYS A CA 1
ATOM 3106 C C . LYS A 1 394 ? 16.551 -1.461 0.788 1.00 47.38 394 LYS A C 1
ATOM 3108 O O . LYS A 1 394 ? 17.572 -1.036 0.259 1.00 47.38 394 LYS A O 1
ATOM 3113 N N . GLY A 1 395 ? 16.015 -2.627 0.476 1.00 55.84 395 GLY A N 1
ATOM 3114 C CA . GLY A 1 395 ? 16.097 -3.171 -0.866 1.00 55.84 395 GLY A CA 1
ATOM 3115 C C . GLY A 1 395 ? 14.673 -3.242 -1.371 1.00 55.84 395 GLY A C 1
ATOM 3116 O O . GLY A 1 395 ? 13.945 -4.140 -0.960 1.00 55.84 395 GLY A O 1
ATOM 3117 N N . TYR A 1 396 ? 14.249 -2.312 -2.231 1.00 64.94 396 TYR A N 1
ATOM 3118 C CA . TYR A 1 396 ? 13.003 -2.542 -2.959 1.00 64.94 396 TYR A CA 1
ATOM 3119 C C . TYR A 1 396 ? 13.134 -3.913 -3.642 1.00 64.94 396 TYR A C 1
ATOM 3121 O O . TYR A 1 396 ? 14.174 -4.222 -4.227 1.00 64.94 396 TYR A O 1
ATOM 3129 N N . GLU A 1 397 ? 12.154 -4.800 -3.474 1.00 72.62 397 GLU A N 1
ATOM 3130 C CA . GLU A 1 397 ? 12.241 -6.138 -4.081 1.00 72.62 397 GLU A CA 1
ATOM 3131 C C . GLU A 1 397 ? 12.214 -6.034 -5.610 1.00 72.62 397 GLU A C 1
ATOM 3133 O O . GLU A 1 397 ? 12.919 -6.747 -6.321 1.00 72.62 397 GLU A O 1
ATOM 3138 N N . ASN A 1 398 ? 11.455 -5.056 -6.100 1.00 79.62 398 ASN A N 1
ATOM 3139 C CA . ASN A 1 398 ? 11.374 -4.675 -7.495 1.00 79.62 398 ASN A CA 1
ATOM 3140 C C . ASN A 1 398 ? 11.641 -3.163 -7.609 1.00 79.62 398 ASN A C 1
ATOM 3142 O O . ASN A 1 398 ? 11.023 -2.388 -6.872 1.00 79.62 398 ASN A O 1
ATOM 3146 N N . PRO A 1 399 ? 12.526 -2.707 -8.515 1.00 83.31 399 PRO A N 1
ATOM 3147 C CA . PRO A 1 399 ? 12.770 -1.281 -8.714 1.00 83.31 399 PRO A CA 1
ATOM 3148 C C . PRO A 1 399 ? 11.582 -0.534 -9.339 1.00 83.31 399 PRO A C 1
ATOM 3150 O O . PRO A 1 399 ? 11.622 0.695 -9.395 1.00 83.31 399 PRO A O 1
ATOM 3153 N N . ARG A 1 400 ? 10.540 -1.235 -9.806 1.00 86.25 400 ARG A N 1
ATOM 3154 C CA . ARG A 1 400 ? 9.297 -0.661 -10.332 1.00 86.25 400 ARG A CA 1
ATOM 3155 C C . ARG A 1 400 ? 8.114 -1.021 -9.439 1.00 86.25 400 ARG A C 1
ATOM 3157 O O . ARG A 1 400 ? 7.809 -2.188 -9.213 1.00 86.25 400 ARG A O 1
ATOM 3164 N N . GLU A 1 401 ? 7.432 0.007 -8.955 1.00 77.50 401 GLU A N 1
ATOM 3165 C CA . GLU A 1 401 ? 6.201 -0.109 -8.180 1.00 77.50 401 GLU A CA 1
ATOM 3166 C C . GLU A 1 401 ? 5.029 -0.555 -9.072 1.00 77.50 401 GLU A C 1
ATOM 3168 O O . GLU A 1 401 ? 5.047 -0.373 -10.290 1.00 77.50 401 GLU A O 1
ATOM 3173 N N . ALA A 1 402 ? 3.955 -1.074 -8.466 1.00 68.38 402 ALA A N 1
ATOM 3174 C CA . ALA A 1 402 ? 2.732 -1.458 -9.187 1.00 68.38 402 ALA A CA 1
ATOM 3175 C C . ALA A 1 402 ? 2.075 -0.286 -9.948 1.00 68.38 402 ALA A C 1
ATOM 3177 O O . ALA A 1 402 ? 1.382 -0.496 -10.936 1.00 68.38 402 ALA A O 1
ATOM 3178 N N . THR A 1 403 ? 2.333 0.952 -9.515 1.00 67.12 403 THR A N 1
ATOM 3179 C CA . THR A 1 403 ? 1.925 2.193 -10.196 1.00 67.12 403 THR A CA 1
ATOM 3180 C C . THR A 1 403 ? 2.683 2.438 -11.505 1.00 67.12 403 THR A C 1
ATOM 3182 O O . THR A 1 403 ? 2.339 3.344 -12.256 1.00 67.12 403 THR A O 1
ATOM 3185 N N . GLY A 1 404 ? 3.743 1.671 -11.771 1.00 75.69 404 GLY A N 1
ATOM 3186 C CA . GLY A 1 404 ? 4.679 1.882 -12.869 1.00 75.69 404 GLY A CA 1
ATOM 3187 C C . GLY A 1 404 ? 5.824 2.842 -12.541 1.00 75.69 404 GLY A C 1
ATOM 3188 O O . GLY A 1 404 ? 6.752 2.963 -13.341 1.00 75.69 404 GLY A O 1
ATOM 3189 N N . ARG A 1 405 ? 5.807 3.484 -11.364 1.00 78.44 405 ARG A N 1
ATOM 3190 C CA . ARG A 1 405 ? 6.866 4.393 -10.911 1.00 78.44 405 ARG A CA 1
ATOM 3191 C C . ARG A 1 405 ? 8.128 3.619 -10.528 1.00 78.44 405 ARG A C 1
ATOM 3193 O O . ARG A 1 405 ? 8.071 2.638 -9.794 1.00 78.44 405 ARG A O 1
ATOM 3200 N N . ILE A 1 406 ? 9.283 4.092 -10.990 1.00 84.25 406 ILE A N 1
ATOM 3201 C CA . ILE A 1 406 ? 10.592 3.570 -10.566 1.00 84.25 406 ILE A CA 1
ATOM 3202 C C . ILE A 1 406 ? 11.054 4.238 -9.264 1.00 84.25 406 ILE A C 1
ATOM 3204 O O . ILE A 1 406 ? 11.057 5.468 -9.156 1.00 84.25 406 ILE A O 1
ATOM 3208 N N . VAL A 1 407 ? 11.510 3.422 -8.313 1.00 82.69 407 VAL A N 1
ATOM 3209 C CA . VAL A 1 407 ? 11.808 3.789 -6.913 1.00 82.69 407 VAL A CA 1
ATOM 3210 C C . VAL A 1 407 ? 12.927 4.823 -6.746 1.00 82.69 407 VAL A C 1
ATOM 3212 O O . VAL A 1 407 ? 13.012 5.494 -5.717 1.00 82.69 407 VAL A O 1
ATOM 3215 N N . CYS A 1 408 ? 13.770 5.021 -7.766 1.00 79.75 408 CYS A N 1
ATOM 3216 C CA . CYS A 1 408 ? 14.774 6.092 -7.790 1.00 79.75 408 CYS A CA 1
ATOM 3217 C C . CYS A 1 408 ? 14.140 7.487 -7.643 1.00 79.75 408 CYS A C 1
ATOM 3219 O O . CYS A 1 408 ? 14.754 8.380 -7.057 1.00 79.75 408 CYS A O 1
ATOM 3221 N N . ALA A 1 409 ? 12.888 7.659 -8.084 1.00 80.06 409 ALA A N 1
ATOM 3222 C CA . ALA A 1 409 ? 12.127 8.898 -7.934 1.00 80.06 409 ALA A CA 1
ATOM 3223 C C . ALA A 1 409 ? 11.816 9.264 -6.470 1.00 80.06 409 ALA A C 1
ATOM 3225 O O . ALA A 1 409 ? 11.367 10.379 -6.214 1.00 80.06 409 ALA A O 1
ATOM 3226 N N . ASN A 1 410 ? 12.016 8.351 -5.512 1.00 82.38 410 ASN A N 1
ATOM 3227 C CA . ASN A 1 410 ? 11.835 8.631 -4.082 1.00 82.38 410 ASN A CA 1
ATOM 3228 C C . ASN A 1 410 ? 13.029 9.399 -3.487 1.00 82.38 410 ASN A C 1
ATOM 3230 O O . ASN A 1 410 ? 12.893 10.034 -2.446 1.00 82.38 410 ASN A O 1
ATOM 3234 N N . PHE A 1 411 ? 14.185 9.378 -4.160 1.00 79.19 411 PHE A N 1
ATOM 3235 C CA . PHE A 1 411 ? 15.400 10.085 -3.735 1.00 79.19 411 PHE A CA 1
ATOM 3236 C C . PHE A 1 411 ? 15.822 11.186 -4.711 1.00 79.19 411 PHE A C 1
ATOM 3238 O O . PHE A 1 411 ? 16.438 12.167 -4.297 1.00 79.19 411 PHE A O 1
ATOM 3245 N N . HIS A 1 412 ? 15.489 11.030 -5.992 1.00 87.00 412 HIS A N 1
ATOM 3246 C CA . HIS A 1 412 ? 15.748 11.993 -7.057 1.00 87.00 412 HIS A CA 1
ATOM 3247 C C . HIS A 1 412 ? 14.432 12.665 -7.452 1.00 87.00 412 HIS A C 1
ATOM 3249 O O . HIS A 1 412 ? 13.679 12.150 -8.274 1.00 87.00 412 HIS A O 1
ATOM 3255 N N . LEU A 1 413 ? 14.139 13.794 -6.811 1.00 85.81 413 LEU A N 1
ATOM 3256 C CA . LEU A 1 413 ? 12.819 14.431 -6.830 1.00 85.81 413 LEU A CA 1
ATOM 3257 C C . LEU A 1 413 ? 12.582 15.304 -8.069 1.00 85.81 413 LEU A C 1
ATOM 3259 O O . LEU A 1 413 ? 11.439 15.561 -8.436 1.00 85.81 413 LEU A O 1
ATOM 3263 N N . ALA A 1 414 ? 13.650 15.782 -8.712 1.00 87.00 414 ALA A N 1
ATOM 3264 C CA . ALA A 1 414 ? 13.527 16.558 -9.941 1.00 87.00 414 ALA A CA 1
ATOM 3265 C C . ALA A 1 414 ? 13.276 15.646 -11.144 1.00 87.00 414 ALA A C 1
ATOM 3267 O O . ALA A 1 414 ? 13.939 14.621 -11.285 1.00 87.00 414 ALA A O 1
ATOM 3268 N N . ASN A 1 415 ? 12.375 16.060 -12.035 1.00 92.31 415 ASN A N 1
ATOM 3269 C CA . ASN A 1 415 ? 12.057 15.329 -13.258 1.00 92.31 415 ASN A CA 1
ATOM 3270 C C . ASN A 1 415 ? 12.865 15.864 -14.457 1.00 92.31 415 ASN A C 1
ATOM 3272 O O . ASN A 1 415 ? 12.898 17.074 -14.699 1.00 92.31 415 ASN A O 1
ATOM 3276 N N . LYS A 1 416 ? 13.516 14.974 -15.211 1.00 92.88 416 LYS A N 1
ATOM 3277 C CA . LYS A 1 416 ? 14.247 15.279 -16.454 1.00 92.88 416 LYS A CA 1
ATOM 3278 C C . LYS A 1 416 ? 14.021 14.149 -17.466 1.00 92.88 416 LYS A C 1
ATOM 3280 O O . LYS A 1 416 ? 14.134 12.997 -17.067 1.00 92.88 416 LYS A O 1
ATOM 3285 N N . PRO A 1 417 ? 13.797 14.436 -18.760 1.00 93.38 417 PRO A N 1
ATOM 3286 C CA . PRO A 1 417 ? 13.447 13.413 -19.750 1.00 93.38 417 PRO A CA 1
ATOM 3287 C C . PRO A 1 417 ? 14.549 12.362 -19.903 1.00 93.38 417 PRO A C 1
ATOM 3289 O O . PRO A 1 417 ? 15.729 12.691 -19.824 1.00 93.38 417 PRO A O 1
ATOM 3292 N N . VAL A 1 418 ? 14.182 11.106 -20.121 1.00 95.75 418 VAL A N 1
ATOM 3293 C CA . VAL A 1 418 ? 15.088 10.004 -20.473 1.00 95.75 418 VAL A CA 1
ATOM 3294 C C . VAL A 1 418 ? 14.474 9.321 -21.677 1.00 95.75 418 VAL A C 1
ATOM 3296 O O . VAL A 1 418 ? 13.259 9.162 -21.715 1.00 95.75 418 VAL A O 1
ATOM 3299 N N . ASP A 1 419 ? 15.305 8.952 -22.640 1.00 95.06 419 ASP A N 1
ATOM 3300 C CA . ASP A 1 419 ? 14.852 8.284 -23.853 1.00 95.06 419 ASP A CA 1
ATOM 3301 C C . ASP A 1 419 ? 15.468 6.889 -23.956 1.00 95.06 419 ASP A C 1
ATOM 3303 O O . ASP A 1 419 ? 16.555 6.636 -23.419 1.00 95.06 419 ASP A O 1
ATOM 3307 N N . ILE A 1 420 ? 14.763 5.985 -24.624 1.00 97.19 420 ILE A N 1
ATOM 3308 C CA . ILE A 1 420 ? 15.207 4.616 -24.865 1.00 97.19 420 ILE A CA 1
ATOM 3309 C C . ILE A 1 420 ? 14.904 4.208 -26.302 1.00 97.19 420 ILE A C 1
ATOM 3311 O O . ILE A 1 420 ? 13.764 4.213 -26.753 1.00 97.19 420 ILE A O 1
ATOM 3315 N N . GLU A 1 421 ? 15.946 3.771 -26.997 1.00 96.94 421 GLU A N 1
ATOM 3316 C CA . GLU A 1 421 ? 15.853 3.233 -28.345 1.00 96.94 421 GLU A CA 1
ATOM 3317 C C . GLU A 1 421 ? 16.143 1.735 -28.317 1.00 96.94 421 GLU A C 1
ATOM 3319 O O . GLU A 1 421 ? 17.186 1.283 -27.839 1.00 96.94 421 GLU A O 1
ATOM 3324 N N . VAL A 1 422 ? 15.202 0.959 -28.847 1.00 97.31 422 VAL A N 1
ATOM 3325 C CA . VAL A 1 422 ? 15.325 -0.487 -29.044 1.00 97.31 422 VAL A CA 1
ATOM 3326 C C . VAL A 1 422 ? 14.844 -0.843 -30.449 1.00 97.31 422 VAL A C 1
ATOM 3328 O O . VAL A 1 422 ? 14.010 -0.127 -31.013 1.00 97.31 422 VAL A O 1
ATOM 3331 N N . PRO A 1 423 ? 15.324 -1.948 -31.042 1.00 97.31 423 PRO A N 1
ATOM 3332 C CA . PRO A 1 423 ? 14.769 -2.440 -32.291 1.00 97.31 423 PRO A CA 1
ATOM 3333 C C . PRO A 1 423 ? 13.277 -2.735 -32.138 1.00 97.31 423 PRO A C 1
ATOM 3335 O O . PRO A 1 423 ? 12.845 -3.307 -31.138 1.00 97.31 423 PRO A O 1
ATOM 3338 N N . GLN A 1 424 ? 12.493 -2.433 -33.173 1.00 95.50 424 GLN A N 1
ATOM 3339 C CA . GLN A 1 424 ? 11.067 -2.773 -33.198 1.00 95.50 424 GLN A CA 1
ATOM 3340 C C . GLN A 1 424 ? 10.843 -4.287 -33.033 1.00 95.50 424 GLN A C 1
ATOM 3342 O O . GLN A 1 424 ? 9.838 -4.738 -32.479 1.00 95.50 424 GLN A O 1
ATOM 3347 N N . THR A 1 425 ? 11.751 -5.098 -33.573 1.00 96.25 425 THR A N 1
ATOM 3348 C CA . THR A 1 425 ? 11.628 -6.552 -33.605 1.00 96.25 425 THR A CA 1
ATOM 3349 C C . THR A 1 425 ? 12.992 -7.208 -33.481 1.00 96.25 425 THR A C 1
ATOM 3351 O O . THR A 1 425 ? 13.961 -6.743 -34.078 1.00 96.25 425 THR A O 1
ATOM 3354 N N . VAL A 1 426 ? 13.042 -8.313 -32.742 1.00 97.62 426 VAL A N 1
ATOM 3355 C CA . VAL A 1 426 ? 14.228 -9.159 -32.597 1.00 97.62 426 VAL A CA 1
ATOM 3356 C C . VAL A 1 426 ? 13.865 -10.625 -32.800 1.00 97.62 426 VAL A C 1
ATOM 3358 O O . VAL A 1 426 ? 12.765 -11.067 -32.458 1.00 97.62 426 VAL A O 1
ATOM 3361 N N . LEU A 1 427 ? 14.799 -11.374 -33.378 1.00 97.56 427 LEU A N 1
ATOM 3362 C CA . LEU A 1 427 ? 14.722 -12.830 -33.478 1.00 97.56 427 LEU A CA 1
ATOM 3363 C C . LEU A 1 427 ? 15.106 -13.470 -32.130 1.00 97.56 427 LEU A C 1
ATOM 3365 O O . LEU A 1 427 ? 15.741 -12.800 -31.310 1.00 97.56 427 LEU A O 1
ATOM 3369 N N . PRO A 1 428 ? 14.731 -14.735 -31.870 1.00 97.12 428 PRO A N 1
ATOM 3370 C CA . PRO A 1 428 ? 15.209 -15.473 -30.698 1.00 97.12 428 PRO A CA 1
ATOM 3371 C C . PRO A 1 428 ? 16.734 -15.691 -30.733 1.00 97.12 428 PRO A C 1
ATOM 3373 O O . PRO A 1 428 ? 17.341 -15.665 -31.804 1.00 97.12 428 PRO A O 1
ATOM 3376 N N . ASP A 1 429 ? 17.349 -15.874 -29.559 1.00 96.81 429 ASP A N 1
ATOM 3377 C CA . ASP A 1 429 ? 18.803 -16.060 -29.349 1.00 96.81 429 ASP A CA 1
ATOM 3378 C C . ASP A 1 429 ? 19.697 -15.051 -30.101 1.00 96.81 429 ASP A C 1
ATOM 3380 O O . ASP A 1 429 ? 20.746 -15.379 -30.660 1.00 96.81 429 ASP A O 1
ATOM 3384 N N . THR A 1 430 ? 19.276 -13.790 -30.146 1.00 96.94 430 THR A N 1
ATOM 3385 C CA . THR A 1 430 ? 19.955 -12.729 -30.897 1.00 96.94 430 THR A CA 1
ATOM 3386 C C . THR A 1 430 ? 20.396 -11.611 -29.961 1.00 96.94 430 THR A C 1
ATOM 3388 O O . THR A 1 430 ? 19.629 -11.148 -29.116 1.00 96.94 430 THR A O 1
ATOM 3391 N N . VAL A 1 431 ? 21.646 -11.165 -30.115 1.00 97.62 431 VAL A N 1
ATOM 3392 C CA . VAL A 1 431 ? 22.169 -10.004 -29.385 1.00 97.62 431 VAL A CA 1
ATOM 3393 C C . VAL A 1 431 ? 21.737 -8.727 -30.098 1.00 97.62 431 VAL A C 1
ATOM 3395 O O . VAL A 1 431 ? 21.947 -8.593 -31.303 1.00 97.62 431 VAL A O 1
ATOM 3398 N N . PHE A 1 432 ? 21.159 -7.789 -29.356 1.00 96.56 432 PHE A N 1
ATOM 3399 C CA . PHE A 1 432 ? 20.763 -6.475 -29.852 1.00 96.56 432 PHE A CA 1
ATOM 3400 C C . PHE A 1 432 ? 21.167 -5.360 -28.882 1.00 96.56 432 PHE A C 1
ATOM 3402 O O . PHE A 1 432 ? 21.477 -5.599 -27.714 1.00 96.56 432 PHE A O 1
ATOM 3409 N N . GLU A 1 433 ? 21.174 -4.128 -29.383 1.00 95.75 433 GLU A N 1
ATOM 3410 C CA . GLU A 1 433 ? 21.503 -2.929 -28.612 1.00 95.75 433 GLU A CA 1
ATOM 3411 C C . GLU A 1 433 ? 20.220 -2.274 -28.081 1.00 95.75 433 GLU A C 1
ATOM 3413 O O . GLU A 1 433 ? 19.297 -2.005 -28.850 1.00 95.75 433 GLU A O 1
ATOM 3418 N N . ALA A 1 434 ? 20.171 -1.984 -26.780 1.00 97.12 434 ALA A N 1
ATOM 3419 C CA . ALA A 1 434 ? 19.206 -1.054 -26.196 1.00 97.12 434 ALA A CA 1
ATOM 3420 C C . ALA A 1 434 ? 19.947 0.217 -25.763 1.00 97.12 434 ALA A C 1
ATOM 3422 O O . ALA A 1 434 ? 20.817 0.162 -24.891 1.00 97.12 434 ALA A O 1
ATOM 3423 N N . VAL A 1 435 ? 19.643 1.354 -26.384 1.00 97.19 435 VAL A N 1
ATOM 3424 C CA . VAL A 1 435 ? 20.360 2.618 -26.164 1.00 97.19 435 VAL A CA 1
ATOM 3425 C C . VAL A 1 435 ? 19.534 3.516 -25.257 1.00 97.19 435 VAL A C 1
ATOM 3427 O O . VAL A 1 435 ? 18.435 3.927 -25.609 1.00 97.19 435 VAL A O 1
ATOM 3430 N N . VAL A 1 436 ? 20.067 3.835 -24.081 1.00 97.56 436 VAL A N 1
ATOM 3431 C CA . VAL A 1 436 ? 19.435 4.736 -23.111 1.00 97.56 436 VAL A CA 1
ATOM 3432 C C . VAL A 1 436 ? 20.109 6.099 -23.186 1.00 97.56 436 VAL A C 1
ATOM 3434 O O . VAL A 1 436 ? 21.301 6.216 -22.895 1.00 97.56 436 VAL A O 1
ATOM 3437 N N . ARG A 1 437 ? 19.348 7.140 -23.534 1.00 97.19 437 ARG A N 1
ATOM 3438 C CA . ARG A 1 437 ? 19.834 8.524 -23.607 1.00 97.19 437 ARG A CA 1
ATOM 3439 C C . ARG A 1 437 ? 19.398 9.302 -22.367 1.00 97.19 437 ARG A C 1
ATOM 3441 O O . ARG A 1 437 ? 18.213 9.419 -22.054 1.00 97.19 437 ARG A O 1
ATOM 3448 N N . ILE A 1 438 ? 20.367 9.882 -21.665 1.00 96.56 438 ILE A N 1
ATOM 3449 C CA . ILE A 1 438 ? 20.185 10.672 -20.440 1.00 96.56 438 ILE A CA 1
ATOM 3450 C C . ILE A 1 438 ? 20.678 12.103 -20.718 1.00 96.56 438 ILE A C 1
ATOM 3452 O O . ILE A 1 438 ? 21.723 12.519 -20.208 1.00 96.56 438 ILE A O 1
ATOM 3456 N N . PRO A 1 439 ? 19.949 12.895 -21.532 1.00 93.94 439 PRO A N 1
ATOM 3457 C CA . PRO A 1 439 ? 20.401 14.219 -21.948 1.00 93.94 439 PRO A CA 1
ATOM 3458 C C . PRO A 1 439 ? 20.484 15.193 -20.768 1.00 93.94 439 PRO A C 1
ATOM 3460 O O . PRO A 1 439 ? 19.614 15.212 -19.891 1.00 93.94 439 PRO A O 1
ATOM 3463 N N . TYR A 1 440 ? 21.523 16.022 -20.740 1.00 92.69 440 TYR A N 1
ATOM 3464 C CA . TYR A 1 440 ? 21.627 17.177 -19.851 1.00 92.69 440 TYR A CA 1
ATOM 3465 C C . TYR A 1 440 ? 22.623 18.190 -20.424 1.00 92.69 440 TYR A C 1
ATOM 3467 O O . TYR A 1 440 ? 23.427 17.857 -21.293 1.00 92.69 440 TYR A O 1
ATOM 3475 N N . ASP A 1 441 ? 22.571 19.429 -19.940 1.00 92.19 441 ASP A N 1
ATOM 3476 C CA . ASP A 1 441 ? 23.528 20.460 -20.338 1.00 92.19 441 ASP A CA 1
ATOM 3477 C C . ASP A 1 441 ? 24.898 20.210 -19.682 1.00 92.19 441 ASP A C 1
ATOM 3479 O O . ASP A 1 441 ? 25.056 20.300 -18.462 1.00 92.19 441 ASP A O 1
ATOM 3483 N N . MET A 1 442 ? 25.894 19.904 -20.515 1.00 88.88 442 MET A N 1
ATOM 3484 C CA . MET A 1 442 ? 27.259 19.555 -20.112 1.00 88.88 442 MET A CA 1
ATOM 3485 C C . MET A 1 442 ? 28.032 20.711 -19.467 1.00 88.88 442 MET A C 1
ATOM 3487 O O . MET A 1 442 ? 29.047 20.466 -18.808 1.00 88.88 442 MET A O 1
ATOM 3491 N N . GLN A 1 443 ? 27.579 21.954 -19.655 1.00 91.44 443 GLN A N 1
ATOM 3492 C CA . GLN A 1 443 ? 28.192 23.131 -19.038 1.00 91.44 443 GLN A CA 1
ATOM 3493 C C . GLN A 1 443 ? 27.755 23.307 -17.578 1.00 91.44 443 GLN A C 1
ATOM 3495 O O . GLN A 1 443 ? 28.480 23.917 -16.785 1.00 91.44 443 GLN A O 1
ATOM 3500 N N . LEU A 1 444 ? 26.602 22.745 -17.198 1.00 91.50 444 LEU A N 1
ATOM 3501 C CA . LEU A 1 444 ? 26.088 22.842 -15.838 1.00 91.50 444 LEU A CA 1
ATOM 3502 C C . LEU A 1 444 ? 26.929 22.015 -14.864 1.00 91.50 444 LEU A C 1
ATOM 3504 O O . LEU A 1 444 ? 27.324 20.875 -15.118 1.00 91.50 444 LEU A O 1
ATOM 3508 N N . LYS A 1 445 ? 27.161 22.602 -13.690 1.00 93.62 445 LYS A N 1
ATOM 3509 C CA . LYS A 1 445 ? 27.834 21.961 -12.560 1.00 93.62 445 LYS A CA 1
ATOM 3510 C C . LYS A 1 445 ? 26.863 21.846 -11.393 1.00 93.62 445 LYS A C 1
ATOM 3512 O O . LYS A 1 445 ? 26.108 22.775 -11.127 1.00 93.62 445 LYS A O 1
ATOM 3517 N N . GLN A 1 446 ? 26.918 20.728 -10.680 1.00 94.12 446 GLN A N 1
ATOM 3518 C CA . GLN A 1 446 ? 26.114 20.475 -9.483 1.00 94.12 446 GLN A CA 1
ATOM 3519 C C . GLN A 1 446 ? 26.921 20.704 -8.206 1.00 94.12 446 GLN A C 1
ATOM 3521 O O . GLN A 1 446 ? 28.152 20.647 -8.218 1.00 94.12 446 GLN A O 1
ATOM 3526 N N . VAL A 1 447 ? 26.226 20.862 -7.085 1.00 94.44 447 VAL A N 1
ATOM 3527 C CA . VAL A 1 447 ? 26.837 20.884 -5.755 1.00 94.44 447 VAL A CA 1
ATOM 3528 C C . VAL A 1 447 ? 27.266 19.466 -5.345 1.00 94.44 447 VAL A C 1
ATOM 3530 O O . VAL A 1 447 ? 26.456 18.538 -5.253 1.00 94.44 447 VAL A O 1
ATOM 3533 N N . LEU A 1 448 ? 28.561 19.282 -5.086 1.00 93.31 448 LEU A N 1
ATOM 3534 C CA . LEU A 1 448 ? 29.126 18.039 -4.558 1.00 93.31 448 LEU A CA 1
ATOM 3535 C C . LEU A 1 448 ? 28.901 17.925 -3.042 1.00 93.31 448 LEU A C 1
ATOM 3537 O O . LEU A 1 448 ? 28.540 18.891 -2.376 1.00 93.31 448 LEU A O 1
ATOM 3541 N N . ALA A 1 449 ? 29.151 16.749 -2.462 1.00 88.50 449 ALA A N 1
ATOM 3542 C CA . ALA A 1 449 ? 28.984 16.528 -1.019 1.00 88.50 449 ALA A CA 1
ATOM 3543 C C . ALA A 1 449 ? 29.841 17.472 -0.149 1.00 88.50 449 ALA A C 1
ATOM 3545 O O . ALA A 1 449 ? 29.462 17.789 0.970 1.00 88.50 449 ALA A O 1
ATOM 3546 N N . ASN A 1 450 ? 30.966 17.961 -0.682 1.00 88.62 450 ASN A N 1
ATOM 3547 C CA . ASN A 1 450 ? 31.843 18.939 -0.031 1.00 88.62 450 ASN A CA 1
ATOM 3548 C C . ASN A 1 450 ? 31.455 20.408 -0.305 1.00 88.62 450 ASN A C 1
ATOM 3550 O O . ASN A 1 450 ? 32.245 21.299 -0.011 1.00 88.62 450 ASN A O 1
ATOM 3554 N N . GLY A 1 451 ? 30.310 20.662 -0.946 1.00 86.62 451 GLY A N 1
ATOM 3555 C CA . GLY A 1 451 ? 29.797 21.998 -1.258 1.00 86.62 451 GLY A CA 1
ATOM 3556 C C . GLY A 1 451 ? 30.387 22.679 -2.500 1.00 86.62 451 GLY A C 1
ATOM 3557 O O . GLY A 1 451 ? 29.850 23.688 -2.949 1.00 86.62 451 GLY A O 1
ATOM 3558 N N . LYS A 1 452 ? 31.454 22.143 -3.111 1.00 91.38 452 LYS A N 1
ATOM 3559 C CA . LYS A 1 452 ? 32.029 22.702 -4.350 1.00 91.38 452 LYS A CA 1
ATOM 3560 C C . LYS A 1 452 ? 31.173 22.346 -5.571 1.00 91.38 452 LYS A C 1
ATOM 3562 O O . LYS A 1 452 ? 30.542 21.290 -5.604 1.00 91.38 452 LYS A O 1
ATOM 3567 N N . LYS A 1 453 ? 31.201 23.189 -6.611 1.00 92.62 453 LYS A N 1
ATOM 3568 C CA . LYS A 1 453 ? 30.542 22.904 -7.900 1.00 92.62 453 LYS A CA 1
ATOM 3569 C C . LYS A 1 453 ? 31.395 21.939 -8.740 1.00 92.62 453 LYS A C 1
ATOM 3571 O O . LYS A 1 453 ? 32.568 22.211 -8.994 1.00 92.62 453 LYS A O 1
ATOM 3576 N N . GLY A 1 454 ? 30.814 20.826 -9.188 1.00 93.38 454 GLY A N 1
ATOM 3577 C CA . GLY A 1 454 ? 31.486 19.773 -9.958 1.00 93.38 454 GLY A CA 1
ATOM 3578 C C . GLY A 1 454 ? 30.607 19.143 -11.041 1.00 93.38 454 GLY A C 1
ATOM 3579 O O . GLY A 1 454 ? 29.450 19.519 -11.214 1.00 93.38 454 GLY A O 1
ATOM 3580 N N . ALA A 1 455 ? 31.170 18.193 -11.790 1.00 93.88 455 ALA A N 1
ATOM 3581 C CA . ALA A 1 455 ? 30.471 17.520 -12.886 1.00 93.88 455 ALA A CA 1
ATOM 3582 C C . ALA A 1 455 ? 29.339 16.595 -12.397 1.00 93.88 455 ALA A C 1
ATOM 3584 O O . ALA A 1 455 ? 29.298 16.166 -11.236 1.00 93.88 455 ALA A O 1
ATOM 3585 N N . LEU A 1 456 ? 28.411 16.284 -13.304 1.00 94.75 456 LEU A N 1
ATOM 3586 C CA . LEU A 1 456 ? 27.328 15.337 -13.068 1.00 94.75 456 LEU A CA 1
ATOM 3587 C C . LEU A 1 456 ? 27.753 13.922 -13.468 1.00 94.75 456 LEU A C 1
ATOM 3589 O O . LEU A 1 456 ? 28.395 13.708 -14.496 1.00 94.75 456 LEU A O 1
ATOM 3593 N N . ASN A 1 457 ? 27.347 12.958 -12.648 1.00 94.12 457 ASN A N 1
ATOM 3594 C CA . ASN A 1 457 ? 27.381 11.543 -12.991 1.00 94.12 457 ASN A CA 1
ATOM 3595 C C . ASN A 1 457 ? 25.986 11.097 -13.408 1.00 94.12 457 ASN A C 1
ATOM 3597 O O . ASN A 1 457 ? 24.991 11.706 -13.005 1.00 94.12 457 ASN A O 1
ATOM 3601 N N . VAL A 1 458 ? 25.931 10.015 -14.170 1.00 94.94 458 VAL A N 1
ATOM 3602 C CA . VAL A 1 458 ? 24.691 9.383 -14.605 1.00 94.94 458 VAL A CA 1
ATOM 3603 C C . VAL A 1 458 ? 24.612 7.945 -14.114 1.00 94.94 458 VAL A C 1
ATOM 3605 O O . VAL A 1 458 ? 25.622 7.321 -13.776 1.00 94.94 458 VAL A O 1
ATOM 3608 N N . GLY A 1 459 ? 23.392 7.433 -14.056 1.00 93.81 459 GLY A N 1
ATOM 3609 C CA . GLY A 1 459 ? 23.103 6.033 -13.793 1.00 93.81 459 GLY A CA 1
ATOM 3610 C C . GLY A 1 459 ? 21.745 5.667 -14.369 1.00 93.81 459 GLY A C 1
ATOM 3611 O O . GLY A 1 459 ? 20.907 6.544 -14.582 1.00 93.81 459 GLY A O 1
ATOM 3612 N N . ALA A 1 460 ? 21.533 4.384 -14.625 1.00 94.88 460 ALA A N 1
ATOM 3613 C CA . ALA A 1 460 ? 20.281 3.888 -15.167 1.00 94.88 460 ALA A CA 1
ATOM 3614 C C . ALA A 1 460 ? 19.916 2.521 -14.592 1.00 94.88 460 ALA A C 1
ATOM 3616 O O . ALA A 1 460 ? 20.781 1.732 -14.208 1.00 94.88 460 ALA A O 1
ATOM 3617 N N . VAL A 1 461 ? 18.617 2.251 -14.575 1.00 95.50 461 VAL A N 1
ATOM 3618 C CA . VAL A 1 461 ? 18.032 0.931 -14.373 1.00 95.50 461 VAL A CA 1
ATOM 3619 C C . VAL A 1 461 ? 17.209 0.585 -15.608 1.00 95.50 461 VAL A C 1
ATOM 3621 O O . VAL A 1 461 ? 16.374 1.378 -16.039 1.00 95.50 461 VAL A O 1
ATOM 3624 N N . LEU A 1 462 ? 17.464 -0.584 -16.183 1.00 96.94 462 LEU A N 1
ATOM 3625 C CA . LEU A 1 462 ? 16.769 -1.123 -17.344 1.00 96.94 462 LEU A CA 1
ATOM 3626 C C . LEU A 1 462 ? 16.048 -2.403 -16.922 1.00 96.94 462 LEU A C 1
ATOM 3628 O O . LEU A 1 462 ? 16.671 -3.344 -16.434 1.00 96.94 462 LEU A O 1
ATOM 3632 N N . ILE A 1 463 ? 14.730 -2.420 -17.081 1.00 97.19 463 ILE A N 1
ATOM 3633 C CA . ILE A 1 463 ? 13.854 -3.522 -16.691 1.00 97.19 463 ILE A CA 1
ATOM 3634 C C . ILE A 1 463 ? 13.389 -4.200 -17.972 1.00 97.19 463 ILE A C 1
ATOM 3636 O O . ILE A 1 463 ? 12.599 -3.634 -18.733 1.00 97.19 463 ILE A O 1
ATOM 3640 N N . LEU A 1 464 ? 13.904 -5.402 -18.204 1.00 97.25 464 LEU A N 1
ATOM 3641 C CA . LEU A 1 464 ? 13.601 -6.205 -19.378 1.00 97.25 464 LEU A CA 1
ATOM 3642 C C . LEU A 1 464 ? 12.512 -7.242 -19.059 1.00 97.25 464 LEU A C 1
ATOM 3644 O O . LEU A 1 464 ? 12.330 -7.616 -17.892 1.00 97.25 464 LEU A O 1
ATOM 3648 N N . PRO A 1 465 ? 11.816 -7.751 -20.086 1.00 95.31 465 PRO A N 1
ATOM 3649 C CA . PRO A 1 465 ? 10.911 -8.883 -19.937 1.00 95.31 465 PRO A CA 1
ATOM 3650 C C . PRO A 1 465 ? 11.654 -10.121 -19.433 1.00 95.31 465 PRO A C 1
ATOM 3652 O O . PRO A 1 465 ? 12.873 -10.238 -19.580 1.00 95.31 465 PRO A O 1
ATOM 3655 N N . GLU A 1 466 ? 10.923 -11.074 -18.862 1.00 92.75 466 GLU A N 1
ATOM 3656 C CA . GLU A 1 466 ? 11.526 -12.335 -18.437 1.00 92.75 466 GLU A CA 1
ATOM 3657 C C . GLU A 1 466 ? 12.235 -13.049 -19.596 1.00 92.75 466 GLU A C 1
ATOM 3659 O O . GLU A 1 466 ? 11.833 -12.978 -20.758 1.00 92.75 466 GLU A O 1
ATOM 3664 N N . GLY A 1 467 ? 13.338 -13.722 -19.273 1.00 92.69 467 GLY A N 1
ATOM 3665 C CA . GLY A 1 467 ? 14.161 -14.444 -20.238 1.00 92.69 467 GLY A CA 1
ATOM 3666 C C . GLY A 1 467 ? 15.185 -13.591 -20.992 1.00 92.69 467 GLY A C 1
ATOM 3667 O O . GLY A 1 467 ? 16.199 -14.162 -21.395 1.00 92.69 467 GLY A O 1
ATOM 3668 N N . PHE A 1 468 ? 14.963 -12.279 -21.138 1.00 96.69 468 PHE A N 1
ATOM 3669 C CA . PHE A 1 468 ? 15.965 -11.343 -21.655 1.00 96.69 468 PHE A CA 1
ATOM 3670 C C . PHE A 1 468 ? 17.032 -11.088 -20.593 1.00 96.69 468 PHE A C 1
ATOM 3672 O O . PHE A 1 468 ? 16.721 -10.885 -19.421 1.00 96.69 468 PHE A O 1
ATOM 3679 N N . GLU A 1 469 ? 18.297 -11.081 -20.995 1.00 96.00 469 GLU A N 1
ATOM 3680 C CA . GLU A 1 469 ? 19.415 -10.868 -20.076 1.00 96.00 469 GLU A CA 1
ATOM 3681 C C . GLU A 1 469 ? 20.583 -10.160 -20.766 1.00 96.00 469 GLU A C 1
ATOM 3683 O O . GLU A 1 469 ? 20.585 -9.956 -21.981 1.00 96.00 469 GLU A O 1
ATOM 3688 N N . LEU A 1 470 ? 21.576 -9.753 -19.976 1.00 96.25 470 LEU A N 1
ATOM 3689 C CA . LEU A 1 470 ? 22.815 -9.193 -20.505 1.00 96.25 470 LEU A CA 1
ATOM 3690 C C . LEU A 1 470 ? 23.522 -10.232 -21.388 1.00 96.25 470 LEU A C 1
ATOM 3692 O O . LEU A 1 470 ? 23.718 -11.374 -20.969 1.00 96.25 470 LEU A O 1
ATOM 3696 N N . ALA A 1 471 ? 23.934 -9.827 -22.588 1.00 96.06 471 ALA A N 1
ATOM 3697 C CA . ALA A 1 471 ? 24.630 -10.716 -23.504 1.00 96.06 471 ALA A CA 1
ATOM 3698 C C . ALA A 1 471 ? 25.972 -11.196 -22.910 1.00 96.06 471 ALA A C 1
ATOM 3700 O O . ALA A 1 471 ? 26.745 -10.379 -22.394 1.00 96.06 471 ALA A O 1
ATOM 3701 N N . PRO A 1 472 ? 26.287 -12.501 -23.003 1.00 94.31 472 PRO A N 1
ATOM 3702 C CA . PRO A 1 472 ? 27.596 -13.024 -22.630 1.00 94.31 472 PRO A CA 1
ATOM 3703 C C . PRO A 1 472 ? 28.732 -12.317 -23.393 1.00 94.31 472 PRO A C 1
ATOM 3705 O O . PRO A 1 472 ? 28.580 -12.067 -24.592 1.00 94.31 472 PRO A O 1
ATOM 3708 N N . PRO A 1 473 ? 29.880 -12.002 -22.757 1.00 91.06 473 PRO A N 1
ATOM 3709 C CA . PRO A 1 473 ? 30.956 -11.228 -23.388 1.00 91.06 473 PRO A CA 1
ATOM 3710 C C . PRO A 1 473 ? 31.518 -11.814 -24.691 1.00 91.06 473 PRO A C 1
ATOM 3712 O O . PRO A 1 473 ? 32.051 -11.071 -25.510 1.00 91.06 473 PRO A O 1
ATOM 3715 N N . ASP A 1 474 ? 31.417 -13.129 -24.877 1.00 94.12 474 ASP A N 1
ATOM 3716 C CA . ASP A 1 474 ? 31.825 -13.881 -26.068 1.00 94.12 474 ASP A CA 1
ATOM 3717 C C . ASP A 1 474 ? 30.847 -13.744 -27.247 1.00 94.12 474 ASP A C 1
ATOM 3719 O O . ASP A 1 474 ? 31.241 -13.929 -28.397 1.00 94.12 474 ASP A O 1
ATOM 3723 N N . ARG A 1 475 ? 29.588 -13.375 -26.979 1.00 94.69 475 ARG A N 1
ATOM 3724 C CA . ARG A 1 475 ? 28.536 -13.156 -27.987 1.00 94.69 475 ARG A CA 1
ATOM 3725 C C . ARG A 1 475 ? 28.417 -11.691 -28.425 1.00 94.69 475 ARG A C 1
ATOM 3727 O O . ARG A 1 475 ? 27.673 -11.398 -29.358 1.00 94.69 475 ARG A O 1
ATOM 3734 N N . ILE A 1 476 ? 29.118 -10.768 -27.763 1.00 94.06 476 ILE A N 1
ATOM 3735 C CA . ILE A 1 476 ? 29.086 -9.332 -28.076 1.00 94.06 476 ILE A CA 1
ATOM 3736 C C . ILE A 1 476 ? 30.026 -9.040 -29.252 1.00 94.06 476 ILE A C 1
ATOM 3738 O O . ILE A 1 476 ? 31.215 -9.360 -29.201 1.00 94.06 476 ILE A O 1
ATOM 3742 N N . SER A 1 477 ? 29.510 -8.395 -30.303 1.00 93.56 477 SER A N 1
ATOM 3743 C CA . SER A 1 477 ? 30.325 -8.006 -31.457 1.00 93.56 477 SER A CA 1
ATOM 3744 C C . SER A 1 477 ? 31.361 -6.927 -31.085 1.00 93.56 477 SER A C 1
ATOM 3746 O O . SER A 1 477 ? 31.129 -6.133 -30.166 1.00 93.56 477 SER A O 1
ATOM 3748 N N . PRO A 1 478 ? 32.502 -6.840 -31.798 1.00 92.75 478 PRO A N 1
ATOM 3749 C CA . PRO A 1 478 ? 33.500 -5.796 -31.558 1.00 92.75 478 PRO A CA 1
ATOM 3750 C C . PRO A 1 478 ? 32.928 -4.372 -31.637 1.00 92.75 478 PRO A C 1
ATOM 3752 O O . PRO A 1 478 ? 33.300 -3.525 -30.831 1.00 92.75 478 PRO A O 1
ATOM 3755 N N . GLU A 1 479 ? 31.975 -4.140 -32.545 1.00 91.31 479 GLU A N 1
ATOM 3756 C CA . GLU A 1 479 ? 31.294 -2.851 -32.731 1.00 91.31 479 GLU A CA 1
ATOM 3757 C C . GLU A 1 479 ? 30.470 -2.448 -31.497 1.00 91.31 479 GLU A C 1
ATOM 3759 O O . GLU A 1 479 ? 30.577 -1.321 -31.010 1.00 91.31 479 GLU A O 1
ATOM 3764 N N . ILE A 1 480 ? 29.692 -3.382 -30.932 1.00 90.56 480 ILE A N 1
ATOM 3765 C CA . ILE A 1 480 ? 28.910 -3.140 -29.707 1.00 90.56 480 ILE A CA 1
ATOM 3766 C C . ILE A 1 480 ? 29.852 -2.887 -28.525 1.00 90.56 480 ILE A C 1
ATOM 3768 O O . ILE A 1 480 ? 29.617 -2.001 -27.701 1.00 90.56 480 ILE A O 1
ATOM 3772 N N . LYS A 1 481 ? 30.952 -3.642 -28.452 1.00 90.12 481 LYS A N 1
ATOM 3773 C CA . LYS A 1 481 ? 31.946 -3.512 -27.384 1.00 90.12 481 LYS A CA 1
ATOM 3774 C C . LYS A 1 481 ? 32.642 -2.148 -27.400 1.00 90.12 481 LYS A C 1
ATOM 3776 O O . LYS A 1 481 ? 32.899 -1.591 -26.336 1.00 90.12 481 LYS A O 1
ATOM 3781 N N . GLU A 1 482 ? 32.909 -1.594 -28.582 1.00 90.06 482 GLU A N 1
ATOM 3782 C CA . GLU A 1 482 ? 33.458 -0.243 -28.729 1.00 90.06 482 GLU A CA 1
ATOM 3783 C C . GLU A 1 482 ? 32.478 0.824 -28.217 1.00 90.06 482 GLU A C 1
ATOM 3785 O O . GLU A 1 482 ? 32.869 1.672 -27.413 1.00 90.06 482 GLU A O 1
ATOM 3790 N N . LYS A 1 483 ? 31.191 0.726 -28.585 1.00 88.00 483 LYS A N 1
ATOM 3791 C CA . LYS A 1 483 ? 30.131 1.635 -28.102 1.00 88.00 483 LYS A CA 1
ATOM 3792 C C . LYS A 1 483 ? 29.927 1.571 -26.586 1.00 88.00 483 LYS A C 1
ATOM 3794 O O . LYS A 1 483 ? 29.699 2.597 -25.950 1.00 88.00 483 LYS A O 1
ATOM 3799 N N . MET A 1 484 ? 30.013 0.380 -25.990 1.00 87.75 484 MET A N 1
ATOM 3800 C CA . MET A 1 484 ? 29.924 0.206 -24.534 1.00 87.75 484 MET A CA 1
ATOM 3801 C C . MET A 1 484 ? 31.109 0.834 -23.790 1.00 87.75 484 MET A C 1
ATOM 3803 O O . MET A 1 484 ? 30.976 1.241 -22.633 1.00 87.75 484 MET A O 1
ATOM 3807 N N . GLY A 1 485 ? 32.288 0.877 -24.412 1.00 85.00 485 GLY A N 1
ATOM 3808 C CA . GLY A 1 485 ? 33.523 1.271 -23.747 1.00 85.00 485 GLY A CA 1
ATOM 3809 C C . GLY A 1 485 ? 33.822 0.397 -22.521 1.00 85.00 485 GLY A C 1
ATOM 3810 O O . GLY A 1 485 ? 33.745 -0.827 -22.572 1.00 85.00 485 GLY A O 1
ATOM 3811 N N . ASN A 1 486 ? 34.150 1.031 -21.391 1.00 83.75 486 ASN A N 1
ATOM 3812 C CA . ASN A 1 486 ? 34.523 0.340 -20.146 1.00 83.75 486 ASN A CA 1
ATOM 3813 C C . ASN A 1 486 ? 33.359 0.259 -19.141 1.00 83.75 486 ASN A C 1
ATOM 3815 O O . ASN A 1 486 ? 33.581 0.314 -17.929 1.00 83.75 486 ASN A O 1
ATOM 3819 N N . LEU A 1 487 ? 32.116 0.214 -19.623 1.00 88.44 487 LEU A N 1
ATOM 3820 C CA . LEU A 1 487 ? 30.944 0.079 -18.762 1.00 88.44 487 LEU A CA 1
ATOM 3821 C C . LEU A 1 487 ? 30.794 -1.359 -18.253 1.00 88.44 487 LEU A C 1
ATOM 3823 O O . LEU A 1 487 ? 31.032 -2.321 -18.979 1.00 88.44 487 LEU A O 1
ATOM 3827 N N . SER A 1 488 ? 30.379 -1.491 -16.994 1.00 85.94 488 SER A N 1
ATOM 3828 C CA . SER A 1 488 ? 30.102 -2.775 -16.350 1.00 85.94 488 SER A CA 1
ATOM 3829 C C . SER A 1 488 ? 28.677 -2.777 -15.821 1.00 85.94 488 SER A C 1
ATOM 3831 O O . SER A 1 488 ? 28.319 -1.935 -14.998 1.00 85.94 488 SER A O 1
ATOM 3833 N N . PHE A 1 489 ? 27.871 -3.711 -16.313 1.00 90.69 489 PHE A N 1
ATOM 3834 C CA . PHE A 1 489 ? 26.461 -3.843 -15.969 1.00 90.69 489 PHE A CA 1
ATOM 3835 C C . PHE A 1 489 ? 26.293 -4.854 -14.840 1.00 90.69 489 PHE A C 1
ATOM 3837 O O . PHE A 1 489 ? 26.931 -5.907 -14.838 1.00 90.69 489 PHE A O 1
ATOM 3844 N N . GLN A 1 490 ? 25.420 -4.543 -13.889 1.00 86.69 490 GLN A N 1
ATOM 3845 C CA . GLN A 1 490 ? 25.112 -5.421 -12.766 1.00 86.69 490 GLN A CA 1
ATOM 3846 C C . GLN A 1 490 ? 23.644 -5.820 -12.812 1.00 86.69 490 GLN A C 1
ATOM 3848 O O . GLN A 1 490 ? 22.789 -5.007 -13.156 1.00 86.69 490 GLN A O 1
ATOM 3853 N N . SER A 1 491 ? 23.335 -7.059 -12.443 1.00 87.06 491 SER A N 1
ATOM 3854 C CA . SER A 1 491 ? 21.950 -7.442 -12.175 1.00 87.06 491 SER A CA 1
ATOM 3855 C C . SER A 1 491 ? 21.479 -6.781 -10.881 1.00 87.06 491 SER A C 1
ATOM 3857 O O . SER A 1 491 ? 22.240 -6.699 -9.918 1.00 87.06 491 SER A O 1
ATOM 3859 N N . TYR A 1 492 ? 20.222 -6.339 -10.841 1.00 84.06 492 TYR A N 1
ATOM 3860 C CA . TYR A 1 492 ? 19.638 -5.712 -9.650 1.00 84.06 492 TYR A CA 1
ATOM 3861 C C . TYR A 1 492 ? 19.694 -6.641 -8.431 1.00 84.06 492 TYR A C 1
ATOM 3863 O O . TYR A 1 492 ? 19.991 -6.208 -7.318 1.00 84.06 492 TYR A O 1
ATOM 3871 N N . ARG A 1 493 ? 19.462 -7.938 -8.662 1.00 83.50 493 ARG A N 1
ATOM 3872 C CA . ARG A 1 493 ? 19.643 -9.024 -7.692 1.00 83.50 493 ARG A CA 1
ATOM 3873 C C . ARG A 1 493 ? 20.242 -10.250 -8.382 1.00 83.50 493 ARG A C 1
ATOM 3875 O O . ARG A 1 493 ? 20.028 -10.416 -9.583 1.00 83.50 493 ARG A O 1
ATOM 3882 N N . PRO A 1 494 ? 20.899 -11.164 -7.641 1.00 78.06 494 PRO A N 1
ATOM 3883 C CA . PRO A 1 494 ? 21.450 -12.397 -8.213 1.00 78.06 494 PRO A CA 1
ATOM 3884 C C . PRO A 1 494 ? 20.423 -13.245 -8.982 1.00 78.06 494 PRO A C 1
ATOM 3886 O O . PRO A 1 494 ? 20.762 -13.870 -9.984 1.00 78.06 494 PRO A O 1
ATOM 3889 N N . ASN A 1 495 ? 19.159 -13.225 -8.543 1.00 82.75 495 ASN A N 1
ATOM 3890 C CA . ASN A 1 495 ? 18.074 -14.012 -9.137 1.00 82.75 495 ASN A CA 1
ATOM 3891 C C . ASN A 1 495 ? 17.329 -13.272 -10.268 1.00 82.75 495 ASN A C 1
ATOM 3893 O O . ASN A 1 495 ? 16.546 -13.890 -10.978 1.00 82.75 495 ASN A O 1
ATOM 3897 N N . GLN A 1 496 ? 17.558 -11.965 -10.446 1.00 86.19 496 GLN A N 1
ATOM 3898 C CA . GLN A 1 496 ? 16.845 -11.111 -11.408 1.00 86.19 496 GLN A CA 1
ATOM 3899 C C . GLN A 1 496 ? 17.795 -10.651 -12.516 1.00 86.19 496 GLN A C 1
ATOM 3901 O O . GLN A 1 496 ? 18.262 -9.512 -12.539 1.00 86.19 496 GLN A O 1
ATOM 3906 N N . LYS A 1 497 ? 18.100 -11.559 -13.447 1.00 92.38 497 LYS A N 1
ATOM 3907 C CA . LYS A 1 497 ? 19.040 -11.293 -14.550 1.00 92.38 497 LYS A CA 1
ATOM 3908 C C . LYS A 1 497 ? 18.501 -10.333 -15.615 1.00 92.38 497 LYS A C 1
ATOM 3910 O O . LYS A 1 497 ? 19.286 -9.710 -16.322 1.00 92.38 497 LYS A O 1
ATOM 3915 N N . ASN A 1 498 ? 17.181 -10.198 -15.703 1.00 95.00 498 ASN A N 1
ATOM 3916 C CA . ASN A 1 498 ? 16.480 -9.314 -16.633 1.00 95.00 498 ASN A CA 1
ATOM 3917 C C . ASN A 1 498 ? 16.422 -7.850 -16.166 1.00 95.00 498 ASN A C 1
ATOM 3919 O O . ASN A 1 498 ? 15.977 -6.982 -16.913 1.00 95.00 498 ASN A O 1
ATOM 3923 N N . ILE A 1 499 ? 16.856 -7.549 -14.941 1.00 95.12 499 ILE A N 1
ATOM 3924 C CA . ILE A 1 499 ? 16.895 -6.181 -14.423 1.00 95.12 499 ILE A CA 1
ATOM 3925 C C . ILE A 1 499 ? 18.350 -5.756 -14.298 1.00 95.12 499 ILE A C 1
ATOM 3927 O O . ILE A 1 499 ? 19.091 -6.287 -13.470 1.00 95.12 499 ILE A O 1
ATOM 3931 N N . LEU A 1 500 ? 18.753 -4.789 -15.115 1.00 93.56 500 LEU A N 1
ATOM 3932 C CA . LEU A 1 500 ? 20.135 -4.340 -15.231 1.00 93.56 500 LEU A CA 1
ATOM 3933 C C . LEU A 1 500 ? 20.298 -2.941 -14.642 1.00 93.56 500 LEU A C 1
ATOM 3935 O O . LEU A 1 500 ? 19.483 -2.052 -14.876 1.00 93.56 500 LEU A O 1
ATOM 3939 N N . VAL A 1 501 ? 21.378 -2.736 -13.898 1.00 92.19 501 VAL A N 1
ATOM 3940 C CA . VAL A 1 501 ? 21.735 -1.470 -13.260 1.00 92.19 501 VAL A CA 1
ATOM 3941 C C . VAL A 1 501 ? 23.130 -1.058 -13.701 1.00 92.19 501 VAL A C 1
ATOM 3943 O O . VAL A 1 501 ? 24.043 -1.881 -13.805 1.00 92.19 501 VAL A O 1
ATOM 3946 N N . ILE A 1 502 ? 23.295 0.239 -13.939 1.00 90.81 502 ILE A N 1
ATOM 3947 C CA . ILE A 1 502 ? 24.570 0.867 -14.268 1.00 90.81 502 ILE A CA 1
ATOM 3948 C C . ILE A 1 502 ? 24.699 2.203 -13.539 1.00 90.81 502 ILE A C 1
ATOM 3950 O O . ILE A 1 502 ? 23.743 2.972 -13.429 1.00 90.81 502 ILE A O 1
ATOM 3954 N N . GLY A 1 503 ? 25.910 2.503 -13.079 1.00 86.50 503 GLY A N 1
ATOM 3955 C CA . GLY A 1 503 ? 26.248 3.778 -12.459 1.00 86.50 503 GLY A CA 1
ATOM 3956 C C . GLY A 1 503 ? 26.693 3.654 -10.999 1.00 86.50 503 GLY A C 1
ATOM 3957 O O . GLY A 1 503 ? 26.554 2.596 -10.390 1.00 86.50 503 GLY A O 1
ATOM 3958 N N . PRO A 1 504 ? 27.232 4.743 -10.425 1.00 89.81 504 PRO A N 1
ATOM 3959 C CA . PRO A 1 504 ? 27.432 6.047 -11.061 1.00 89.81 504 PRO A CA 1
ATOM 3960 C C . PRO A 1 504 ? 28.612 6.051 -12.052 1.00 89.81 504 PRO A C 1
ATOM 3962 O O . PRO A 1 504 ? 29.695 5.570 -11.731 1.00 89.81 504 PRO A O 1
ATOM 3965 N N . VAL A 1 505 ? 28.422 6.637 -13.239 1.00 92.31 505 VAL A N 1
ATOM 3966 C CA . VAL A 1 505 ? 29.478 6.827 -14.257 1.00 92.31 505 VAL A CA 1
ATOM 3967 C C . VAL A 1 505 ? 29.566 8.291 -14.717 1.00 92.31 505 VAL A C 1
ATOM 3969 O O . VAL A 1 505 ? 28.582 9.023 -14.583 1.00 92.31 505 VAL A O 1
ATOM 3972 N N . PRO A 1 506 ? 30.716 8.761 -15.246 1.00 93.38 506 PRO A N 1
ATOM 3973 C CA . PRO A 1 506 ? 30.874 10.153 -15.675 1.00 93.38 506 PRO A CA 1
ATOM 3974 C C . PRO A 1 506 ? 29.890 10.546 -16.787 1.00 93.38 506 PRO A C 1
ATOM 3976 O O . PRO A 1 506 ? 29.949 10.002 -17.891 1.00 93.38 506 PRO A O 1
ATOM 3979 N N . GLY A 1 507 ? 29.022 11.529 -16.524 1.00 90.75 507 GLY A N 1
ATOM 3980 C CA . GLY A 1 507 ? 27.956 11.925 -17.452 1.00 90.75 507 GLY A CA 1
ATOM 3981 C C . GLY A 1 507 ? 28.461 12.523 -18.765 1.00 90.75 507 GLY A C 1
ATOM 3982 O O . GLY A 1 507 ? 27.862 12.291 -19.809 1.00 90.75 507 GLY A O 1
ATOM 3983 N N . GLN A 1 508 ? 29.610 13.207 -18.739 1.00 89.12 508 GLN A N 1
ATOM 3984 C CA . GLN A 1 508 ? 30.227 13.791 -19.939 1.00 89.12 508 GLN A CA 1
ATOM 3985 C C . GLN A 1 508 ? 30.628 12.739 -20.974 1.00 89.12 508 GLN A C 1
ATOM 3987 O O . GLN A 1 508 ? 30.627 13.022 -22.167 1.00 89.12 508 GLN A O 1
ATOM 3992 N N . LYS A 1 509 ? 30.974 11.531 -20.515 1.00 91.00 509 LYS A N 1
ATOM 3993 C CA . LYS A 1 509 ? 31.384 10.424 -21.381 1.00 91.00 509 LYS A CA 1
ATOM 3994 C C . LYS A 1 509 ? 30.219 9.498 -21.732 1.00 91.00 509 LYS A C 1
ATOM 3996 O O . LYS A 1 509 ? 30.206 8.949 -22.823 1.00 91.00 509 LYS A O 1
ATOM 4001 N N . TYR A 1 510 ? 29.268 9.325 -20.815 1.00 92.88 510 TYR A N 1
ATOM 4002 C CA . TYR A 1 510 ? 28.224 8.301 -20.906 1.00 92.88 510 TYR A CA 1
ATOM 4003 C C . TYR A 1 510 ? 26.810 8.887 -20.832 1.00 92.88 510 TYR A C 1
ATOM 4005 O O . TYR A 1 510 ? 25.944 8.337 -20.161 1.00 92.88 510 TYR A O 1
ATOM 4013 N N . SER A 1 511 ? 26.565 10.017 -21.501 1.00 89.88 511 SER A N 1
ATOM 4014 C CA . SER A 1 511 ? 25.199 10.550 -21.650 1.00 89.88 511 SER A CA 1
ATOM 4015 C C . SER A 1 511 ? 24.292 9.619 -22.456 1.00 89.88 511 SER A C 1
ATOM 4017 O O . SER A 1 511 ? 23.078 9.641 -22.270 1.00 89.88 511 SER A O 1
ATOM 4019 N N . GLU A 1 512 ? 24.886 8.767 -23.287 1.00 94.56 512 GLU A N 1
ATOM 4020 C CA . GLU A 1 512 ? 24.233 7.661 -23.974 1.00 94.56 512 GLU A CA 1
ATOM 4021 C C . GLU A 1 512 ? 24.874 6.351 -23.513 1.00 94.56 512 GLU A C 1
ATOM 4023 O O . GLU A 1 512 ? 26.100 6.220 -23.478 1.00 94.56 512 GLU A O 1
ATOM 4028 N N . ILE A 1 513 ? 24.042 5.392 -23.110 1.00 95.75 513 ILE A N 1
ATOM 4029 C CA . ILE A 1 513 ? 24.472 4.101 -22.573 1.00 95.75 513 ILE A CA 1
ATOM 4030 C C . ILE A 1 513 ? 23.893 2.999 -23.451 1.00 95.75 513 ILE A C 1
ATOM 4032 O O . ILE A 1 513 ? 22.678 2.847 -23.541 1.00 95.75 513 ILE A O 1
ATOM 4036 N N . THR A 1 514 ? 24.769 2.210 -24.071 1.00 96.19 514 THR A N 1
ATOM 4037 C CA . THR A 1 514 ? 24.377 1.064 -24.903 1.00 96.19 514 THR A CA 1
ATOM 4038 C C . THR A 1 514 ? 24.399 -0.214 -24.071 1.00 96.19 514 THR A C 1
ATOM 4040 O O . THR A 1 514 ? 25.452 -0.608 -23.572 1.00 96.19 514 THR A O 1
ATOM 4043 N N . PHE A 1 515 ? 23.248 -0.867 -23.925 1.00 97.00 515 PHE A N 1
ATOM 4044 C CA . PHE A 1 515 ? 23.099 -2.154 -23.250 1.00 97.00 515 PHE A CA 1
ATOM 4045 C C . PHE A 1 515 ? 23.099 -3.292 -24.284 1.00 97.00 515 PHE A C 1
ATOM 4047 O O . PHE A 1 515 ? 22.234 -3.297 -25.163 1.00 97.00 515 PHE A O 1
ATOM 4054 N N . PRO A 1 516 ? 24.019 -4.270 -24.190 1.00 96.88 516 PRO A N 1
ATOM 4055 C CA . PRO A 1 516 ? 23.997 -5.455 -25.043 1.00 96.88 516 PRO A CA 1
ATOM 4056 C C . PRO A 1 516 ? 23.038 -6.500 -24.459 1.00 96.88 516 PRO A C 1
ATOM 4058 O O . PRO A 1 516 ? 23.333 -7.139 -23.448 1.00 96.88 516 PRO A O 1
ATOM 4061 N N . ILE A 1 517 ? 21.877 -6.683 -25.076 1.00 97.88 517 ILE A N 1
ATOM 4062 C CA . ILE A 1 517 ? 20.842 -7.591 -24.574 1.00 97.88 517 ILE A CA 1
ATOM 4063 C C . ILE A 1 517 ? 20.769 -8.832 -25.456 1.00 97.88 517 ILE A C 1
ATOM 4065 O O . ILE A 1 517 ? 20.787 -8.724 -26.679 1.00 97.88 517 ILE A O 1
ATOM 4069 N N . LEU A 1 518 ? 20.669 -10.010 -24.843 1.00 97.50 518 LEU A N 1
ATOM 4070 C CA . LEU A 1 518 ? 20.378 -11.267 -25.527 1.00 97.50 518 LEU A CA 1
ATOM 4071 C C . LEU A 1 518 ? 18.879 -11.568 -25.421 1.00 97.50 518 LEU A C 1
ATOM 4073 O O . LEU A 1 518 ? 18.324 -11.618 -24.319 1.00 97.50 518 LEU A O 1
ATOM 4077 N N . SER A 1 519 ? 18.218 -11.766 -26.563 1.00 97.56 519 SER A N 1
ATOM 4078 C CA . SER A 1 519 ? 16.825 -12.213 -26.597 1.00 97.56 519 SER A CA 1
ATOM 4079 C C . SER A 1 519 ? 16.703 -13.700 -26.224 1.00 97.56 519 SER A C 1
ATOM 4081 O O . SER A 1 519 ? 17.556 -14.510 -26.594 1.00 97.56 519 SER A O 1
ATOM 4083 N N . PRO A 1 520 ? 15.643 -14.101 -25.501 1.00 97.00 520 PRO A N 1
ATOM 4084 C CA . PRO A 1 520 ? 15.402 -15.502 -25.175 1.00 97.00 520 PRO A CA 1
ATOM 4085 C C . PRO A 1 520 ? 14.965 -16.310 -26.401 1.00 97.00 520 PRO A C 1
ATOM 4087 O O . PRO A 1 520 ? 14.469 -15.764 -27.386 1.00 97.00 520 PRO A O 1
ATOM 4090 N N . ASP A 1 521 ? 15.074 -17.634 -26.294 1.00 95.69 521 ASP A N 1
ATOM 4091 C CA . ASP A 1 521 ? 14.562 -18.573 -27.290 1.00 95.69 521 ASP A CA 1
ATOM 4092 C C . ASP A 1 521 ? 13.372 -19.389 -26.737 1.00 95.69 521 ASP A C 1
ATOM 4094 O O . ASP A 1 521 ? 13.572 -20.253 -25.873 1.00 95.69 521 ASP A O 1
ATOM 4098 N N . PRO A 1 522 ? 12.138 -19.158 -27.234 1.00 94.50 522 PRO A N 1
ATOM 4099 C CA . PRO A 1 522 ? 10.952 -19.944 -26.882 1.00 94.50 522 PRO A CA 1
ATOM 4100 C C . PRO A 1 522 ? 11.065 -21.449 -27.167 1.00 94.50 522 PRO A C 1
ATOM 4102 O O . PRO A 1 522 ? 10.336 -22.237 -26.565 1.00 94.50 522 PRO A O 1
ATOM 4105 N N . ALA A 1 523 ? 11.960 -21.879 -28.066 1.00 92.50 523 ALA A N 1
ATOM 4106 C CA . ALA A 1 523 ? 12.171 -23.302 -28.331 1.00 92.50 523 ALA A CA 1
ATOM 4107 C C . ALA A 1 523 ? 12.848 -24.019 -27.149 1.00 92.50 523 ALA A C 1
ATOM 4109 O O . ALA A 1 523 ? 12.627 -25.214 -26.939 1.00 92.50 523 ALA A O 1
ATOM 4110 N N . THR A 1 524 ? 13.643 -23.293 -26.356 1.00 92.31 524 THR A N 1
ATOM 4111 C CA . THR A 1 524 ? 14.360 -23.835 -25.192 1.00 92.31 524 THR A CA 1
ATOM 4112 C C . THR A 1 524 ? 13.676 -23.490 -23.869 1.00 92.31 524 THR A C 1
ATOM 4114 O O . THR A 1 524 ? 13.576 -24.347 -22.988 1.00 92.31 524 THR A O 1
ATOM 4117 N N . LYS A 1 525 ? 13.163 -22.261 -23.722 1.00 91.69 525 LYS A N 1
ATOM 4118 C CA . LYS A 1 525 ? 12.478 -21.775 -22.515 1.00 91.69 525 LYS A CA 1
ATOM 4119 C C . LYS A 1 525 ? 10.962 -21.779 -22.732 1.00 91.69 525 LYS A C 1
ATOM 4121 O O . LYS A 1 525 ? 10.428 -20.893 -23.390 1.00 91.69 525 LYS A O 1
ATOM 4126 N N . LYS A 1 526 ? 10.264 -22.756 -22.139 1.00 90.06 526 LYS A N 1
ATOM 4127 C CA . LYS A 1 526 ? 8.814 -22.966 -22.337 1.00 90.06 526 LYS A CA 1
ATOM 4128 C C . LYS A 1 526 ? 7.925 -21.826 -21.832 1.00 90.06 526 LYS A C 1
ATOM 4130 O O . LYS A 1 526 ? 6.828 -21.660 -22.355 1.00 90.06 526 LYS A O 1
ATOM 4135 N N . ASP A 1 527 ? 8.403 -21.064 -20.854 1.00 90.62 527 ASP A N 1
ATOM 4136 C CA . ASP A 1 527 ? 7.659 -19.953 -20.245 1.00 90.62 527 ASP A CA 1
ATOM 4137 C C . ASP A 1 527 ? 7.735 -18.661 -21.083 1.00 90.62 527 ASP A C 1
ATOM 4139 O O . ASP A 1 527 ? 7.084 -17.666 -20.775 1.00 90.62 527 ASP A O 1
ATOM 4143 N N . ILE A 1 528 ? 8.528 -18.667 -22.162 1.00 93.44 528 ILE A N 1
ATOM 4144 C CA . ILE A 1 528 ? 8.690 -17.536 -23.074 1.00 93.44 528 ILE A CA 1
ATOM 4145 C C . ILE A 1 528 ? 7.887 -17.784 -24.351 1.00 93.44 528 ILE A C 1
ATOM 4147 O O . ILE A 1 528 ? 7.871 -18.885 -24.904 1.00 93.44 528 ILE A O 1
ATOM 4151 N N . HIS A 1 529 ? 7.242 -16.737 -24.865 1.00 94.88 529 HIS A N 1
ATOM 4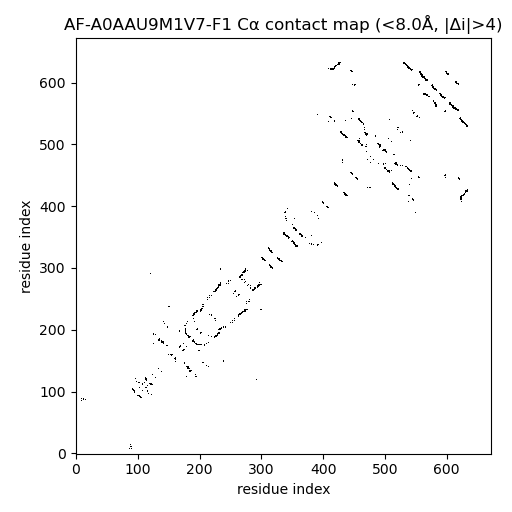152 C CA . HIS A 1 529 ? 6.391 -16.816 -26.047 1.00 94.88 529 HIS A CA 1
ATOM 4153 C C . HIS A 1 529 ? 6.700 -15.696 -27.046 1.00 94.88 529 HIS A C 1
ATOM 4155 O O . HIS A 1 529 ? 7.181 -14.625 -26.692 1.00 94.88 529 HIS A O 1
ATOM 4161 N N . PHE A 1 530 ? 6.389 -15.923 -28.322 1.00 96.00 530 PHE A N 1
ATOM 4162 C CA . PHE A 1 530 ? 6.517 -14.899 -29.363 1.00 96.00 530 PHE A CA 1
ATOM 4163 C C . PHE A 1 530 ? 5.394 -13.864 -29.250 1.00 96.00 530 PHE A C 1
ATOM 4165 O O . PHE A 1 530 ? 4.289 -14.067 -29.776 1.00 96.00 530 PHE A O 1
ATOM 4172 N N . LEU A 1 531 ? 5.685 -12.776 -28.540 1.00 95.25 531 LEU A N 1
ATOM 4173 C CA . LEU A 1 531 ? 4.767 -11.696 -28.193 1.00 95.25 531 LEU A CA 1
ATOM 4174 C C . LEU A 1 531 ? 5.471 -10.334 -28.294 1.00 95.25 531 LEU A C 1
ATOM 4176 O O . LEU A 1 531 ? 6.685 -10.234 -28.491 1.00 95.25 531 LEU A O 1
ATOM 4180 N N . LYS A 1 532 ? 4.678 -9.274 -28.141 1.00 96.44 532 LYS A N 1
ATOM 4181 C CA . LYS A 1 532 ? 5.170 -7.919 -27.907 1.00 96.44 532 LYS A CA 1
ATOM 4182 C C . LYS A 1 532 ? 5.352 -7.722 -26.405 1.00 96.44 532 LYS A C 1
ATOM 4184 O O . LYS A 1 532 ? 4.412 -7.949 -25.647 1.00 96.44 532 LYS A O 1
ATOM 4189 N N . TYR A 1 533 ? 6.540 -7.303 -25.995 1.00 96.25 533 TYR A N 1
ATOM 4190 C CA . TYR A 1 533 ? 6.902 -7.118 -24.600 1.00 96.25 533 TYR A CA 1
ATOM 4191 C C . TYR A 1 533 ? 7.278 -5.660 -24.302 1.00 96.25 533 TYR A C 1
ATOM 4193 O O . TYR A 1 533 ? 7.891 -5.010 -25.151 1.00 96.25 533 TYR A O 1
ATOM 4201 N N . PRO A 1 534 ? 6.956 -5.145 -23.104 1.00 96.06 534 PRO A N 1
ATOM 4202 C CA . PRO A 1 534 ? 7.394 -3.824 -22.677 1.00 96.06 534 PRO A CA 1
ATOM 4203 C C . PRO A 1 534 ? 8.815 -3.857 -22.092 1.00 96.06 534 PRO A C 1
ATOM 4205 O O . PRO A 1 534 ? 9.197 -4.800 -21.402 1.00 96.06 534 PRO A O 1
ATOM 4208 N N . ILE A 1 535 ? 9.571 -2.788 -22.315 1.00 97.31 535 ILE A N 1
ATOM 4209 C CA . ILE A 1 535 ? 10.857 -2.496 -21.680 1.00 97.31 535 ILE A CA 1
ATOM 4210 C C . ILE A 1 535 ? 10.700 -1.175 -20.933 1.00 97.31 535 ILE A C 1
ATOM 4212 O O . ILE A 1 535 ? 10.206 -0.199 -21.494 1.00 97.31 535 ILE A O 1
ATOM 4216 N N . TYR A 1 536 ? 11.138 -1.129 -19.677 1.00 97.06 536 TYR A N 1
ATOM 4217 C CA . TYR A 1 536 ? 11.081 0.090 -18.870 1.00 97.06 536 TYR A CA 1
ATOM 4218 C C . TYR A 1 536 ? 12.481 0.563 -18.515 1.00 97.06 536 TYR A C 1
ATOM 4220 O O . TYR A 1 536 ? 13.338 -0.239 -18.145 1.00 97.06 536 TYR A O 1
ATOM 4228 N N . VAL A 1 537 ? 12.700 1.873 -18.559 1.00 96.94 537 VAL A N 1
ATOM 4229 C CA . VAL A 1 537 ? 13.963 2.488 -18.163 1.00 96.94 537 VAL A CA 1
ATOM 4230 C C . VAL A 1 537 ? 13.743 3.592 -17.139 1.00 96.94 537 VAL A C 1
ATOM 4232 O O . VAL A 1 537 ? 12.789 4.367 -17.203 1.00 96.94 537 VAL A O 1
ATOM 4235 N N . GLY A 1 538 ? 14.656 3.670 -16.178 1.00 96.06 538 GLY A N 1
ATOM 4236 C CA . GLY A 1 538 ? 14.824 4.820 -15.304 1.00 96.06 538 GLY A CA 1
ATOM 4237 C C . GLY A 1 538 ? 16.240 5.350 -15.446 1.00 96.06 538 GLY A C 1
ATOM 4238 O O . GLY A 1 538 ? 17.186 4.604 -15.221 1.00 96.06 538 GLY A O 1
ATOM 4239 N N . GLY A 1 539 ? 16.401 6.626 -15.784 1.00 95.00 539 GLY A N 1
ATOM 4240 C CA . GLY A 1 539 ? 17.709 7.270 -15.930 1.00 95.00 539 GLY A CA 1
ATOM 4241 C C . GLY A 1 539 ? 17.850 8.474 -15.006 1.00 95.00 539 GLY A C 1
ATOM 4242 O O . GLY A 1 539 ? 16.975 9.336 -14.948 1.00 95.00 539 GLY A O 1
ATOM 4243 N N . ASN A 1 540 ? 18.962 8.558 -14.282 1.00 94.88 540 ASN A N 1
ATOM 4244 C CA . ASN A 1 540 ? 19.286 9.681 -13.407 1.00 94.88 540 ASN A CA 1
ATOM 4245 C C . ASN A 1 540 ? 20.559 10.394 -13.871 1.00 94.88 540 ASN A C 1
ATOM 4247 O O . ASN A 1 540 ? 21.522 9.760 -14.299 1.00 94.88 540 ASN A O 1
ATOM 4251 N N . ARG A 1 541 ? 20.586 11.714 -13.673 1.00 95.31 541 ARG A N 1
ATOM 4252 C CA . ARG A 1 541 ? 21.781 12.556 -13.753 1.00 95.31 541 ARG A CA 1
ATOM 4253 C C . ARG A 1 541 ? 21.874 13.435 -12.509 1.00 95.31 541 ARG A C 1
ATOM 4255 O O . ARG A 1 541 ? 20.893 14.048 -12.096 1.00 95.31 541 ARG A O 1
ATOM 4262 N N . GLY A 1 542 ? 23.066 13.533 -11.935 1.00 93.25 542 GLY A N 1
ATOM 4263 C CA . GLY A 1 542 ? 23.312 14.317 -10.724 1.00 93.25 542 GLY A CA 1
ATOM 4264 C C . GLY A 1 542 ? 22.922 13.606 -9.421 1.00 93.25 542 GLY A C 1
ATOM 4265 O O . GLY A 1 542 ? 22.493 12.451 -9.406 1.00 93.25 542 GLY A O 1
ATOM 4266 N N . ARG A 1 543 ? 23.151 14.283 -8.295 1.00 93.69 543 ARG A N 1
ATOM 4267 C CA . ARG A 1 543 ? 22.968 13.750 -6.937 1.00 93.69 543 ARG A CA 1
ATOM 4268 C C . ARG A 1 543 ? 21.509 13.827 -6.479 1.00 93.69 543 ARG A C 1
ATOM 4270 O O . ARG A 1 543 ? 20.789 14.757 -6.834 1.00 93.69 543 ARG A O 1
ATOM 4277 N N . GLY A 1 544 ? 21.099 12.859 -5.661 1.00 86.44 544 GLY A N 1
ATOM 4278 C CA . GLY A 1 544 ? 19.769 12.826 -5.045 1.00 86.44 544 GLY A CA 1
ATOM 4279 C C . GLY A 1 544 ? 19.587 13.886 -3.958 1.00 86.44 544 GLY A C 1
ATOM 4280 O O . GLY A 1 544 ? 20.555 14.496 -3.507 1.00 86.44 544 GLY A O 1
ATOM 4281 N N . GLN A 1 545 ? 18.337 14.094 -3.551 1.00 87.81 545 GLN A N 1
ATOM 4282 C CA . GLN A 1 545 ? 17.916 15.077 -2.549 1.00 87.81 545 GLN A CA 1
ATOM 4283 C C . GLN A 1 545 ? 17.851 14.468 -1.145 1.00 87.81 545 GLN A C 1
ATOM 4285 O O . GLN A 1 545 ? 18.073 15.189 -0.174 1.00 87.81 545 GLN A O 1
ATOM 4290 N N . ILE A 1 546 ? 17.575 13.165 -1.043 1.00 80.12 546 ILE A N 1
ATOM 4291 C CA . ILE A 1 546 ? 17.313 12.441 0.209 1.00 80.12 546 ILE A CA 1
ATOM 4292 C C . ILE A 1 546 ? 18.254 11.231 0.304 1.00 80.12 546 ILE A C 1
ATOM 4294 O O . ILE A 1 546 ? 18.516 10.568 -0.701 1.00 80.12 546 ILE A O 1
ATOM 4298 N N . TYR A 1 547 ? 18.757 10.934 1.501 1.00 76.25 547 TYR A N 1
ATOM 4299 C CA . TYR A 1 547 ? 19.549 9.736 1.786 1.00 76.25 547 TYR A CA 1
ATOM 4300 C C . TYR A 1 547 ? 18.671 8.547 2.227 1.00 76.25 547 TYR A C 1
ATOM 4302 O O . TYR A 1 547 ? 17.514 8.724 2.615 1.00 76.25 547 TYR A O 1
ATOM 4310 N N . PRO A 1 548 ? 19.180 7.299 2.192 1.00 60.00 548 PRO A N 1
ATOM 4311 C CA . PRO A 1 548 ? 18.411 6.127 2.617 1.00 60.00 548 PRO A CA 1
ATOM 4312 C C . PRO A 1 548 ? 17.875 6.194 4.056 1.00 60.00 548 PRO A C 1
ATOM 4314 O O . PRO A 1 548 ? 16.817 5.627 4.316 1.00 60.00 548 PRO A O 1
ATOM 4317 N N . ASP A 1 549 ? 18.531 6.923 4.955 1.00 67.12 549 ASP A N 1
ATOM 4318 C CA . ASP A 1 549 ? 18.083 7.157 6.336 1.00 67.12 549 ASP A CA 1
ATOM 4319 C C . ASP A 1 549 ? 16.955 8.204 6.462 1.00 67.12 549 ASP A C 1
ATOM 4321 O O . ASP A 1 549 ? 16.434 8.423 7.552 1.00 67.12 549 ASP A O 1
ATOM 4325 N N . GLY A 1 550 ? 16.560 8.839 5.352 1.00 70.12 550 GLY A N 1
ATOM 4326 C CA . GLY A 1 550 ? 15.538 9.887 5.300 1.00 70.12 550 GLY A CA 1
ATOM 4327 C C . GLY A 1 550 ? 16.080 11.306 5.489 1.00 70.12 550 GLY A C 1
ATOM 4328 O O . GLY A 1 550 ? 15.326 12.264 5.327 1.00 70.12 550 GLY A O 1
ATOM 4329 N N . SER A 1 551 ? 17.372 11.475 5.781 1.00 77.94 551 SER A N 1
ATOM 4330 C CA . SER A 1 551 ? 17.976 12.800 5.929 1.00 77.94 551 SER A CA 1
ATOM 4331 C C . SER A 1 551 ? 18.102 13.531 4.584 1.00 77.94 551 SER A C 1
ATOM 4333 O O . SER A 1 551 ? 18.299 12.924 3.524 1.00 77.94 551 SER A O 1
ATOM 4335 N N . LYS A 1 552 ? 17.978 14.865 4.614 1.00 84.44 552 LYS A N 1
ATOM 4336 C CA . LYS A 1 552 ? 18.172 15.725 3.437 1.00 84.44 552 LYS A CA 1
ATOM 4337 C C . LYS A 1 552 ? 19.662 15.836 3.097 1.00 84.44 552 LYS A C 1
ATOM 4339 O O . LYS A 1 552 ? 20.509 15.993 3.973 1.00 84.44 552 LYS A O 1
ATOM 4344 N N . SER A 1 553 ? 19.978 15.797 1.808 1.00 89.69 553 SER A N 1
ATOM 4345 C CA . SER A 1 553 ? 21.314 16.100 1.291 1.00 89.69 553 SER A CA 1
ATOM 4346 C C . SER A 1 553 ? 21.521 17.607 1.113 1.00 89.69 553 SER A C 1
ATOM 4348 O O . SER A 1 553 ? 20.570 18.375 1.068 1.00 89.69 553 SER A O 1
ATOM 4350 N N . ASN A 1 554 ? 22.759 18.030 0.864 1.00 92.88 554 ASN A N 1
ATOM 4351 C CA . ASN A 1 554 ? 23.065 19.414 0.491 1.00 92.88 554 ASN A CA 1
ATOM 4352 C C . ASN A 1 554 ? 22.694 19.787 -0.965 1.00 92.88 554 ASN A C 1
ATOM 4354 O O . ASN A 1 554 ? 23.073 20.857 -1.431 1.00 92.88 554 ASN A O 1
ATOM 4358 N N . ASN A 1 555 ? 21.996 18.912 -1.702 1.00 93.69 555 ASN A N 1
ATOM 4359 C CA . ASN A 1 555 ? 21.506 19.162 -3.064 1.00 93.69 555 ASN A CA 1
ATOM 4360 C C . ASN A 1 555 ? 19.968 19.303 -3.100 1.00 93.69 555 ASN A C 1
ATOM 4362 O O . ASN A 1 555 ? 19.303 18.761 -3.986 1.00 93.69 555 ASN A O 1
ATOM 4366 N N . THR A 1 556 ? 19.400 19.971 -2.094 1.00 93.56 556 THR A N 1
ATOM 4367 C CA . THR A 1 556 ? 17.961 20.237 -1.955 1.00 93.56 556 THR A CA 1
ATOM 4368 C C . THR A 1 556 ? 17.720 21.583 -1.273 1.00 93.56 556 THR A C 1
ATOM 4370 O O . THR A 1 556 ? 18.651 22.188 -0.743 1.00 93.56 556 THR A O 1
ATOM 4373 N N . VAL A 1 557 ? 16.467 22.037 -1.288 1.00 91.81 557 VAL A N 1
ATOM 4374 C CA . VAL A 1 557 ? 16.018 23.254 -0.601 1.00 91.81 557 VAL A CA 1
ATOM 4375 C C . VAL A 1 557 ? 15.818 22.993 0.896 1.00 91.81 557 VAL A C 1
ATOM 4377 O O . VAL A 1 557 ? 15.276 21.951 1.292 1.00 91.81 557 VAL A O 1
ATOM 4380 N N . TYR A 1 558 ? 16.245 23.956 1.713 1.00 91.88 558 TYR A N 1
ATOM 4381 C CA . TYR A 1 55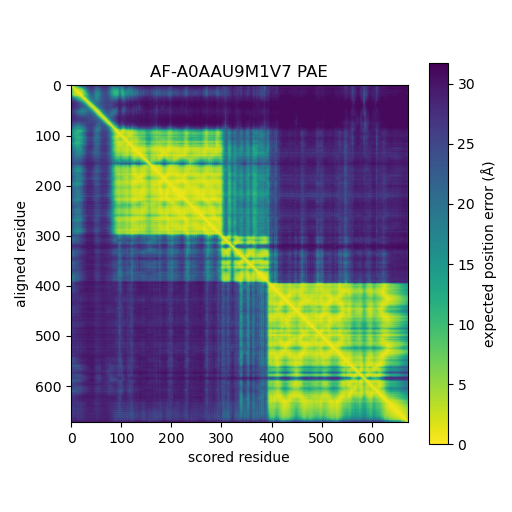8 ? 15.983 24.013 3.148 1.00 91.88 558 TYR A CA 1
ATOM 4382 C C . TYR A 1 558 ? 14.910 25.070 3.419 1.00 91.88 558 TYR A C 1
ATOM 4384 O O . TYR A 1 558 ? 15.015 26.197 2.936 1.00 91.88 558 TYR A O 1
ATOM 4392 N N . ASN A 1 559 ? 13.873 24.680 4.157 1.00 91.31 559 ASN A N 1
ATOM 4393 C CA . ASN A 1 559 ? 12.718 25.516 4.475 1.00 91.31 559 ASN A CA 1
ATOM 4394 C C . ASN A 1 559 ? 12.769 25.929 5.946 1.00 91.31 559 ASN A C 1
ATOM 4396 O O . ASN A 1 559 ? 13.391 25.231 6.746 1.00 91.31 559 ASN A O 1
ATOM 4400 N N . ALA A 1 560 ? 12.096 27.028 6.269 1.00 88.44 560 ALA A N 1
ATOM 4401 C CA . ALA A 1 560 ? 11.975 27.555 7.617 1.00 88.44 560 ALA A CA 1
ATOM 4402 C C . ALA A 1 560 ? 11.141 26.632 8.511 1.00 88.44 560 ALA A C 1
ATOM 4404 O O . ALA A 1 560 ? 10.000 26.303 8.172 1.00 88.44 560 ALA A O 1
ATOM 4405 N N . THR A 1 561 ? 11.688 26.265 9.670 1.00 86.50 561 THR A N 1
ATOM 4406 C CA . THR A 1 561 ? 10.990 25.427 10.663 1.00 86.50 561 THR A CA 1
ATOM 4407 C C . THR A 1 561 ? 10.020 26.237 11.536 1.00 86.50 561 THR A C 1
ATOM 4409 O O . THR A 1 561 ? 9.151 25.664 12.189 1.00 86.50 561 THR A O 1
ATOM 4412 N N . ALA A 1 562 ? 10.125 27.569 11.531 1.00 84.12 562 ALA A N 1
ATOM 4413 C CA . ALA A 1 562 ? 9.260 28.491 12.268 1.00 84.12 562 ALA A CA 1
ATOM 4414 C C . ALA A 1 562 ? 8.849 29.690 11.395 1.00 84.12 562 ALA A C 1
ATOM 4416 O O . ALA A 1 562 ? 9.424 29.924 10.331 1.00 84.12 562 ALA A O 1
ATOM 4417 N N . SER A 1 563 ? 7.830 30.430 11.836 1.00 83.12 563 SER A N 1
ATOM 4418 C CA . SER A 1 563 ? 7.456 31.721 11.238 1.00 83.12 563 SER A CA 1
ATOM 4419 C C . SER A 1 563 ? 8.087 32.866 12.027 1.00 83.12 563 SER A C 1
ATOM 4421 O O . SER A 1 563 ? 8.498 32.643 13.161 1.00 83.12 563 SER A O 1
ATOM 4423 N N . ASP A 1 564 ? 8.055 34.070 11.447 1.00 84.31 564 ASP A N 1
ATOM 4424 C CA . ASP A 1 564 ? 8.433 35.370 12.021 1.00 84.31 564 ASP A CA 1
ATOM 4425 C C . ASP A 1 564 ? 9.839 35.864 11.611 1.00 84.31 564 ASP A C 1
ATOM 4427 O O . ASP A 1 564 ? 10.241 35.633 10.471 1.00 84.31 564 ASP A O 1
ATOM 4431 N N . ILE A 1 565 ? 10.551 36.643 12.432 1.00 86.12 565 ILE A N 1
ATOM 4432 C CA . ILE A 1 565 ? 11.751 37.383 12.005 1.00 86.12 565 ILE A CA 1
ATOM 4433 C C . ILE A 1 565 ? 13.018 36.523 12.107 1.00 86.12 565 ILE A C 1
ATOM 4435 O O . ILE A 1 565 ? 13.324 35.923 13.143 1.00 86.12 565 ILE A O 1
ATOM 4439 N N . VAL A 1 566 ? 13.832 36.540 11.046 1.00 89.88 566 VAL A N 1
ATOM 4440 C CA . VAL A 1 566 ? 15.202 36.013 11.074 1.00 89.88 566 VAL A CA 1
ATOM 4441 C C . VAL A 1 566 ? 16.061 36.901 11.973 1.00 89.88 566 VAL A C 1
ATOM 4443 O O . VAL A 1 566 ? 16.423 38.018 11.610 1.00 89.88 566 VAL A O 1
ATOM 4446 N N . SER A 1 567 ? 16.397 36.405 13.159 1.00 86.25 567 SER A N 1
ATOM 4447 C CA . SER A 1 567 ? 17.128 37.171 14.174 1.00 86.25 567 SER A CA 1
ATOM 4448 C C . SER A 1 567 ? 18.638 37.178 13.954 1.00 86.25 567 SER A C 1
ATOM 4450 O O . SER A 1 567 ? 19.285 38.184 14.238 1.00 86.25 567 SER A O 1
ATOM 4452 N N . LYS A 1 568 ? 19.208 36.070 13.463 1.00 89.94 568 LYS A N 1
ATOM 4453 C CA . LYS A 1 568 ? 20.654 35.947 13.249 1.00 89.94 568 LYS A CA 1
ATOM 4454 C C . LYS A 1 568 ? 20.994 34.896 12.200 1.00 89.94 568 LYS A C 1
ATOM 4456 O O . LYS A 1 568 ? 20.367 33.840 12.165 1.00 89.94 568 LYS A O 1
ATOM 4461 N N . ILE A 1 569 ? 22.023 35.149 11.398 1.00 91.69 569 ILE A N 1
ATOM 4462 C CA . ILE A 1 569 ? 22.595 34.208 10.433 1.00 91.69 569 ILE A CA 1
ATOM 4463 C C . ILE A 1 569 ? 24.096 34.075 10.727 1.00 91.69 569 ILE A C 1
ATOM 4465 O O . ILE A 1 569 ? 24.889 34.979 10.470 1.00 91.69 569 ILE A O 1
ATOM 4469 N N . LEU A 1 570 ? 24.511 32.926 11.264 1.00 91.12 570 LEU A N 1
ATOM 4470 C CA . LEU A 1 570 ? 25.905 32.641 11.606 1.00 91.12 570 LEU A CA 1
ATOM 4471 C C . LEU A 1 570 ? 26.546 31.671 10.602 1.00 91.12 570 LEU A C 1
ATOM 4473 O O . LEU A 1 570 ? 26.024 30.575 10.393 1.00 91.12 570 LEU A O 1
ATOM 4477 N N . PRO A 1 571 ? 27.700 32.005 9.997 1.00 88.25 571 PRO A N 1
ATOM 4478 C CA . PRO A 1 571 ? 28.450 31.047 9.194 1.00 88.25 571 PRO A CA 1
ATOM 4479 C C . PRO A 1 571 ? 29.123 29.993 10.092 1.00 88.25 571 PRO A C 1
ATOM 4481 O O . PRO A 1 571 ? 29.722 30.329 11.113 1.00 88.25 571 PRO A O 1
ATOM 4484 N N . LYS A 1 572 ? 29.075 28.714 9.699 1.00 85.94 572 LYS A N 1
ATOM 4485 C CA . LYS A 1 572 ? 29.748 27.618 10.427 1.00 85.94 572 LYS A CA 1
ATOM 4486 C C . LYS A 1 572 ? 31.205 27.444 10.002 1.00 85.94 572 LYS A C 1
ATOM 4488 O O . LYS A 1 572 ? 31.532 27.556 8.823 1.00 85.94 572 LYS A O 1
ATOM 4493 N N . GLU A 1 573 ? 32.055 27.008 10.935 1.00 72.38 573 GLU A N 1
ATOM 4494 C CA . GLU A 1 573 ? 33.480 26.713 10.683 1.00 72.38 573 GLU A CA 1
ATOM 4495 C C . GLU A 1 573 ? 33.708 25.647 9.593 1.00 72.38 573 GLU A C 1
ATOM 4497 O O . GLU A 1 573 ? 34.672 25.719 8.835 1.00 72.38 573 GLU A O 1
ATOM 4502 N N . LYS A 1 574 ? 32.798 24.667 9.468 1.00 67.88 574 LYS A N 1
ATOM 4503 C CA . LYS A 1 574 ? 32.840 23.612 8.431 1.00 67.88 574 LYS A CA 1
ATOM 4504 C C . LYS A 1 574 ? 32.110 23.997 7.129 1.00 67.88 574 LYS A C 1
ATOM 4506 O O . LYS A 1 574 ? 31.924 23.143 6.262 1.00 67.88 574 LYS A O 1
ATOM 4511 N N . GLY A 1 575 ? 31.720 25.266 6.984 1.00 75.94 575 GLY A N 1
ATOM 4512 C CA . GLY A 1 575 ? 30.882 25.779 5.899 1.00 75.94 575 GLY A CA 1
ATOM 4513 C C . GLY A 1 575 ? 29.379 25.585 6.150 1.00 75.94 575 GLY A C 1
ATOM 4514 O O . GLY A 1 575 ? 28.975 24.706 6.910 1.00 75.94 575 GLY A O 1
ATOM 4515 N N . GLY A 1 576 ? 28.552 26.406 5.493 1.00 87.38 576 GLY A N 1
ATOM 4516 C CA . GLY A 1 576 ? 27.100 26.466 5.711 1.00 87.38 576 GLY A CA 1
ATOM 4517 C C . GLY A 1 576 ? 26.687 27.567 6.694 1.00 87.38 576 GLY A C 1
ATOM 4518 O O . GLY A 1 576 ? 27.517 28.385 7.096 1.00 87.38 576 GLY A O 1
ATOM 4519 N N . TYR A 1 577 ? 25.410 27.570 7.071 1.00 90.88 577 TYR A N 1
ATOM 4520 C CA . TYR A 1 577 ? 24.789 28.617 7.886 1.00 90.88 577 TYR A CA 1
ATOM 4521 C C . TYR A 1 577 ? 23.969 28.014 9.030 1.00 90.88 577 TYR A C 1
ATOM 4523 O O . TYR A 1 577 ? 23.343 26.966 8.873 1.00 90.88 577 TYR A O 1
ATOM 4531 N N . GLU A 1 578 ? 23.963 28.686 10.173 1.00 91.62 578 GLU A N 1
ATOM 4532 C CA . GLU A 1 578 ? 22.965 28.525 11.229 1.00 91.62 578 GLU A CA 1
ATOM 4533 C C . GLU A 1 578 ? 22.068 29.754 11.222 1.00 91.62 578 GLU A C 1
ATOM 4535 O O . GLU A 1 578 ? 22.558 30.880 11.317 1.00 91.62 578 GLU A O 1
ATOM 4540 N N . ILE A 1 579 ? 20.765 29.537 11.079 1.00 90.69 579 ILE A N 1
ATOM 4541 C CA . ILE A 1 579 ? 19.772 30.604 11.023 1.00 90.69 579 ILE A CA 1
ATOM 4542 C C . ILE A 1 579 ? 18.914 30.522 12.264 1.00 90.69 579 ILE A C 1
ATOM 4544 O O . ILE A 1 579 ? 18.226 29.531 12.486 1.00 90.69 579 ILE A O 1
ATOM 4548 N N . THR A 1 580 ? 18.954 31.576 13.062 1.00 90.19 580 THR A N 1
ATOM 4549 C CA . THR A 1 580 ? 18.122 31.722 14.245 1.00 90.19 580 THR A CA 1
ATOM 4550 C C . THR A 1 580 ? 16.864 32.496 13.874 1.00 90.19 580 THR A C 1
ATOM 4552 O O . THR A 1 580 ? 16.929 33.676 13.525 1.00 90.19 580 THR A O 1
ATOM 4555 N N . ILE A 1 581 ? 15.708 31.853 13.978 1.00 86.69 581 ILE A N 1
ATOM 4556 C CA . ILE A 1 581 ? 14.392 32.457 13.759 1.00 86.69 581 ILE A CA 1
ATOM 4557 C C . ILE A 1 581 ? 13.790 32.731 15.136 1.00 86.69 581 ILE A C 1
ATOM 4559 O O . ILE A 1 581 ? 13.734 31.831 15.979 1.00 86.69 581 ILE A O 1
ATOM 4563 N N . ALA A 1 582 ? 13.411 33.982 15.392 1.00 79.50 582 ALA A N 1
ATOM 4564 C CA . ALA A 1 582 ? 12.758 34.365 16.636 1.00 79.50 582 ALA A CA 1
ATOM 4565 C C . ALA A 1 582 ? 11.251 34.167 16.477 1.00 79.50 582 ALA A C 1
ATOM 4567 O O . ALA A 1 582 ? 10.635 34.891 15.706 1.00 79.50 582 ALA A O 1
ATOM 4568 N N . ASP A 1 583 ? 10.673 33.203 17.191 1.00 66.12 583 ASP A N 1
ATOM 4569 C CA . ASP A 1 583 ? 9.231 32.959 17.173 1.00 66.12 583 ASP A CA 1
ATOM 4570 C C . ASP A 1 583 ? 8.543 33.866 18.211 1.00 66.12 583 ASP A C 1
ATOM 4572 O O . ASP A 1 583 ? 8.725 33.679 19.422 1.00 66.12 583 ASP A O 1
ATOM 4576 N N . ALA A 1 584 ? 7.769 34.872 17.774 1.00 56.41 584 ALA A N 1
ATOM 4577 C CA . ALA A 1 584 ? 7.073 35.782 18.693 1.00 56.41 584 ALA A CA 1
ATOM 4578 C C . ALA A 1 584 ? 5.943 35.126 19.500 1.00 56.41 584 ALA A C 1
ATOM 4580 O O . ALA A 1 584 ? 5.462 35.738 20.453 1.00 56.41 584 ALA A O 1
ATOM 4581 N N . SER A 1 585 ? 5.526 33.903 19.165 1.00 58.91 585 SER A N 1
ATOM 4582 C CA . SER A 1 585 ? 4.438 33.207 19.867 1.00 58.91 585 SER A CA 1
ATOM 4583 C C . SER A 1 585 ? 4.841 32.787 21.289 1.00 58.91 585 SER A C 1
ATOM 4585 O O . SER A 1 585 ? 4.035 32.874 22.211 1.00 58.91 585 SER A O 1
ATOM 4587 N N . ASP A 1 586 ? 6.104 32.375 21.460 1.00 59.59 586 ASP A N 1
ATOM 4588 C CA . ASP A 1 586 ? 6.634 31.745 22.685 1.00 59.59 586 ASP A CA 1
ATOM 4589 C C . ASP A 1 586 ? 7.966 32.359 23.173 1.00 59.59 586 ASP A C 1
ATOM 4591 O O . ASP A 1 586 ? 8.500 31.948 24.206 1.00 59.59 586 ASP A O 1
ATOM 4595 N N . GLY A 1 587 ? 8.563 33.299 22.427 1.00 60.47 587 GLY A N 1
ATOM 4596 C CA . GLY A 1 587 ? 9.886 33.870 22.728 1.00 60.47 587 GLY A CA 1
ATOM 4597 C C . GLY A 1 587 ? 11.053 32.883 22.564 1.00 60.47 587 GLY A C 1
ATOM 4598 O O . GLY A 1 587 ? 12.194 33.197 22.915 1.00 60.47 587 GLY A O 1
ATOM 4599 N N . ARG A 1 588 ? 10.784 31.680 22.039 1.00 67.44 588 ARG A N 1
ATOM 4600 C CA . ARG A 1 588 ? 11.777 30.638 21.756 1.00 67.44 588 ARG A CA 1
ATOM 4601 C C . ARG A 1 588 ? 12.481 30.942 20.431 1.00 67.44 588 ARG A C 1
ATOM 4603 O O . ARG A 1 588 ? 11.865 31.352 19.453 1.00 67.44 588 ARG A O 1
ATOM 4610 N N . GLN A 1 589 ? 13.791 30.724 20.402 1.00 78.06 589 GLN A N 1
ATOM 4611 C CA . GLN A 1 589 ? 14.599 30.838 19.190 1.00 78.06 589 GLN A CA 1
ATOM 4612 C C . GLN A 1 589 ? 14.774 29.451 18.568 1.00 78.06 589 GLN A C 1
ATOM 4614 O O . GLN A 1 589 ? 15.269 28.536 19.228 1.00 78.06 589 GLN A O 1
ATOM 4619 N N . VAL A 1 590 ? 14.378 29.292 17.307 1.00 83.69 590 VAL A N 1
ATOM 4620 C CA . VAL A 1 590 ? 14.570 28.052 16.540 1.00 83.69 590 VAL A CA 1
ATOM 4621 C C . VAL A 1 590 ? 15.811 28.203 15.669 1.00 83.69 590 VAL A C 1
ATOM 4623 O O . VAL A 1 590 ? 15.992 29.238 15.032 1.00 83.69 590 VAL A O 1
ATOM 4626 N N . VAL A 1 591 ? 16.684 27.191 15.659 1.00 87.56 591 VAL A N 1
ATOM 4627 C CA . VAL A 1 591 ? 17.929 27.208 14.878 1.00 87.56 591 VAL A CA 1
ATOM 4628 C C . VAL A 1 591 ? 17.842 26.216 13.725 1.00 87.56 591 VAL A C 1
ATOM 4630 O O . VAL A 1 591 ? 17.893 25.004 13.931 1.00 87.56 591 VAL A O 1
ATOM 4633 N N . ASP A 1 592 ? 17.778 26.745 12.507 1.00 88.31 592 ASP A N 1
ATOM 4634 C CA . ASP A 1 592 ? 17.823 25.974 11.271 1.00 88.31 592 ASP A CA 1
ATOM 4635 C C . ASP A 1 592 ? 19.267 25.852 10.770 1.00 88.31 592 ASP A C 1
ATOM 4637 O O . ASP A 1 592 ? 19.982 26.840 10.591 1.00 88.31 592 ASP A O 1
ATOM 4641 N N . ILE A 1 593 ? 19.716 24.616 10.536 1.00 89.75 593 ILE A N 1
ATOM 4642 C CA . ILE A 1 593 ? 21.078 24.324 10.073 1.00 89.75 593 ILE A CA 1
ATOM 4643 C C . ILE A 1 593 ? 21.057 24.044 8.571 1.00 89.75 593 ILE A C 1
ATOM 4645 O O . ILE A 1 593 ? 20.490 23.046 8.119 1.00 89.75 593 ILE A O 1
ATOM 4649 N N . ILE A 1 594 ? 21.758 24.877 7.806 1.00 91.75 594 ILE A N 1
ATOM 4650 C CA . ILE A 1 594 ? 21.907 24.744 6.356 1.00 91.75 594 ILE A CA 1
ATOM 4651 C C . ILE A 1 594 ? 23.333 24.271 6.041 1.00 91.75 594 ILE A C 1
ATOM 4653 O O . ILE A 1 594 ? 24.302 24.952 6.393 1.00 91.75 594 ILE A O 1
ATOM 4657 N N . PRO A 1 595 ? 23.508 23.118 5.369 1.00 91.38 595 PRO A N 1
ATOM 4658 C CA . PRO A 1 595 ? 24.827 22.640 4.976 1.00 91.38 595 PRO A CA 1
ATOM 4659 C C . PRO A 1 595 ? 25.406 23.465 3.822 1.00 91.38 595 PRO A C 1
ATOM 4661 O O . PRO A 1 595 ? 24.700 24.170 3.109 1.00 91.38 595 PRO A O 1
ATOM 4664 N N . LEU A 1 596 ? 26.708 23.320 3.578 1.00 91.38 596 LEU A N 1
ATOM 4665 C CA . LEU A 1 596 ? 27.380 23.988 2.467 1.00 91.38 596 LEU A CA 1
ATOM 4666 C C . LEU A 1 596 ? 26.835 23.523 1.101 1.00 91.38 596 LEU A C 1
ATOM 4668 O O . LEU A 1 596 ? 26.839 22.323 0.795 1.00 91.38 596 LEU A O 1
ATOM 4672 N N . GLY A 1 597 ? 26.434 24.475 0.254 1.00 89.38 597 GLY A N 1
ATOM 4673 C CA . GLY A 1 597 ? 25.997 24.202 -1.115 1.00 89.38 597 GLY A CA 1
ATOM 4674 C C . GLY A 1 597 ? 24.858 25.095 -1.611 1.00 89.38 597 GLY A C 1
ATOM 4675 O O . GLY A 1 597 ? 25.081 25.845 -2.560 1.00 89.38 597 GLY A O 1
ATOM 4676 N N . PRO A 1 598 ? 23.655 25.009 -1.012 1.00 92.00 598 PRO A N 1
ATOM 4677 C CA . PRO A 1 598 ? 22.534 25.889 -1.332 1.00 92.00 598 PRO A CA 1
ATOM 4678 C C . PRO A 1 598 ? 22.875 27.358 -1.040 1.00 92.00 598 PRO A C 1
ATOM 4680 O O . PRO A 1 598 ? 23.486 27.661 -0.015 1.00 92.00 598 PRO A O 1
ATOM 4683 N N . GLU A 1 599 ? 22.483 28.264 -1.936 1.00 91.12 599 GLU A N 1
ATOM 4684 C CA . GLU A 1 599 ? 22.688 29.707 -1.757 1.00 91.12 599 GLU A CA 1
ATOM 4685 C C . GLU A 1 599 ? 21.534 30.279 -0.923 1.00 91.12 599 GLU A C 1
ATOM 4687 O O . GLU A 1 599 ? 20.381 29.882 -1.104 1.00 91.12 599 GLU A O 1
ATOM 4692 N N . LEU A 1 600 ? 21.832 31.177 0.014 1.00 92.69 600 LEU A N 1
ATOM 4693 C CA . LEU A 1 600 ? 20.827 31.732 0.918 1.00 92.69 600 LEU A CA 1
ATOM 4694 C C . LEU A 1 600 ? 19.981 32.809 0.224 1.00 92.69 600 LEU A C 1
ATOM 4696 O O . LEU A 1 600 ? 20.526 33.627 -0.515 1.00 92.69 600 LEU A O 1
ATOM 4700 N N . LEU A 1 601 ? 18.665 32.802 0.457 1.00 92.06 601 LEU A N 1
ATOM 4701 C CA . LEU A 1 601 ? 17.724 33.784 -0.104 1.00 92.06 601 LEU A CA 1
ATOM 4702 C C . LEU A 1 601 ? 17.257 34.832 0.907 1.00 92.06 601 LEU A C 1
ATOM 4704 O O . LEU A 1 601 ? 16.773 35.880 0.494 1.00 92.06 601 LEU A O 1
ATOM 4708 N N . VAL A 1 602 ? 17.389 34.539 2.200 1.00 91.69 602 VAL A N 1
ATOM 4709 C CA . VAL A 1 602 ? 16.884 35.381 3.289 1.00 91.69 602 VAL A CA 1
ATOM 4710 C C . VAL A 1 602 ? 17.993 36.214 3.924 1.00 91.69 602 VAL A C 1
ATOM 4712 O O . VAL A 1 602 ? 19.156 35.801 3.945 1.00 91.69 602 VAL A O 1
ATOM 4715 N N . SER A 1 603 ? 17.626 37.375 4.460 1.00 91.81 603 SER A N 1
ATOM 4716 C CA . SER A 1 603 ? 18.535 38.278 5.185 1.00 91.81 603 SER A CA 1
ATOM 4717 C C . SER A 1 603 ? 18.150 38.422 6.661 1.00 91.81 603 SER A C 1
ATOM 4719 O O . SER A 1 603 ? 17.008 38.176 7.046 1.00 91.81 603 SER A O 1
ATOM 4721 N N . GLU A 1 604 ? 19.096 38.836 7.510 1.00 90.94 604 GLU A N 1
ATOM 4722 C CA . GLU A 1 604 ? 18.790 39.175 8.908 1.00 90.94 604 GLU A CA 1
ATOM 4723 C C . GLU A 1 604 ? 17.757 40.315 8.973 1.00 90.94 604 GLU A C 1
ATOM 4725 O O . GLU A 1 604 ? 17.856 41.299 8.238 1.00 90.94 604 GLU A O 1
ATOM 4730 N N . GLY A 1 605 ? 16.761 40.182 9.850 1.00 85.81 605 GLY A N 1
ATOM 4731 C CA . GLY A 1 605 ? 15.650 41.125 10.003 1.00 85.81 605 GLY A CA 1
ATOM 4732 C C . GLY A 1 605 ? 14.470 40.900 9.050 1.00 85.81 605 GLY A C 1
ATOM 4733 O O . GLY A 1 605 ? 13.472 41.611 9.149 1.00 85.81 605 GLY A O 1
ATOM 4734 N N . GLU A 1 606 ? 14.546 39.923 8.143 1.00 90.38 606 GLU A N 1
ATOM 4735 C CA . GLU A 1 606 ? 13.449 39.577 7.237 1.00 90.38 606 GLU A CA 1
ATOM 4736 C C . GLU A 1 606 ? 12.371 38.745 7.948 1.00 90.38 606 GLU A C 1
ATOM 4738 O O . GLU A 1 606 ? 12.683 37.829 8.710 1.00 90.38 606 GLU A O 1
ATOM 4743 N N . SER A 1 607 ? 11.096 39.056 7.690 1.00 88.88 607 SER A N 1
ATOM 4744 C CA . SER A 1 607 ? 9.961 38.268 8.181 1.00 88.88 607 SER A CA 1
ATOM 4745 C C . SER A 1 607 ? 9.652 37.131 7.209 1.00 88.88 607 SER A C 1
ATOM 4747 O O . SER A 1 607 ? 9.411 37.364 6.022 1.00 88.88 607 SER A O 1
ATOM 4749 N N . ILE A 1 608 ? 9.647 35.903 7.719 1.00 90.75 608 ILE A N 1
ATOM 4750 C CA . ILE A 1 608 ? 9.458 34.669 6.957 1.00 90.75 608 ILE A CA 1
ATOM 4751 C C . ILE A 1 608 ? 8.275 33.862 7.499 1.00 90.75 608 ILE A C 1
ATOM 4753 O O . ILE A 1 608 ? 7.880 33.980 8.657 1.00 90.75 608 ILE A O 1
ATOM 4757 N N . LYS A 1 609 ? 7.667 33.035 6.651 1.00 89.19 609 LYS A N 1
ATOM 4758 C CA . LYS A 1 609 ? 6.565 32.138 7.032 1.00 89.19 609 LYS A CA 1
ATOM 4759 C C . LYS A 1 609 ? 7.069 30.715 7.262 1.00 89.19 609 LYS A C 1
ATOM 4761 O O . LYS A 1 609 ? 8.062 30.304 6.666 1.00 89.19 609 LYS A O 1
ATOM 4766 N N . PHE A 1 610 ? 6.329 29.939 8.050 1.00 86.00 610 PHE A N 1
ATOM 4767 C CA . PHE A 1 610 ? 6.540 28.498 8.185 1.00 86.00 610 PHE A CA 1
ATOM 4768 C C . PHE A 1 610 ? 6.589 27.824 6.806 1.00 86.00 610 PHE A C 1
ATOM 4770 O O . PHE A 1 610 ? 5.769 28.127 5.935 1.00 86.00 610 PHE A O 1
ATOM 4777 N N . GLU A 1 611 ? 7.562 26.929 6.613 1.00 86.06 611 GLU A N 1
ATOM 4778 C CA . GLU A 1 611 ? 7.854 26.230 5.353 1.00 86.06 611 GLU A CA 1
ATOM 4779 C C . GLU A 1 611 ? 8.288 27.131 4.177 1.00 86.06 611 GLU A C 1
ATOM 4781 O O . GLU A 1 611 ? 8.452 26.651 3.051 1.00 86.06 611 GLU A O 1
ATOM 4786 N N . GLN A 1 612 ? 8.554 28.423 4.406 1.00 90.56 612 GLN A N 1
ATOM 4787 C CA . GLN A 1 612 ? 9.146 29.287 3.384 1.00 90.56 612 GLN A CA 1
ATOM 4788 C C . GLN A 1 612 ? 10.584 28.831 3.069 1.00 90.56 612 GLN A C 1
ATOM 4790 O O . GLN A 1 612 ? 11.355 28.558 3.992 1.00 90.56 612 GLN A O 1
ATOM 4795 N N . PRO A 1 613 ? 10.988 28.747 1.787 1.00 92.12 613 PRO A N 1
ATOM 4796 C CA . PRO A 1 613 ? 12.348 28.359 1.426 1.00 92.12 613 PRO A CA 1
ATOM 4797 C C . PRO A 1 613 ? 13.367 29.399 1.907 1.00 92.12 613 PRO A C 1
ATOM 4799 O O . PRO A 1 613 ? 13.301 30.567 1.530 1.00 92.12 613 PRO A O 1
ATOM 4802 N N . LEU A 1 614 ? 14.341 28.949 2.701 1.00 92.31 614 LEU A N 1
ATOM 4803 C CA . LEU A 1 614 ? 15.474 29.757 3.165 1.00 92.31 614 LEU A CA 1
ATOM 4804 C C . LEU A 1 614 ? 16.588 29.814 2.114 1.00 92.31 614 LEU A C 1
ATOM 4806 O O . LEU A 1 614 ? 17.378 30.758 2.076 1.00 92.31 614 LEU A O 1
ATOM 4810 N N . THR A 1 615 ? 16.666 28.794 1.258 1.00 94.94 615 THR A N 1
ATOM 4811 C CA . THR A 1 615 ? 17.724 28.638 0.256 1.00 94.94 615 THR A CA 1
ATOM 4812 C C . THR A 1 615 ? 17.166 28.542 -1.154 1.00 94.94 615 THR A C 1
ATOM 4814 O O . THR A 1 615 ? 16.052 28.065 -1.374 1.00 94.94 615 THR A O 1
ATOM 4817 N N . SER A 1 616 ? 17.984 28.894 -2.141 1.00 93.25 616 SER A N 1
ATOM 4818 C CA . SER A 1 616 ? 17.726 28.551 -3.534 1.00 93.25 616 SER A CA 1
ATOM 4819 C C . SER A 1 616 ? 17.818 27.035 -3.735 1.00 93.25 616 SER A C 1
ATOM 4821 O O . SER A 1 616 ? 18.352 26.304 -2.895 1.00 93.25 616 SER A O 1
ATOM 4823 N N . ASN A 1 617 ? 17.269 26.534 -4.844 1.00 94.12 617 ASN A N 1
ATOM 4824 C CA . ASN A 1 617 ? 17.393 25.124 -5.197 1.00 94.12 617 ASN A CA 1
ATOM 4825 C C . ASN A 1 617 ? 18.722 24.883 -5.937 1.00 94.12 617 ASN A C 1
ATOM 4827 O O . ASN A 1 617 ? 18.832 25.276 -7.100 1.00 94.12 617 ASN A O 1
ATOM 4831 N N . PRO A 1 618 ? 19.720 24.217 -5.323 1.00 94.00 618 PRO A N 1
ATOM 4832 C CA . PRO A 1 618 ? 21.004 23.957 -5.977 1.00 94.00 618 PRO A CA 1
ATOM 4833 C C . PRO A 1 618 ? 20.932 22.836 -7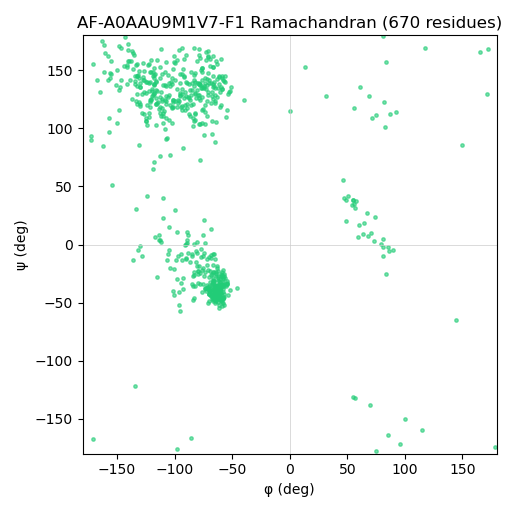.025 1.00 94.00 618 PRO A C 1
ATOM 4835 O O . PRO A 1 618 ? 21.906 22.596 -7.745 1.00 94.00 618 PRO A O 1
ATOM 4838 N N . ASN A 1 619 ? 19.817 22.099 -7.086 1.00 95.56 619 ASN A N 1
ATOM 4839 C CA . ASN A 1 619 ? 19.717 20.909 -7.908 1.00 95.56 619 ASN A CA 1
ATOM 4840 C C . ASN A 1 619 ? 19.542 21.250 -9.391 1.00 95.56 619 ASN A C 1
ATOM 4842 O O . ASN A 1 619 ? 18.509 21.755 -9.821 1.00 95.56 619 ASN A O 1
ATOM 4846 N N . VAL A 1 620 ? 20.534 20.859 -10.187 1.00 94.75 620 VAL A N 1
ATOM 4847 C CA . VAL A 1 620 ? 20.510 20.926 -11.658 1.00 94.75 620 VAL A CA 1
ATOM 4848 C C . VAL A 1 620 ? 20.304 19.553 -12.314 1.00 94.75 620 VAL A C 1
ATOM 4850 O O . VAL A 1 620 ? 20.196 19.452 -13.537 1.00 94.75 620 VAL A O 1
ATOM 4853 N N . GLY A 1 621 ? 20.274 18.489 -11.506 1.00 94.31 621 GLY A N 1
ATOM 4854 C CA . GLY A 1 621 ? 20.070 17.114 -11.945 1.00 94.31 621 GLY A CA 1
ATOM 4855 C C . GLY A 1 621 ? 18.596 16.735 -12.069 1.00 94.31 621 GLY A C 1
ATOM 4856 O O . GLY A 1 621 ? 17.697 17.577 -12.047 1.00 94.31 621 GLY A O 1
ATOM 4857 N N . GLY A 1 622 ? 18.346 15.436 -12.185 1.00 92.12 622 GLY A N 1
ATOM 4858 C CA . GLY A 1 622 ? 16.997 14.890 -12.172 1.00 92.12 622 GLY A CA 1
ATOM 4859 C C . GLY A 1 622 ? 16.919 13.459 -12.671 1.00 92.12 622 GLY A C 1
ATOM 4860 O O . GLY A 1 622 ? 17.837 12.937 -13.305 1.00 92.12 622 GLY A O 1
ATOM 4861 N N . PHE A 1 623 ? 15.785 12.845 -12.394 1.00 94.50 623 PHE A N 1
ATOM 4862 C CA . PHE A 1 623 ? 15.443 11.497 -12.790 1.00 94.50 623 PHE A CA 1
ATOM 4863 C C . PHE A 1 623 ? 14.338 11.524 -13.840 1.00 94.50 623 PHE A C 1
ATOM 4865 O O . PHE A 1 623 ? 13.481 12.402 -13.813 1.00 94.50 623 PHE A O 1
ATOM 4872 N N . GLY A 1 624 ? 14.370 10.575 -14.765 1.00 91.88 624 GLY A N 1
ATOM 4873 C CA . GLY A 1 624 ? 13.319 10.392 -15.753 1.00 91.88 624 GLY A CA 1
ATOM 4874 C C . GLY A 1 624 ? 13.010 8.933 -15.982 1.00 91.88 624 GLY A C 1
ATOM 4875 O O . GLY A 1 624 ? 13.844 8.054 -15.745 1.00 91.88 624 GLY A O 1
ATOM 4876 N N . HIS A 1 625 ? 11.806 8.715 -16.485 1.00 92.56 625 HIS A N 1
ATOM 4877 C CA . HIS A 1 625 ? 11.310 7.426 -16.929 1.00 92.56 625 HIS A CA 1
ATOM 4878 C C . HIS A 1 625 ? 11.216 7.425 -18.448 1.00 92.56 625 HIS A C 1
ATOM 4880 O O . HIS A 1 625 ? 10.931 8.460 -19.049 1.00 92.56 625 HIS A O 1
ATOM 4886 N N . GLY A 1 626 ? 11.419 6.253 -19.030 1.00 91.69 626 GLY A N 1
ATOM 4887 C CA . GLY A 1 626 ? 11.100 5.969 -20.418 1.00 91.69 626 GLY A CA 1
ATOM 4888 C C . GLY A 1 626 ? 10.549 4.555 -20.533 1.00 91.69 626 GLY A C 1
ATOM 4889 O O . GLY A 1 626 ? 10.823 3.687 -19.695 1.00 91.69 626 GLY A O 1
ATOM 4890 N N . ASP A 1 627 ? 9.763 4.327 -21.564 1.00 94.38 627 ASP A N 1
ATOM 4891 C CA . ASP A 1 627 ? 9.206 3.037 -21.913 1.00 94.38 627 ASP A CA 1
ATOM 4892 C C . ASP A 1 627 ? 9.374 2.787 -23.409 1.00 94.38 627 ASP A C 1
ATOM 4894 O O . ASP A 1 627 ? 9.335 3.694 -24.235 1.00 94.38 627 ASP A O 1
ATOM 4898 N N . ALA A 1 628 ? 9.607 1.528 -23.747 1.00 95.75 628 ALA A N 1
ATOM 4899 C CA . ALA A 1 628 ? 9.689 1.062 -25.115 1.00 95.75 628 ALA A CA 1
ATOM 4900 C C . ALA A 1 628 ? 9.015 -0.300 -25.227 1.00 95.75 628 ALA A C 1
ATOM 4902 O O . ALA A 1 628 ? 8.732 -0.970 -24.233 1.00 95.75 628 ALA A O 1
ATOM 4903 N N . GLU A 1 629 ? 8.776 -0.737 -26.453 1.00 96.94 629 GLU A N 1
ATOM 4904 C CA . GLU A 1 629 ? 8.212 -2.049 -26.720 1.00 96.94 629 GLU A CA 1
ATOM 4905 C C . GLU A 1 629 ? 9.086 -2.787 -27.723 1.00 96.94 629 GLU A C 1
ATOM 4907 O O . GLU A 1 629 ? 9.609 -2.199 -28.668 1.00 96.94 629 GLU A O 1
ATOM 4912 N N . ILE A 1 630 ? 9.203 -4.096 -27.534 1.00 97.19 630 ILE A N 1
ATOM 4913 C CA . ILE A 1 630 ? 9.983 -4.974 -28.395 1.00 97.19 630 ILE A CA 1
ATOM 4914 C C . ILE A 1 630 ? 9.139 -6.175 -28.806 1.00 97.19 630 ILE A C 1
ATOM 4916 O O . ILE A 1 630 ? 8.439 -6.772 -27.988 1.00 97.19 630 ILE A O 1
ATOM 4920 N N . VAL A 1 631 ? 9.183 -6.543 -30.083 1.00 97.94 631 VAL A N 1
ATOM 4921 C CA . VAL A 1 631 ? 8.512 -7.752 -30.576 1.00 97.94 631 VAL A CA 1
ATOM 4922 C C . VAL A 1 631 ? 9.525 -8.887 -30.659 1.00 97.94 631 VAL A C 1
ATOM 4924 O O . VAL A 1 631 ? 10.475 -8.809 -31.436 1.00 97.94 631 VAL A O 1
ATOM 4927 N N . LEU A 1 632 ? 9.303 -9.959 -29.894 1.00 97.69 632 LEU A N 1
ATOM 4928 C CA . LEU A 1 632 ? 10.031 -11.214 -30.075 1.00 97.69 632 LEU A CA 1
ATOM 4929 C C . LEU A 1 632 ? 9.357 -11.993 -31.208 1.00 97.69 632 LEU A C 1
ATOM 4931 O O . LEU A 1 632 ? 8.241 -12.495 -31.045 1.00 97.69 632 LEU A O 1
ATOM 4935 N N . GLN A 1 633 ? 10.009 -12.048 -32.369 1.00 97.12 633 GLN A N 1
ATOM 4936 C CA . GLN A 1 633 ? 9.398 -12.541 -33.600 1.00 97.12 633 GLN A CA 1
ATOM 4937 C C . GLN A 1 633 ? 9.879 -13.935 -33.982 1.00 97.12 633 GLN A C 1
ATOM 4939 O O . GLN A 1 633 ? 11.068 -14.242 -33.943 1.00 97.12 633 GLN A O 1
ATOM 4944 N N . ASP A 1 634 ? 8.929 -14.744 -34.440 1.00 96.31 634 ASP A N 1
ATOM 4945 C CA . ASP A 1 634 ? 9.199 -16.040 -35.048 1.00 96.31 634 ASP A CA 1
ATOM 4946 C C . ASP A 1 634 ? 9.415 -15.861 -36.564 1.00 96.31 634 ASP A C 1
ATOM 4948 O O . ASP A 1 634 ? 8.507 -15.374 -37.256 1.00 96.31 634 ASP A O 1
ATOM 4952 N N . PRO A 1 635 ? 10.579 -16.249 -37.118 1.00 95.00 635 PRO A N 1
ATOM 4953 C CA . PRO A 1 635 ? 10.831 -16.149 -38.553 1.00 95.00 635 PRO A CA 1
ATOM 4954 C C . PRO A 1 635 ? 9.807 -16.925 -39.401 1.00 95.00 635 PRO A C 1
ATOM 4956 O O . PRO A 1 635 ? 9.490 -16.487 -40.510 1.00 95.00 635 PRO A O 1
ATOM 4959 N N . LEU A 1 636 ? 9.221 -18.015 -38.888 1.00 95.50 636 LEU A N 1
ATOM 4960 C CA . LEU A 1 636 ? 8.201 -18.789 -39.605 1.00 95.50 636 LEU A CA 1
ATOM 4961 C C . LEU A 1 636 ? 6.899 -18.002 -39.793 1.00 95.50 636 LEU A C 1
ATOM 4963 O O . LEU A 1 636 ? 6.255 -18.122 -40.838 1.00 95.50 636 LEU A O 1
ATOM 4967 N N . ARG A 1 637 ? 6.528 -17.141 -38.833 1.00 95.25 637 ARG A N 1
ATOM 4968 C CA . ARG A 1 637 ? 5.352 -16.259 -38.963 1.00 95.25 637 ARG A CA 1
ATOM 4969 C C . ARG A 1 637 ? 5.529 -15.272 -40.110 1.00 95.25 637 ARG A C 1
ATOM 4971 O O . ARG A 1 637 ? 4.594 -15.050 -40.877 1.00 95.25 637 ARG A O 1
ATOM 4978 N N . VAL A 1 638 ? 6.730 -14.710 -40.254 1.00 95.19 638 VAL A N 1
ATOM 4979 C CA . VAL A 1 638 ? 7.049 -13.765 -41.334 1.00 95.19 638 VAL A CA 1
ATOM 4980 C C . VAL A 1 638 ? 7.061 -14.477 -42.687 1.00 95.19 638 VAL A C 1
ATOM 4982 O O . VAL A 1 638 ? 6.464 -13.980 -43.638 1.00 95.19 638 VAL A O 1
ATOM 4985 N N . GLN A 1 639 ? 7.664 -15.665 -42.778 1.00 95.94 639 GLN A N 1
ATOM 4986 C CA . GLN A 1 639 ? 7.650 -16.464 -44.009 1.00 95.94 639 GLN A CA 1
ATOM 4987 C C . GLN A 1 639 ? 6.225 -16.851 -44.434 1.00 95.94 639 GLN A C 1
ATOM 4989 O O . GLN A 1 639 ? 5.863 -16.682 -45.600 1.00 95.94 639 GLN A O 1
ATOM 4994 N N . GLY A 1 640 ? 5.393 -17.304 -43.490 1.00 97.44 640 GLY A N 1
ATOM 4995 C CA . GLY A 1 640 ? 3.984 -17.607 -43.743 1.00 97.44 640 GLY A CA 1
ATOM 4996 C C . GLY A 1 640 ? 3.193 -16.380 -44.203 1.00 97.44 640 GLY A C 1
ATOM 4997 O O . GLY A 1 640 ? 2.421 -16.468 -45.159 1.00 97.44 640 GLY A O 1
ATOM 4998 N N . LEU A 1 641 ? 3.435 -15.217 -43.586 1.00 96.81 641 LEU A N 1
ATOM 4999 C CA . LEU A 1 641 ? 2.825 -13.952 -43.997 1.00 96.81 641 LEU A CA 1
ATOM 5000 C C . LEU A 1 641 ? 3.231 -13.560 -45.423 1.00 96.81 641 LEU A C 1
ATOM 5002 O O . LEU A 1 641 ? 2.370 -13.171 -46.207 1.00 96.81 641 LEU A O 1
ATOM 5006 N N . LEU A 1 642 ? 4.509 -13.688 -45.789 1.00 97.56 642 LEU A N 1
ATOM 5007 C CA . LEU A 1 642 ? 4.977 -13.385 -47.146 1.00 97.56 642 LEU A CA 1
ATOM 5008 C C . LEU A 1 642 ? 4.322 -14.297 -48.190 1.00 97.56 642 LEU A C 1
ATOM 5010 O O . LEU A 1 642 ? 3.886 -13.812 -49.235 1.00 97.56 642 LEU A O 1
ATOM 5014 N N . PHE A 1 643 ? 4.190 -15.595 -47.898 1.00 97.69 643 PHE A N 1
ATOM 5015 C CA . PHE A 1 643 ? 3.488 -16.530 -48.779 1.00 97.69 643 PHE A CA 1
ATOM 5016 C C . PHE A 1 643 ? 2.004 -16.168 -48.924 1.00 97.69 643 PHE A C 1
ATOM 5018 O O . PHE A 1 643 ? 1.472 -16.131 -50.035 1.00 97.69 643 PHE A O 1
ATOM 5025 N N . PHE A 1 644 ? 1.341 -15.837 -47.814 1.00 97.75 644 PHE A N 1
ATOM 5026 C CA . PHE A 1 644 ? -0.046 -15.386 -47.829 1.00 97.75 644 PHE A CA 1
ATOM 5027 C C . PHE A 1 644 ? -0.215 -14.109 -48.663 1.00 97.75 644 PHE A C 1
ATOM 5029 O O . PHE A 1 644 ? -1.063 -14.076 -49.554 1.00 97.75 644 PHE A O 1
ATOM 5036 N N . LEU A 1 645 ? 0.626 -13.092 -48.456 1.00 97.88 645 LEU A 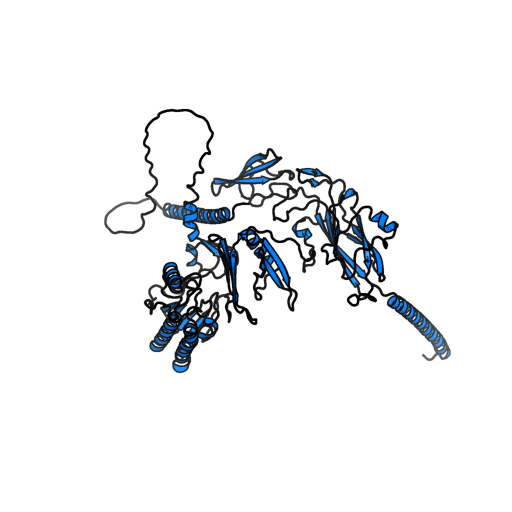N 1
ATOM 5037 C CA . LEU A 1 645 ? 0.587 -11.846 -49.226 1.00 97.88 645 LEU A CA 1
ATOM 5038 C C . LEU A 1 645 ? 0.814 -12.092 -50.723 1.00 97.88 645 LEU A C 1
ATOM 5040 O O . LEU A 1 645 ? 0.077 -11.550 -51.545 1.00 97.88 645 LEU A O 1
ATOM 5044 N N . ALA A 1 646 ? 1.762 -12.958 -51.088 1.00 97.75 646 ALA A N 1
ATOM 5045 C CA . ALA A 1 646 ? 1.972 -13.351 -52.479 1.00 97.75 646 ALA A CA 1
ATOM 5046 C C . ALA A 1 646 ? 0.726 -14.030 -53.078 1.00 97.75 646 ALA A C 1
ATOM 5048 O O . ALA A 1 646 ? 0.335 -13.718 -54.204 1.00 97.75 646 ALA A O 1
ATOM 5049 N N . SER A 1 647 ? 0.057 -14.902 -52.315 1.00 97.88 647 SER A N 1
ATOM 5050 C CA . SER A 1 647 ? -1.187 -15.551 -52.751 1.00 97.88 647 SER A CA 1
ATOM 5051 C C . SER A 1 647 ? -2.338 -14.556 -52.944 1.00 97.88 647 SER A C 1
ATOM 5053 O O . SER A 1 647 ? -3.084 -14.663 -53.917 1.00 97.88 647 SER A O 1
ATOM 5055 N N . VAL A 1 648 ? -2.445 -13.541 -52.077 1.00 97.88 648 VAL A N 1
ATOM 5056 C CA . VAL A 1 648 ? -3.447 -12.471 -52.183 1.00 97.88 648 VAL A CA 1
ATOM 5057 C C . VAL A 1 648 ? -3.192 -11.619 -53.420 1.00 97.88 648 VAL A C 1
ATOM 5059 O O . VAL A 1 648 ? -4.125 -11.373 -54.183 1.00 97.88 648 VAL A O 1
ATOM 5062 N N . ILE A 1 649 ? -1.939 -11.218 -53.662 1.00 98.00 649 ILE A N 1
ATOM 5063 C CA . ILE A 1 649 ? -1.556 -10.467 -54.866 1.00 98.00 649 ILE A CA 1
ATOM 5064 C C . ILE A 1 649 ? -1.919 -11.273 -56.118 1.00 98.00 649 ILE A C 1
ATOM 5066 O O . ILE A 1 649 ? -2.542 -10.744 -57.040 1.00 98.00 649 ILE A O 1
ATOM 5070 N N . LEU A 1 650 ? -1.601 -12.569 -56.138 1.00 97.75 650 LEU A N 1
ATOM 5071 C CA . LEU A 1 650 ? -1.924 -13.444 -57.261 1.00 97.75 650 LEU A CA 1
ATOM 5072 C C . LEU A 1 650 ? -3.443 -13.559 -57.483 1.00 97.75 650 LEU A C 1
ATOM 5074 O O . LEU A 1 650 ? -3.914 -13.439 -58.614 1.00 97.75 650 LEU A O 1
ATOM 5078 N N . ALA A 1 651 ? -4.221 -13.734 -56.412 1.00 97.62 651 ALA A N 1
ATOM 5079 C CA . ALA A 1 651 ? -5.679 -13.796 -56.480 1.00 97.62 651 ALA A CA 1
ATOM 5080 C C . ALA A 1 651 ? -6.293 -12.479 -56.983 1.00 97.62 651 ALA A C 1
ATOM 5082 O O . ALA A 1 651 ? -7.180 -12.503 -57.837 1.00 97.62 651 ALA A O 1
ATOM 5083 N N . GLN A 1 652 ? -5.798 -11.329 -56.511 1.00 97.56 652 GLN A N 1
ATOM 5084 C CA . GLN A 1 652 ? -6.226 -10.008 -56.980 1.00 97.56 652 GLN A CA 1
ATOM 5085 C C . GLN A 1 652 ? -5.951 -9.830 -58.476 1.00 97.56 652 GLN A C 1
ATOM 5087 O O . GLN A 1 652 ? -6.841 -9.402 -59.212 1.00 97.56 652 GLN A O 1
ATOM 5092 N N . ILE A 1 653 ? -4.760 -10.221 -58.945 1.00 97.88 653 ILE A N 1
ATOM 5093 C CA . ILE A 1 653 ? -4.410 -10.191 -60.371 1.00 97.88 653 ILE A CA 1
ATOM 5094 C C . ILE A 1 653 ? -5.391 -11.052 -61.175 1.00 97.88 653 ILE A C 1
ATOM 5096 O O . ILE A 1 653 ? -5.962 -10.572 -62.155 1.00 97.88 653 ILE A O 1
ATOM 5100 N N . PHE A 1 654 ? -5.649 -12.293 -60.754 1.00 97.69 654 PHE A N 1
ATOM 5101 C CA . PHE A 1 654 ? -6.570 -13.178 -61.470 1.00 97.69 654 PHE A CA 1
ATOM 5102 C C . PHE A 1 654 ? -8.019 -12.688 -61.459 1.00 97.69 654 PHE A C 1
ATOM 5104 O O . PHE A 1 654 ? -8.686 -12.786 -62.488 1.00 97.69 654 PHE A O 1
ATOM 5111 N N . LEU A 1 655 ? -8.508 -12.121 -60.355 1.00 97.44 655 LEU A N 1
ATOM 5112 C CA . LEU A 1 655 ? -9.847 -11.528 -60.290 1.00 97.44 655 LEU A CA 1
ATOM 5113 C C . LEU A 1 655 ? -9.989 -10.359 -61.270 1.00 97.44 655 LEU A C 1
ATOM 5115 O O . LEU A 1 655 ? -10.976 -10.285 -62.003 1.00 97.44 655 LEU A O 1
ATOM 5119 N N . VAL A 1 656 ? -8.986 -9.478 -61.339 1.00 97.81 656 VAL A N 1
ATOM 5120 C CA . VAL A 1 656 ? -8.978 -8.351 -62.284 1.00 97.81 656 VAL A CA 1
ATOM 5121 C C . VAL A 1 656 ? -8.899 -8.849 -63.727 1.00 97.81 656 VAL A C 1
ATOM 5123 O O . VAL A 1 656 ? -9.675 -8.393 -64.568 1.00 97.81 656 VAL A O 1
ATOM 5126 N N . LEU A 1 657 ? -8.023 -9.813 -64.025 1.00 96.94 657 LEU A N 1
ATOM 5127 C CA . LEU A 1 657 ? -7.922 -10.410 -65.360 1.00 96.94 657 LEU A CA 1
ATOM 5128 C C . LEU A 1 657 ? -9.225 -11.102 -65.770 1.00 96.94 657 LEU A C 1
ATOM 5130 O O . LEU A 1 657 ? -9.677 -10.930 -66.902 1.00 96.94 657 LEU A O 1
ATOM 5134 N N . LYS A 1 658 ? -9.867 -11.836 -64.854 1.00 96.00 658 LYS A N 1
ATOM 5135 C CA . LYS A 1 658 ? -11.134 -12.517 -65.129 1.00 96.00 658 LYS A CA 1
ATOM 5136 C C . LYS A 1 658 ? -12.269 -11.527 -65.366 1.00 96.00 658 LYS A C 1
ATOM 5138 O O . LYS A 1 658 ? -13.035 -11.711 -66.311 1.00 96.00 658 LYS A O 1
ATOM 5143 N N . LYS A 1 659 ? -12.338 -10.455 -64.571 1.00 95.69 659 LYS A N 1
ATOM 5144 C CA . LYS A 1 659 ? -13.269 -9.343 -64.799 1.00 95.69 659 LYS A CA 1
ATOM 5145 C C . LYS A 1 659 ? -13.052 -8.731 -66.184 1.00 95.69 659 LYS A C 1
ATOM 5147 O O . LYS A 1 659 ? -13.997 -8.642 -66.957 1.00 95.69 659 LYS A O 1
ATOM 5152 N N . LYS A 1 660 ? -11.807 -8.394 -66.540 1.00 94.75 660 LYS A N 1
ATOM 5153 C CA . LYS A 1 660 ? -11.456 -7.827 -67.856 1.00 94.75 660 LYS A CA 1
ATOM 5154 C C . LYS A 1 660 ? -11.770 -8.774 -69.015 1.00 94.75 660 LYS A C 1
ATOM 5156 O O . LYS A 1 660 ? -12.144 -8.319 -70.092 1.00 94.75 660 LYS A O 1
ATOM 5161 N N . GLN A 1 661 ? -11.633 -10.083 -68.811 1.00 94.19 661 GLN A N 1
ATOM 5162 C CA . GLN A 1 661 ? -12.044 -11.088 -69.789 1.00 94.19 661 GLN A CA 1
ATOM 5163 C C . GLN A 1 661 ? -13.566 -11.082 -69.988 1.00 94.19 661 GLN A C 1
ATOM 5165 O O . GLN A 1 661 ? -14.021 -11.113 -71.127 1.00 94.19 661 GLN A O 1
ATOM 5170 N N . PHE A 1 662 ? -14.344 -11.035 -68.905 1.00 92.81 662 PHE A N 1
ATOM 5171 C CA . PHE A 1 662 ? -15.807 -11.050 -68.973 1.00 92.81 662 PHE A CA 1
ATOM 5172 C C . PHE A 1 662 ? -16.389 -9.743 -69.529 1.00 92.81 662 PHE A C 1
ATOM 5174 O O . PHE A 1 662 ? -17.308 -9.792 -70.339 1.00 92.81 662 PHE A O 1
ATOM 5181 N N . GLU A 1 663 ? -15.788 -8.591 -69.211 1.00 92.19 663 GLU A N 1
ATOM 5182 C CA . GLU A 1 663 ? -16.147 -7.293 -69.807 1.00 92.19 663 GLU A CA 1
ATOM 5183 C C . GLU A 1 663 ? -16.096 -7.337 -71.347 1.00 92.19 663 GLU A C 1
ATOM 5185 O O . GLU A 1 663 ? -16.929 -6.723 -72.007 1.00 92.19 663 GLU A O 1
ATOM 5190 N N . LYS A 1 664 ? -15.169 -8.107 -71.945 1.00 90.56 664 LYS A N 1
ATOM 5191 C CA . LYS A 1 664 ? -15.128 -8.303 -73.407 1.00 90.56 664 LYS A CA 1
ATOM 5192 C C . LYS A 1 664 ? -16.327 -9.091 -73.943 1.00 90.56 664 LYS A C 1
ATOM 5194 O O . LYS A 1 664 ? -16.771 -8.802 -75.048 1.00 90.56 664 LYS A O 1
ATOM 5199 N N . VAL A 1 665 ? -16.836 -10.064 -73.185 1.00 89.88 665 VAL A N 1
ATOM 5200 C CA . VAL A 1 665 ? -18.029 -10.843 -73.563 1.00 89.88 665 VAL A CA 1
ATOM 5201 C C . VAL A 1 665 ? -19.270 -9.958 -73.483 1.00 89.88 665 VAL A C 1
ATOM 5203 O O . VAL A 1 665 ? -19.997 -9.855 -74.467 1.00 89.88 665 VAL A O 1
ATOM 5206 N N . GLN A 1 666 ? -19.445 -9.225 -72.380 1.00 86.00 666 GLN A N 1
ATOM 5207 C CA . GLN A 1 666 ? -20.550 -8.268 -72.227 1.00 86.00 666 GLN A CA 1
ATOM 5208 C C . GLN A 1 666 ? -20.548 -7.201 -73.332 1.00 86.00 666 GLN A C 1
ATOM 5210 O O . GLN A 1 666 ? -21.594 -6.883 -73.893 1.00 86.00 666 GLN A O 1
ATOM 5215 N N . LEU A 1 667 ? -19.367 -6.693 -73.710 1.00 86.25 667 LEU A N 1
ATOM 5216 C CA . LEU A 1 667 ? -19.223 -5.770 -74.842 1.00 86.25 667 LEU A CA 1
ATOM 5217 C C . LEU A 1 667 ? -19.682 -6.383 -76.173 1.00 86.25 667 LEU A C 1
ATOM 5219 O O . LEU A 1 667 ? -20.212 -5.660 -77.012 1.00 86.25 667 LEU A O 1
ATOM 5223 N N . SER A 1 668 ? -19.477 -7.688 -76.378 1.00 82.94 668 SER A N 1
ATOM 5224 C CA . SER A 1 668 ? -19.885 -8.374 -77.610 1.00 82.94 668 SER A CA 1
ATOM 5225 C C . SER A 1 668 ? -21.374 -8.721 -77.658 1.00 82.94 668 SER A C 1
ATOM 5227 O O . SER A 1 668 ? -21.964 -8.681 -78.734 1.00 82.94 668 SER A O 1
ATOM 5229 N N . GLU A 1 669 ? -21.991 -9.029 -76.515 1.00 80.88 669 GLU A N 1
ATOM 5230 C CA . GLU A 1 669 ? -23.405 -9.420 -76.443 1.00 80.88 669 GLU A CA 1
ATOM 5231 C C . GLU A 1 669 ? -24.352 -8.210 -76.323 1.00 80.88 669 GLU A C 1
ATOM 5233 O O . GLU A 1 669 ? -25.549 -8.355 -76.563 1.00 80.88 669 GLU A O 1
ATOM 5238 N N . MET A 1 670 ? -23.837 -7.014 -75.983 1.00 69.56 670 MET A N 1
ATOM 5239 C CA . MET A 1 670 ? -24.601 -5.771 -75.732 1.00 69.56 670 MET A CA 1
ATOM 5240 C C . MET A 1 670 ? -25.796 -5.941 -74.773 1.00 69.56 670 MET A C 1
ATOM 5242 O O . MET A 1 670 ? -26.704 -5.110 -74.745 1.00 69.56 670 MET A O 1
ATOM 5246 N N . ASN A 1 671 ? -25.791 -7.000 -73.970 1.00 64.19 671 ASN A N 1
ATOM 5247 C CA . ASN A 1 671 ? -26.791 -7.290 -72.959 1.00 64.19 671 ASN A CA 1
ATOM 5248 C C . ASN A 1 671 ? -26.029 -7.592 -71.667 1.00 64.19 671 ASN A C 1
ATOM 5250 O O . ASN A 1 671 ? -25.131 -8.435 -71.666 1.00 64.19 671 ASN A O 1
ATOM 5254 N N . PHE A 1 672 ? -26.306 -6.806 -70.627 1.00 64.25 672 PHE A N 1
ATOM 5255 C CA . PHE A 1 672 ? -25.462 -6.701 -69.435 1.00 64.25 672 PHE A CA 1
ATOM 5256 C C . PHE A 1 672 ? -25.830 -7.682 -68.333 1.00 64.25 672 PHE A C 1
ATOM 5258 O O . PHE A 1 672 ? -27.043 -7.812 -68.048 1.00 64.25 672 PHE A O 1
#

Nearest PDB structures (foldseek):
  6rqf-assembly1_C  TM=9.788E-01  e=1.133E-49  Spinacia oleracea
  9es7-assembly1_C  TM=9.631E-01  e=1.731E-48  Spinacia oleracea
  1tkw-assembly1_B  TM=9.914E-01  e=4.144E-45  Brassica rapa subsp. rapa
  1q90-assembly1_A  TM=9.834E-01  e=2.151E-44  Chlamydomonas reinhardtii
  1cfm-assembly1_C  TM=9.729E-01  e=1.359E-42  Chlamydomonas reinhardtii

pLDDT: mean 78.03, std 22.32, range [21.41, 98.44]

Mean predicted aligned error: 20.14 Å